Protein 5A0L (pdb70)

CATH classification: 2.30.30.670 (+1 more: 1.10.150.480)

InterPro domains:
  IPR013552 Thioester domain [PF08341] (47-152)
  IPR023849 TQXA domain [TIGR03934] (98-138)

Organism: Streptococcus pyogenes serotype M12 (strain MGAS2096) (NCBI:txid370553)

Nearest PDB structures (foldseek):
  5a0l-assembly2_B  TM=9.987E-01  e=3.197E-40  Streptococcus pyogenes MGAS2096
  4c0z-assembly2_A  TM=9.121E-01  e=4.976E-25  Streptococcus pyogenes
  4c0z-assembly3_C  TM=9.022E-01  e=4.557E-24  Streptococcus pyogenes
  5a0g-assembly6_F  TM=8.578E-01  e=2.120E-14  Clostridium perfringens B
  5a0d-assembly3_C  TM=8.491E-01  e=7.355E-12  Clostridium perfringens B

Structure (mmCIF, N/CA/C/O backbone):
data_5A0L
#
_entry.id   5A0L
#
_cell.length_a   165.120
_cell.length_b   165.120
_cell.length_c   42.520
_cell.angle_alpha   90.00
_cell.angle_beta   90.00
_cell.angle_gamma   90.00
#
_symmetry.space_group_name_H-M   'I 41'
#
loop_
_entity.id
_entity.type
_entity.pdbx_description
1 polymer 'FIBRONECTIN-BINDING PROTEIN'
2 non-polymer 'ZINC ION'
3 non-polymer 'ACETATE ION'
4 water water
#
loop_
_atom_site.group_PDB
_atom_site.id
_atom_site.type_symbol
_atom_site.label_atom_id
_atom_site.label_alt_id
_atom_site.label_comp_id
_atom_site.label_asym_id
_atom_site.label_entity_id
_atom_site.label_seq_id
_atom_site.pdbx_PDB_ins_code
_atom_site.Cartn_x
_atom_site.Cartn_y
_atom_site.Cartn_z
_atom_site.occupancy
_atom_site.B_iso_or_equiv
_atom_site.auth_seq_id
_atom_site.auth_comp_id
_atom_site.auth_asym_id
_atom_site.auth_atom_id
_atom_site.pdbx_PDB_model_num
ATOM 1 N N . THR A 1 6 ? 83.922 99.254 44.669 1.00 52.95 66 THR A N 1
ATOM 2 C CA . THR A 1 6 ? 84.722 100.351 45.326 1.00 41.59 66 THR A CA 1
ATOM 3 C C . THR A 1 6 ? 84.102 101.727 45.088 1.00 42.02 66 THR A C 1
ATOM 4 O O . THR A 1 6 ? 83.641 102.036 43.979 1.00 46.49 66 THR A O 1
ATOM 8 N N . VAL A 1 7 ? 84.097 102.547 46.137 1.00 28.43 67 VAL A N 1
ATOM 9 C CA . VAL A 1 7 ? 83.599 103.931 46.044 1.00 22.84 67 VAL A CA 1
ATOM 10 C C . VAL A 1 7 ? 84.729 104.925 46.336 1.00 21.75 67 VAL A C 1
ATOM 11 O O . VAL A 1 7 ? 85.647 104.643 47.094 1.00 25.80 67 VAL A O 1
ATOM 15 N N . PRO A 1 8 ? 84.630 106.118 45.760 1.00 19.60 68 PRO A N 1
ATOM 16 C CA . PRO A 1 8 ? 85.613 107.151 46.037 1.00 18.53 68 PRO A CA 1
ATOM 17 C C . PRO A 1 8 ? 85.420 107.763 47.428 1.00 17.28 68 PRO A C 1
ATOM 18 O O . PRO A 1 8 ? 84.349 107.689 48.031 1.00 18.82 68 PRO A O 1
ATOM 22 N N . ASN A 1 9 ? 86.461 108.385 47.943 1.00 19.16 69 ASN A N 1
ATOM 23 C CA . ASN A 1 9 ? 86.390 109.120 49.199 1.00 20.19 69 ASN A CA 1
ATOM 24 C C . ASN A 1 9 ? 87.109 110.460 49.044 1.00 21.44 69 ASN A C 1
ATOM 25 O O . ASN A 1 9 ? 88.333 110.562 49.172 1.00 23.22 69 ASN A O 1
ATOM 30 N N . PHE A 1 10 ? 86.331 111.503 48.763 1.00 19.94 70 PHE A N 1
ATOM 31 C CA . PHE A 1 10 ? 86.834 112.856 48.537 1.00 21.67 70 PHE A CA 1
ATOM 32 C C . PHE A 1 10 ? 86.192 113.777 49.558 1.00 20.72 70 PHE A C 1
ATOM 33 O O . PHE A 1 10 ? 84.990 113.733 49.771 1.00 24.42 70 PHE A O 1
ATOM 41 N N . LYS A 1 11 ? 86.971 114.652 50.155 1.00 23.94 71 LYS A N 1
ATOM 42 C CA . LYS A 1 11 ? 86.454 115.665 51.079 1.00 23.15 71 LYS A CA 1
ATOM 43 C C . LYS A 1 11 ? 86.401 117.029 50.383 1.00 22.29 71 LYS A C 1
ATOM 44 O O . LYS A 1 11 ? 87.380 117.491 49.791 1.00 24.79 71 LYS A O 1
ATOM 50 N N . SER A 1 12 ? 85.222 117.642 50.410 1.00 18.83 72 SER A N 1
ATOM 51 C CA . SER A 1 12 ? 85.046 118.944 49.805 1.00 18.60 72 SER A CA 1
ATOM 52 C C . SER A 1 12 ? 85.855 120.022 50.545 1.00 19.41 72 SER A C 1
ATOM 53 O O . SER A 1 12 ? 85.917 120.013 51.764 1.00 23.62 72 SER A O 1
ATOM 56 N N . PRO A 1 13 ? 86.382 121.010 49.811 1.00 22.01 73 PRO A N 1
ATOM 57 C CA . PRO A 1 13 ? 86.943 122.161 50.538 1.00 24.86 73 PRO A CA 1
ATOM 58 C C . PRO A 1 13 ? 85.909 123.030 51.252 1.00 23.33 73 PRO A C 1
ATOM 59 O O . PRO A 1 13 ? 86.294 123.825 52.092 1.00 27.17 73 PRO A O 1
ATOM 63 N N . ASP A 1 14 ? 84.627 122.867 50.929 1.00 20.75 74 ASP A N 1
ATOM 64 C CA . ASP A 1 14 ? 83.560 123.614 51.581 1.00 19.86 74 ASP A CA 1
ATOM 65 C C . ASP A 1 14 ? 82.593 122.612 52.230 1.00 17.76 74 ASP A C 1
ATOM 66 O O . ASP A 1 14 ? 81.876 121.880 51.515 1.00 18.66 74 ASP A O 1
ATOM 71 N N . PRO A 1 15 ? 82.539 122.585 53.566 1.00 19.03 75 PRO A N 1
ATOM 72 C CA . PRO A 1 15 ? 81.684 121.606 54.245 1.00 20.34 75 PRO A CA 1
ATOM 73 C C . PRO A 1 15 ? 80.191 121.777 54.013 1.00 19.21 75 PRO A C 1
ATOM 74 O O . PRO A 1 15 ? 79.425 120.850 54.272 1.00 20.14 75 PRO A O 1
ATOM 78 N N . ASP A 1 16 ? 79.788 122.934 53.501 1.00 18.05 76 ASP A N 1
ATOM 79 C CA A ASP A 1 16 ? 78.404 123.173 53.111 0.50 17.28 76 ASP A CA 1
ATOM 80 C CA B ASP A 1 16 ? 78.374 123.108 53.166 0.50 18.28 76 ASP A CA 1
ATOM 81 C C . ASP A 1 16 ? 78.008 122.451 51.831 1.00 16.56 76 ASP A C 1
ATOM 82 O O . ASP A 1 16 ? 76.827 122.313 51.540 1.00 17.03 76 ASP A O 1
ATOM 91 N N . TYR A 1 17 ? 79.008 122.058 51.034 1.00 15.42 77 TYR A N 1
ATOM 92 C CA . TYR A 1 17 ? 78.829 121.296 49.794 1.00 14.38 77 TYR A CA 1
ATOM 93 C C . TYR A 1 17 ? 79.640 120.007 49.901 1.00 14.93 77 TYR A C 1
ATOM 94 O O . TYR A 1 17 ? 80.645 119.852 49.210 1.00 15.49 77 TYR A O 1
ATOM 103 N N . PRO A 1 18 ? 79.217 119.077 50.764 1.00 13.73 78 PRO A N 1
ATOM 104 C CA . PRO A 1 18 ? 80.127 117.978 51.112 1.00 14.88 78 PRO A CA 1
ATOM 105 C C . PRO A 1 18 ? 80.017 116.723 50.225 1.00 14.42 78 PRO A C 1
ATOM 106 O O . PRO A 1 18 ? 80.875 115.838 50.349 1.00 15.88 78 PRO A O 1
ATOM 110 N N . TRP A 1 19 ? 78.971 116.622 49.396 1.00 13.82 79 TRP A N 1
ATOM 111 C CA . TRP A 1 19 ? 78.768 115.422 48.574 1.00 13.52 79 TRP A CA 1
ATOM 112 C C . TRP A 1 19 ? 79.626 115.483 47.333 1.00 13.74 79 TRP A C 1
ATOM 113 O O . TRP A 1 19 ? 79.685 116.514 46.661 1.00 14.14 79 TRP A O 1
ATOM 124 N N . TYR A 1 20 ? 80.283 114.370 47.009 1.00 14.07 80 TYR A N 1
ATOM 125 C CA . TYR A 1 20 ? 81.028 114.221 45.765 1.00 13.42 80 TYR A CA 1
ATOM 126 C C . TYR A 1 20 ? 80.081 113.659 44.693 1.00 12.86 80 TYR A C 1
ATOM 127 O O . TYR A 1 20 ? 79.432 112.640 44.933 1.00 14.53 80 TYR A O 1
ATOM 136 N N . GLY A 1 21 ? 80.003 114.341 43.547 1.00 12.64 81 GLY A N 1
ATOM 137 C CA . GLY A 1 21 ? 79.250 113.903 42.417 1.00 13.22 81 GLY A CA 1
ATOM 138 C C . GLY A 1 21 ? 80.171 113.609 41.267 1.00 13.38 81 GLY A C 1
ATOM 139 O O . GLY A 1 21 ? 81.060 114.422 40.974 1.00 15.21 81 GLY A O 1
ATOM 140 N N . TYR A 1 22 ? 79.940 112.510 40.564 1.00 12.93 82 TYR A N 1
ATOM 141 C CA . TYR A 1 22 ? 80.904 112.025 39.607 1.00 13.03 82 TYR A CA 1
ATOM 142 C C . TYR A 1 22 ? 80.255 111.158 38.548 1.00 12.33 82 TYR A C 1
ATOM 143 O O . TYR A 1 22 ? 79.187 110.552 38.770 1.00 14.09 82 TYR A O 1
ATOM 152 N N . ASP A 1 23 ? 80.881 111.102 37.377 1.00 12.90 83 ASP A N 1
ATOM 153 C CA . ASP A 1 23 ? 80.429 110.221 36.299 1.00 13.69 83 ASP A CA 1
ATOM 154 C C . ASP A 1 23 ? 81.207 108.914 36.408 1.00 14.18 83 ASP A C 1
ATOM 155 O O . ASP A 1 23 ? 82.416 108.909 36.203 1.00 15.37 83 ASP A O 1
ATOM 160 N N . SER A 1 24 ? 80.510 107.817 36.725 1.00 14.86 84 SER A N 1
ATOM 161 C CA . SER A 1 24 ? 81.107 106.509 36.917 1.00 15.98 84 SER A CA 1
ATOM 162 C C . SER A 1 24 ? 81.241 105.736 35.621 1.00 16.18 84 SER A C 1
ATOM 163 O O . SER A 1 24 ? 81.826 104.623 35.620 1.00 19.28 84 SER A O 1
ATOM 166 N N . TYR A 1 25 ? 80.744 106.249 34.502 1.00 15.60 85 TYR A N 1
ATOM 167 C CA . TYR A 1 25 ? 80.903 105.541 33.214 1.00 17.05 85 TYR A CA 1
ATOM 168 C C . TYR A 1 25 ? 82.367 105.618 32.768 1.00 17.15 85 TYR A C 1
ATOM 169 O O . TYR A 1 25 ? 82.971 106.696 32.777 1.00 18.41 85 TYR A O 1
ATOM 178 N N . ARG A 1 26 ? 82.931 104.470 32.401 1.00 18.46 86 ARG A N 1
ATOM 179 C CA . ARG A 1 26 ? 84.345 104.367 32.021 1.00 19.27 86 ARG A CA 1
ATOM 180 C C . ARG A 1 26 ? 84.542 104.036 30.553 1.00 20.66 86 ARG A C 1
ATOM 181 O O . ARG A 1 26 ? 85.688 103.861 30.110 1.00 23.63 86 ARG A O 1
ATOM 189 N N . GLY A 1 27 ? 83.455 103.886 29.805 1.00 22.54 87 GLY A N 1
ATOM 190 C CA . GLY A 1 27 ? 83.505 103.362 28.440 1.00 23.62 87 GLY A CA 1
ATOM 191 C C . GLY A 1 27 ? 83.750 104.397 27.352 1.00 24.67 87 GLY A C 1
ATOM 192 O O . GLY A 1 27 ? 84.030 105.577 27.628 1.00 25.23 87 GLY A O 1
ATOM 193 N N . ILE A 1 28 ? 83.637 103.960 26.099 1.00 27.68 88 ILE A N 1
ATOM 194 C CA . ILE A 1 28 ? 84.067 104.762 24.963 1.00 30.38 88 ILE A CA 1
ATOM 195 C C . ILE A 1 28 ? 82.962 105.530 24.239 1.00 31.86 88 ILE A C 1
ATOM 196 O O . ILE A 1 28 ? 83.246 106.272 23.298 1.00 35.30 88 ILE A O 1
ATOM 201 N N . PHE A 1 29 ? 81.712 105.358 24.660 1.00 26.25 89 PHE A N 1
ATOM 202 C CA . PHE A 1 29 ? 80.584 105.934 23.934 1.00 27.90 89 PHE A CA 1
ATOM 203 C C . PHE A 1 29 ? 80.115 107.205 24.622 1.00 28.38 89 PHE A C 1
ATOM 204 O O . PHE A 1 29 ? 79.591 107.179 25.741 1.00 26.59 89 PHE A O 1
ATOM 212 N N . ALA A 1 30 ? 80.325 108.323 23.940 1.00 31.24 90 ALA A N 1
ATOM 213 C CA . ALA A 1 30 ? 80.055 109.645 24.505 1.00 29.66 90 ALA A CA 1
ATOM 214 C C . ALA A 1 30 ? 78.591 109.876 24.853 1.00 27.22 90 ALA A C 1
ATOM 215 O O . ALA A 1 30 ? 78.270 110.771 25.640 1.00 27.45 90 ALA A O 1
ATOM 217 N N . ARG A 1 31 ? 77.703 109.082 24.259 1.00 26.59 91 ARG A N 1
ATOM 218 C CA . ARG A 1 31 ? 76.270 109.187 24.554 1.00 24.18 91 ARG A CA 1
ATOM 219 C C . ARG A 1 31 ? 75.899 108.800 25.995 1.00 20.12 91 ARG A C 1
ATOM 220 O O . ARG A 1 31 ? 74.831 109.164 26.487 1.00 22.78 91 ARG A O 1
ATOM 228 N N . TYR A 1 32 ? 76.770 108.031 26.649 1.00 17.33 92 TYR A N 1
ATOM 229 C CA . TYR A 1 32 ? 76.471 107.494 27.963 1.00 15.78 92 TYR A CA 1
ATOM 230 C C . TYR A 1 32 ? 77.127 108.255 29.104 1.00 15.58 92 TYR A C 1
ATOM 231 O O . TYR A 1 32 ? 78.253 108.729 28.989 1.00 16.84 92 TYR A O 1
ATOM 240 N N . HIS A 1 33 ? 76.379 108.340 30.192 1.00 15.07 93 HIS A N 1
ATOM 241 C CA A HIS A 1 33 ? 76.855 108.777 31.484 0.60 14.23 93 HIS A CA 1
ATOM 242 C CA B HIS A 1 33 ? 76.871 108.773 31.485 0.40 14.51 93 HIS A CA 1
ATOM 243 C C . HIS A 1 33 ? 76.239 107.868 32.556 1.00 13.73 93 HIS A C 1
ATOM 244 O O . HIS A 1 33 ? 75.180 107.238 32.325 1.00 15.46 93 HIS A O 1
ATOM 257 N N . ASN A 1 34 ? 76.851 107.818 33.732 1.00 13.33 94 ASN A N 1
ATOM 258 C CA . ASN A 1 34 ? 76.279 107.074 34.842 1.00 13.07 94 ASN A CA 1
ATOM 259 C C . ASN A 1 34 ? 76.654 107.800 36.113 1.00 14.02 94 ASN A C 1
ATOM 260 O O . ASN A 1 34 ? 77.682 107.547 36.741 1.00 14.02 94 ASN A O 1
ATOM 265 N N . LEU A 1 35 ? 75.840 108.801 36.430 1.00 12.78 95 LEU A N 1
ATOM 266 C CA . LEU A 1 35 ? 76.168 109.714 37.517 1.00 12.19 95 LEU A CA 1
ATOM 267 C C . LEU A 1 35 ? 75.838 109.151 38.874 1.00 12.85 95 LEU A C 1
ATOM 268 O O . LEU A 1 35 ? 74.780 108.506 39.064 1.00 13.62 95 LEU A O 1
ATOM 273 N N . LYS A 1 36 ? 76.716 109.404 39.837 1.00 12.45 96 LYS A N 1
ATOM 274 C CA . LYS A 1 36 ? 76.582 109.001 41.225 1.00 12.62 96 LYS A CA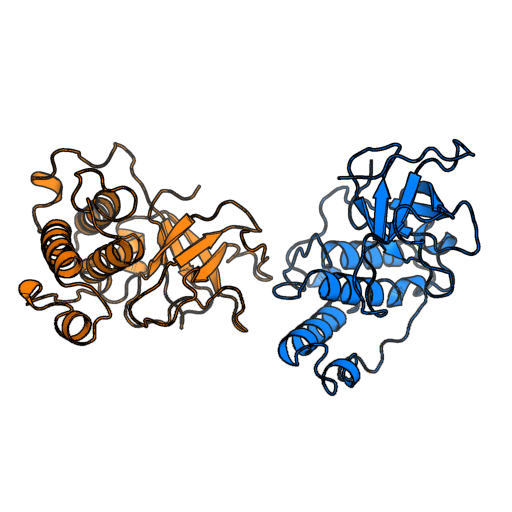 1
ATOM 275 C C . LYS A 1 36 ? 76.918 110.133 42.158 1.00 12.98 96 LYS A C 1
ATOM 276 O O . LYS A 1 36 ? 77.675 111.037 41.781 1.00 13.91 96 LYS A O 1
ATOM 282 N N . VAL A 1 37 ? 76.412 110.058 43.373 1.00 12.47 97 VAL A N 1
ATOM 283 C CA . VAL A 1 37 ? 76.849 110.902 44.466 1.00 13.21 97 VAL A CA 1
ATOM 284 C C . VAL A 1 37 ? 77.199 110.039 45.678 1.00 13.04 97 VAL A C 1
ATOM 285 O O . VAL A 1 37 ? 76.576 109.000 45.940 1.00 14.49 97 VAL A O 1
ATOM 289 N N . ASN A 1 38 ? 78.180 110.495 46.450 1.00 13.29 98 ASN A N 1
ATOM 290 C CA . ASN A 1 38 ? 78.463 109.883 47.743 1.00 14.32 98 ASN A CA 1
ATOM 291 C C . ASN A 1 38 ? 79.020 110.895 48.728 1.00 13.33 98 ASN A C 1
ATOM 292 O O . ASN A 1 38 ? 79.303 112.054 48.341 1.00 14.44 98 ASN A O 1
ATOM 297 N N . LEU A 1 39 ? 79.171 110.505 49.983 1.00 14.90 99 LEU A N 1
ATOM 298 C CA . LEU A 1 39 ? 79.515 111.417 51.045 1.00 15.09 99 LEU A CA 1
ATOM 299 C C . LEU A 1 39 ? 80.695 110.810 51.810 1.00 15.97 99 LEU A C 1
ATOM 300 O O . LEU A 1 39 ? 80.550 109.841 52.548 1.00 17.62 99 LEU A O 1
ATOM 305 N N . LYS A 1 40 ? 81.881 111.386 51.607 1.00 18.61 100 LYS A N 1
ATOM 306 C CA . LYS A 1 40 ? 83.112 111.001 52.285 1.00 20.95 100 LYS A CA 1
ATOM 307 C C . LYS A 1 40 ? 83.251 109.483 52.370 1.00 20.08 100 LYS A C 1
ATOM 308 O O . LYS A 1 40 ? 83.468 108.901 53.440 1.00 22.38 100 LYS A O 1
ATOM 314 N N . GLY A 1 41 ? 83.153 108.861 51.206 1.00 17.80 101 GLY A N 1
ATOM 315 C CA . GLY A 1 41 ? 83.424 107.429 51.115 1.00 18.11 101 GLY A CA 1
ATOM 316 C C . GLY A 1 41 ? 82.277 106.489 51.451 1.00 18.76 101 GLY A C 1
ATOM 317 O O . GLY A 1 41 ? 82.468 105.279 51.520 1.00 22.69 101 GLY A O 1
ATOM 318 N N . SER A 1 42 ? 81.086 107.030 51.612 1.00 18.37 102 SER A N 1
ATOM 319 C CA . SER A 1 42 ? 79.870 106.273 51.895 1.00 20.39 102 SER A CA 1
ATOM 320 C C . SER A 1 42 ? 79.420 105.496 50.693 1.00 18.46 102 SER A C 1
ATOM 321 O O . SER A 1 42 ? 79.898 105.700 49.574 1.00 18.65 102 SER A O 1
ATOM 324 N N . LYS A 1 43 ? 78.396 104.667 50.906 1.00 20.40 103 LYS A N 1
ATOM 325 C CA . LYS A 1 43 ? 77.714 104.069 49.796 1.00 20.78 103 LYS A CA 1
ATOM 326 C C . LYS A 1 43 ? 77.211 105.163 48.849 1.00 18.87 103 LYS A C 1
ATOM 327 O O . LYS A 1 43 ? 76.875 106.307 49.273 1.00 20.77 103 LYS A O 1
ATOM 331 N N . GLU A 1 44 ? 77.202 104.820 47.574 1.00 16.57 104 GLU A N 1
ATOM 332 C CA . GLU A 1 44 ? 76.872 105.760 46.517 1.00 16.42 104 GLU A CA 1
ATOM 333 C C . GLU A 1 44 ? 75.438 105.598 46.068 1.00 16.65 104 GLU A C 1
ATOM 334 O O . GLU A 1 44 ? 74.838 104.517 46.214 1.00 18.49 104 GLU A O 1
ATOM 340 N N . TYR A 1 45 ? 74.916 106.678 45.493 1.00 14.84 105 TYR A N 1
ATOM 341 C CA . TYR A 1 45 ? 73.559 106.761 45.044 1.00 14.71 105 TYR A CA 1
ATOM 342 C C . TYR A 1 45 ? 73.496 107.166 43.593 1.00 13.48 105 TYR A C 1
ATOM 343 O O . TYR A 1 45 ? 74.245 108.057 43.158 1.00 14.89 105 TYR A O 1
ATOM 352 N N . GLN A 1 46 ? 72.559 106.607 42.843 1.00 14.33 106 GLN A N 1
ATOM 353 C CA . GLN A 1 46 ? 72.359 106.960 41.444 1.00 13.51 106 GLN A CA 1
ATOM 354 C C . GLN A 1 46 ? 71.783 108.395 41.328 1.00 12.99 106 GLN A C 1
ATOM 355 O O . GLN A 1 46 ? 70.862 108.771 42.086 1.00 13.73 106 GLN A O 1
ATOM 361 N N . ALA A 1 47 ? 72.260 109.137 40.326 1.00 12.27 107 ALA A N 1
ATOM 362 C CA . ALA A 1 47 ? 71.781 110.468 40.034 1.00 12.02 107 ALA A CA 1
ATOM 363 C C . ALA A 1 47 ? 71.612 110.683 38.540 1.00 11.74 107 ALA A C 1
ATOM 364 O O . ALA A 1 47 ? 72.078 109.886 37.710 1.00 13.09 107 ALA A O 1
ATOM 366 N N . TYR A 1 48 ? 70.931 111.800 38.231 1.00 11.44 108 TYR A N 1
ATOM 367 C CA . TYR A 1 48 ? 70.680 112.283 36.892 1.00 11.90 108 TYR A CA 1
ATOM 368 C C . TYR A 1 48 ? 71.045 113.763 36.780 1.00 10.85 108 TYR A C 1
ATOM 369 O O . TYR A 1 48 ? 70.983 114.499 37.777 1.00 11.84 108 TYR A O 1
ATOM 378 N N . CYS A 1 49 ? 71.364 114.161 35.559 1.00 10.31 109 CYS A N 1
ATOM 379 C CA . CYS A 1 49 ? 71.578 115.589 35.276 1.00 11.03 109 CYS A CA 1
ATOM 380 C C . CYS A 1 49 ? 70.233 116.337 35.326 1.00 11.24 109 CYS A C 1
ATOM 381 O O . CYS A 1 49 ? 69.309 115.965 34.605 1.00 13.76 109 CYS A O 1
ATOM 384 N N . PHE A 1 50 ? 70.170 117.412 36.124 1.00 10.54 110 PHE A N 1
ATOM 385 C CA . PHE A 1 50 ? 68.939 118.203 36.191 1.00 11.24 110 PHE A CA 1
ATOM 386 C C . PHE A 1 50 ? 69.008 119.469 35.342 1.00 12.04 110 PHE A C 1
ATOM 387 O O . PHE A 1 50 ? 68.014 120.235 35.311 1.00 14.84 110 PHE A O 1
ATOM 395 N N . ASN A 1 51 ? 70.122 119.710 34.650 1.00 12.01 111 ASN A N 1
ATOM 396 C CA . ASN A 1 51 ? 70.335 120.934 33.870 1.00 12.44 111 ASN A CA 1
ATOM 397 C C . ASN A 1 51 ? 70.987 120.591 32.534 1.00 11.67 111 ASN A C 1
ATOM 398 O O . ASN A 1 51 ? 72.240 120.503 32.442 1.00 13.59 111 ASN A O 1
ATOM 403 N N . LEU A 1 52 ? 70.176 120.381 31.503 1.00 12.57 112 LEU A N 1
ATOM 404 C CA . LEU A 1 52 ? 70.629 120.028 30.172 1.00 14.39 112 LEU A CA 1
ATOM 405 C C . LEU A 1 52 ? 71.722 120.942 29.645 1.00 14.89 112 LEU A C 1
ATOM 406 O O . LEU A 1 52 ? 72.572 120.514 28.885 1.00 17.15 112 LEU A O 1
ATOM 411 N N . THR A 1 53 ? 71.690 122.220 30.001 1.00 15.39 113 THR A N 1
ATOM 412 C CA . THR A 1 53 ? 72.649 123.168 29.409 1.00 16.77 113 THR A CA 1
ATOM 413 C C . THR A 1 53 ? 73.917 123.375 30.218 1.00 16.20 113 THR A C 1
ATOM 414 O O . THR A 1 53 ? 74.703 124.257 29.875 1.00 21.79 113 THR A O 1
ATOM 418 N N . LYS A 1 54 ? 74.125 122.614 31.286 1.00 13.89 114 LYS A N 1
ATOM 419 C CA . LYS A 1 54 ? 75.335 122.719 32.092 1.00 13.75 114 LYS A CA 1
ATOM 420 C C . LYS A 1 54 ? 76.200 121.473 31.942 1.00 14.13 114 LYS A C 1
ATOM 421 O O . LYS A 1 54 ? 75.784 120.458 31.402 1.00 16.46 114 LYS A O 1
ATOM 427 N N . TYR A 1 55 ? 77.447 121.569 32.404 1.00 14.12 115 TYR A N 1
ATOM 428 C CA . TYR A 1 55 ? 78.387 120.453 32.239 1.00 14.52 115 TYR A CA 1
ATOM 429 C C . TYR A 1 55 ? 78.053 119.259 33.159 1.00 13.71 115 TYR A C 1
ATOM 430 O O . TYR A 1 55 ? 77.767 119.429 34.335 1.00 13.35 115 TYR A O 1
ATOM 439 N N . PHE A 1 56 ? 78.183 118.047 32.602 1.00 13.69 116 PHE A N 1
ATOM 440 C CA . PHE A 1 56 ? 78.079 116.852 33.416 1.00 13.93 116 PHE A CA 1
ATOM 441 C C . PHE A 1 56 ? 79.216 116.785 34.406 1.00 12.90 116 PHE A C 1
ATOM 442 O O . PHE A 1 56 ? 80.345 117.271 34.117 1.00 14.08 116 PHE A O 1
ATOM 450 N N . PRO A 1 57 ? 78.993 116.194 35.562 1.00 12.66 117 PRO A N 1
ATOM 451 C CA . PRO A 1 57 ? 80.115 115.910 36.466 1.00 13.49 117 PRO A CA 1
ATOM 452 C C . PRO A 1 57 ? 81.248 115.179 35.740 1.00 13.42 117 PRO A C 1
ATOM 453 O O . PRO A 1 57 ? 81.036 114.362 34.848 1.00 14.46 117 PRO A O 1
ATOM 457 N N . ARG A 1 58 ? 82.481 115.512 36.140 1.00 14.22 118 ARG A N 1
ATOM 458 C CA A ARG A 1 58 ? 83.679 114.852 35.637 0.50 14.38 118 ARG A CA 1
ATOM 459 C CA B ARG A 1 58 ? 83.662 114.850 35.604 0.50 14.61 118 ARG A CA 1
ATOM 460 C C . ARG A 1 58 ? 83.706 113.363 36.006 1.00 14.82 118 ARG A C 1
ATOM 461 O O . ARG A 1 58 ? 83.122 112.944 37.007 1.00 15.50 118 ARG A O 1
ATOM 476 N N . PRO A 1 59 ? 84.465 112.566 35.238 1.00 15.43 119 PRO A N 1
ATOM 477 C CA . PRO A 1 59 ? 84.681 111.174 35.609 1.00 15.73 119 PRO A CA 1
ATOM 478 C C . PRO A 1 59 ? 85.259 111.040 37.001 1.00 15.19 119 PRO A C 1
ATOM 479 O O . PRO A 1 59 ? 86.053 111.886 37.448 1.00 16.53 119 PRO A O 1
ATOM 483 N N . THR A 1 60 ? 84.940 109.961 37.680 1.00 15.66 120 THR A N 1
ATOM 484 C CA . THR A 1 60 ? 85.492 109.682 38.983 1.00 15.92 120 THR A CA 1
ATOM 485 C C . THR A 1 60 ? 87.022 109.757 38.964 1.00 16.86 120 THR A C 1
ATOM 486 O O . THR A 1 60 ? 87.673 109.288 38.023 1.00 18.61 120 THR A O 1
ATOM 490 N N . TYR A 1 61 ? 87.566 110.384 40.008 1.00 17.11 121 TYR A N 1
ATOM 491 C CA . TYR A 1 61 ? 89.027 110.412 40.227 1.00 17.82 121 TYR A CA 1
ATOM 492 C C . TYR A 1 61 ? 89.739 111.406 39.302 1.00 19.13 121 TYR A C 1
ATOM 493 O O . TYR A 1 61 ? 90.968 111.439 39.265 1.00 21.50 121 TYR A O 1
ATOM 502 N N . SER A 1 62 ? 88.987 112.244 38.600 1.00 19.85 122 SER A N 1
ATOM 503 C CA A SER A 1 62 ? 89.544 113.343 37.802 0.50 20.21 122 SER A CA 1
ATOM 504 C CA B SER A 1 62 ? 89.528 113.344 37.816 0.50 20.49 122 SER A CA 1
ATOM 505 C C . SER A 1 62 ? 90.343 114.294 38.690 1.00 21.02 122 SER A C 1
ATOM 506 O O . SER A 1 62 ? 90.224 114.282 39.927 1.00 22.70 122 SER A O 1
ATOM 511 N N . THR A 1 63 ? 91.164 115.120 38.044 1.00 24.42 123 THR A N 1
ATOM 512 C CA . THR A 1 63 ? 91.898 116.173 38.764 1.00 24.82 123 THR A CA 1
ATOM 513 C C . THR A 1 63 ? 91.037 117.362 39.180 1.00 25.33 123 THR A C 1
ATOM 514 O O . THR A 1 63 ? 91.477 118.167 39.981 1.00 32.78 123 THR A O 1
ATOM 518 N N . THR A 1 64 ? 89.850 117.448 38.584 1.00 24.07 124 THR A N 1
ATOM 519 C CA . THR A 1 64 ? 88.810 118.395 38.898 1.00 26.89 124 THR A CA 1
ATOM 520 C C . THR A 1 64 ? 87.657 117.584 39.488 1.00 22.31 124 THR A C 1
ATOM 521 O O . THR A 1 64 ? 87.203 116.624 38.854 1.00 24.62 124 THR A O 1
ATOM 525 N N . ASN A 1 65 ? 87.211 117.968 40.677 1.00 22.78 125 ASN A N 1
ATOM 526 C CA . ASN A 1 65 ? 86.131 117.253 41.380 1.00 19.66 125 ASN A CA 1
ATOM 527 C C . ASN A 1 65 ? 84.931 118.158 41.658 1.00 17.95 125 ASN A C 1
ATOM 528 O O . ASN A 1 65 ? 85.088 119.316 42.018 1.00 22.27 125 ASN A O 1
ATOM 533 N N . ASN A 1 66 ? 83.756 117.592 41.504 1.00 15.02 126 ASN A N 1
ATOM 534 C CA . ASN A 1 66 ? 82.496 118.271 41.653 1.00 14.00 126 ASN A CA 1
ATOM 535 C C . ASN A 1 66 ? 81.874 117.960 43.011 1.00 13.39 126 ASN A C 1
ATOM 536 O O . ASN A 1 66 ? 81.622 116.792 43.321 1.00 15.46 126 ASN A O 1
ATOM 541 N N . PHE A 1 67 ? 81.591 119.016 43.781 1.00 12.56 127 PHE A N 1
ATOM 542 C CA . PHE A 1 67 ? 80.964 118.892 45.067 1.00 12.88 127 PHE A CA 1
ATOM 543 C C . PHE A 1 67 ? 79.576 119.554 45.077 1.00 12.20 127 PHE A C 1
ATOM 544 O O . PHE A 1 67 ? 79.327 120.474 44.291 1.00 13.41 127 PHE A O 1
ATOM 552 N N . TYR A 1 68 ? 78.739 119.084 45.999 1.00 12.30 128 TYR A N 1
ATOM 553 C CA . TYR A 1 68 ? 77.335 119.369 45.992 1.00 12.37 128 TYR A CA 1
ATOM 554 C C . TYR A 1 68 ? 76.769 119.483 47.401 1.00 12.59 128 TYR A C 1
ATOM 555 O O . TYR A 1 68 ? 77.192 118.791 48.331 1.00 13.43 128 TYR A O 1
ATOM 564 N N . LYS A 1 69 ? 75.725 120.325 47.496 1.00 12.17 129 LYS A N 1
ATOM 565 C CA . LYS A 1 69 ? 74.879 120.425 48.681 1.00 12.80 129 LYS A CA 1
ATOM 566 C C . LYS A 1 69 ? 73.566 119.673 48.436 1.00 12.11 129 LYS A C 1
ATOM 567 O O . LYS A 1 69 ? 72.943 119.886 47.395 1.00 12.89 129 LYS A O 1
ATOM 573 N N . LYS A 1 70 ? 73.178 118.840 49.412 1.00 12.85 130 LYS A N 1
ATOM 574 C CA . LYS A 1 70 ? 71.952 118.030 49.258 1.00 12.93 130 LYS A CA 1
ATOM 575 C C . LYS A 1 70 ? 70.744 118.790 49.817 1.00 14.04 130 LYS A C 1
ATOM 576 O O . LYS A 1 70 ? 70.778 119.233 50.961 1.00 17.11 130 LYS A O 1
ATOM 582 N N . ILE A 1 71 ? 69.688 118.847 49.002 1.00 13.90 131 ILE A N 1
ATOM 583 C CA . ILE A 1 71 ? 68.422 119.576 49.291 1.00 16.27 131 ILE A CA 1
ATOM 584 C C . ILE A 1 71 ? 67.274 118.591 49.097 1.00 14.32 131 ILE A C 1
ATOM 585 O O . ILE A 1 71 ? 67.320 117.736 48.217 1.00 15.65 131 ILE A O 1
ATOM 590 N N . ASP A 1 72 ? 66.236 118.708 49.920 1.00 16.44 132 ASP A N 1
ATOM 591 C CA . ASP A 1 72 ? 65.066 117.841 49.696 1.00 16.16 132 ASP A CA 1
ATOM 592 C C . ASP A 1 72 ? 64.329 118.273 48.425 1.00 15.00 132 ASP A C 1
ATOM 593 O O . ASP A 1 72 ? 64.138 119.469 48.163 1.00 17.76 132 ASP A O 1
ATOM 598 N N . GLY A 1 73 ? 63.957 117.308 47.597 1.00 15.06 133 GLY A N 1
ATOM 599 C CA . GLY A 1 73 ? 63.155 117.602 46.447 1.00 14.93 133 GLY A CA 1
ATOM 600 C C . GLY A 1 73 ? 61.752 118.032 46.832 1.00 15.23 133 GLY A C 1
ATOM 601 O O . GLY A 1 73 ? 61.199 117.543 47.817 1.00 17.72 133 GLY A O 1
ATOM 602 N N . SER A 1 74 ? 61.211 118.945 46.036 1.00 13.87 134 SER A N 1
ATOM 603 C CA . SER A 1 74 ? 59.833 119.446 46.167 1.00 14.20 134 SER A CA 1
ATOM 604 C C . SER A 1 74 ? 59.498 120.155 44.882 1.00 14.17 134 SER A C 1
ATOM 605 O O . SER A 1 74 ? 60.405 120.484 44.101 1.00 14.81 134 SER A O 1
ATOM 608 N N . GLY A 1 75 ? 58.230 120.518 44.675 1.00 14.99 135 GLY A N 1
ATOM 609 C CA . GLY A 1 75 ? 57.921 121.269 43.478 1.00 15.51 135 GLY A CA 1
ATOM 610 C C . GLY A 1 75 ? 58.647 122.605 43.425 1.00 14.31 135 GLY A C 1
ATOM 611 O O . GLY A 1 75 ? 59.112 122.988 42.362 1.00 15.24 135 GLY A O 1
ATOM 612 N N . SER A 1 76 ? 58.767 123.282 44.568 1.00 14.61 136 SER A N 1
ATOM 613 C CA A SER A 1 76 ? 59.529 124.534 44.659 0.50 15.31 136 SER A CA 1
ATOM 614 C CA B SER A 1 76 ? 59.488 124.560 44.544 0.50 15.62 136 SER A CA 1
ATOM 615 C C . SER A 1 76 ? 60.994 124.366 44.260 1.00 15.37 136 SER A C 1
ATOM 616 O O . SER A 1 76 ? 61.549 125.147 43.498 1.00 16.34 136 SER A O 1
ATOM 621 N N . ALA A 1 77 ? 61.635 123.334 44.819 1.00 14.53 137 ALA A N 1
ATOM 622 C CA . ALA A 1 77 ? 63.038 123.090 44.519 1.00 14.03 137 ALA A CA 1
ATOM 623 C C . ALA A 1 77 ? 63.204 122.689 43.061 1.00 14.27 137 ALA A C 1
ATOM 624 O O . ALA A 1 77 ? 64.186 123.075 42.416 1.00 15.29 137 ALA A O 1
ATOM 626 N N . PHE A 1 78 ? 62.304 121.843 42.566 1.00 13.39 138 PHE A N 1
ATOM 627 C CA . PHE A 1 78 ? 62.406 121.454 41.179 1.00 14.05 138 PHE A CA 1
ATOM 628 C C . PHE A 1 78 ? 62.306 122.658 40.262 1.00 15.27 138 PHE A C 1
ATOM 629 O O . PHE A 1 78 ? 62.999 122.754 39.254 1.00 20.18 138 PHE A O 1
ATOM 637 N N . LYS A 1 79 ? 61.418 123.598 40.581 1.00 14.58 139 LYS A N 1
ATOM 638 C CA . LYS A 1 79 ? 61.335 124.835 39.796 1.00 15.23 139 LYS A CA 1
ATOM 639 C C . LYS A 1 79 ? 62.634 125.657 39.911 1.00 15.52 139 LYS A C 1
ATOM 640 O O . LYS A 1 79 ? 63.206 126.074 38.881 1.00 18.36 139 LYS A O 1
ATOM 646 N N . SER A 1 80 ? 63.093 125.867 41.154 1.00 14.57 140 SER A N 1
ATOM 647 C CA . SER A 1 80 ? 64.187 126.802 41.418 1.00 16.13 140 SER A CA 1
ATOM 648 C C . SER A 1 80 ? 65.518 126.352 40.836 1.00 16.03 140 SER A C 1
ATOM 649 O O . SER A 1 80 ? 66.352 127.189 40.470 1.00 19.09 140 SER A O 1
ATOM 652 N N . TYR A 1 81 ? 65.767 125.044 40.846 1.00 13.40 141 TYR A N 1
ATOM 653 C CA . TYR A 1 81 ? 67.063 124.500 40.402 1.00 14.05 141 TYR A CA 1
ATOM 654 C C . TYR A 1 81 ? 67.100 124.069 38.946 1.00 14.75 141 TYR A C 1
ATOM 655 O O . TYR A 1 81 ? 68.160 123.633 38.467 1.00 17.17 141 TYR A O 1
ATOM 664 N N . ALA A 1 82 ? 65.941 124.134 38.273 1.00 15.01 142 ALA A N 1
ATOM 665 C CA . ALA A 1 82 ? 65.808 123.883 36.845 1.00 15.69 142 ALA A CA 1
ATOM 666 C C . ALA A 1 82 ? 65.961 125.186 36.031 1.00 16.64 142 ALA A C 1
ATOM 667 O O . ALA A 1 82 ? 65.583 126.257 36.510 1.00 21.79 142 ALA A O 1
ATOM 669 N N . ALA A 1 83 ? 66.393 125.059 34.779 1.00 15.49 143 ALA A N 1
ATOM 670 C CA . ALA A 1 83 ? 66.569 126.222 33.905 1.00 16.59 143 ALA A CA 1
ATOM 671 C C . ALA A 1 83 ? 65.304 126.624 33.161 1.00 17.77 143 ALA A C 1
ATOM 672 O O . ALA A 1 83 ? 65.091 127.806 32.946 1.00 21.90 143 ALA A O 1
ATOM 674 N N . ASN A 1 84 ? 64.490 125.658 32.753 1.00 15.73 144 ASN A N 1
ATOM 675 C CA . ASN A 1 84 ? 63.301 125.931 31.962 1.00 16.73 144 ASN A CA 1
ATOM 676 C C . ASN A 1 84 ? 62.267 124.825 32.205 1.00 14.35 144 ASN A C 1
ATOM 677 O O . ASN A 1 84 ? 61.956 124.054 31.296 1.00 15.77 144 ASN A O 1
ATOM 682 N N . PRO A 1 85 ? 61.764 124.766 33.437 1.00 14.85 145 PRO A N 1
ATOM 683 C CA . PRO A 1 85 ? 60.910 123.646 33.800 1.00 15.49 145 PRO A CA 1
ATOM 684 C C . PRO A 1 85 ? 59.579 123.694 33.068 1.00 15.71 145 PRO A C 1
ATOM 685 O O . PRO A 1 85 ? 59.051 124.799 32.765 1.00 17.73 145 PRO A O 1
ATOM 689 N N . ARG A 1 86 ? 59.008 122.533 32.815 1.00 15.72 146 ARG A N 1
ATOM 690 C CA . ARG A 1 86 ? 57.738 122.403 32.122 1.00 17.03 146 ARG A CA 1
ATOM 691 C C . ARG A 1 86 ? 56.641 122.462 33.154 1.00 18.99 146 ARG A C 1
ATOM 692 O O . ARG A 1 86 ? 56.312 121.463 33.793 1.00 22.50 146 ARG A O 1
ATOM 700 N N . VAL A 1 87 ? 56.083 123.654 33.325 1.00 20.25 147 VAL A N 1
ATOM 701 C CA . VAL A 1 87 ? 55.054 123.900 34.305 1.00 21.34 147 VAL A CA 1
ATOM 702 C C . VAL A 1 87 ? 53.770 124.340 33.606 1.00 23.45 147 VAL A C 1
ATOM 703 O O . VAL A 1 87 ? 53.773 125.305 32.833 1.00 26.22 147 VAL A O 1
ATOM 707 N N . LEU A 1 88 ? 52.683 123.642 33.889 1.00 22.49 148 LEU A N 1
ATOM 708 C CA . LEU A 1 88 ? 51.358 123.999 33.371 1.00 23.44 148 LEU A CA 1
ATOM 709 C C . LEU A 1 88 ? 50.593 124.801 34.408 1.00 20.18 148 LEU A C 1
ATOM 710 O O . LEU A 1 88 ? 50.437 124.374 35.546 1.00 21.35 148 LEU A O 1
ATOM 715 N N . ASP A 1 89 ? 50.131 125.971 33.980 1.00 23.54 149 ASP A N 1
ATOM 716 C CA . ASP A 1 89 ? 49.254 126.818 34.794 1.00 27.56 149 ASP A CA 1
ATOM 717 C C . ASP A 1 89 ? 49.882 127.063 36.169 1.00 22.80 149 ASP A C 1
ATOM 718 O O . ASP A 1 89 ? 49.199 127.067 37.196 1.00 22.33 149 ASP A O 1
ATOM 723 N N . GLU A 1 90 ? 51.207 127.273 36.182 1.00 20.79 150 GLU A N 1
ATOM 724 C CA . GLU A 1 90 ? 51.922 127.643 37.414 1.00 18.77 150 GLU A CA 1
ATOM 725 C C . GLU A 1 90 ? 51.783 126.613 38.557 1.00 16.36 150 GLU A C 1
ATOM 726 O O . GLU A 1 90 ? 51.907 126.959 39.699 1.00 18.90 150 GLU A O 1
ATOM 732 N N . ASN A 1 91 ? 51.521 125.340 38.219 1.00 16.33 151 ASN A N 1
ATOM 733 C CA . ASN A 1 91 ? 51.221 124.348 39.233 1.00 16.02 151 ASN A CA 1
ATOM 734 C C . ASN A 1 91 ? 52.499 123.572 39.588 1.00 15.14 151 ASN A C 1
ATOM 735 O O . ASN A 1 91 ? 52.903 122.607 38.890 1.00 17.08 151 ASN A O 1
ATOM 740 N N . LEU A 1 92 ? 53.130 123.959 40.698 1.00 15.80 152 LEU A N 1
ATOM 741 C CA . LEU A 1 92 ? 54.360 123.310 41.114 1.00 16.81 152 LEU A CA 1
ATOM 742 C C . LEU A 1 92 ? 54.104 121.964 41.780 1.00 15.94 152 LEU A C 1
ATOM 743 O O . LEU A 1 92 ? 54.992 121.086 41.742 1.00 15.86 152 LEU A O 1
ATOM 748 N N . ASP A 1 93 ? 52.902 121.735 42.310 1.00 17.62 153 ASP A N 1
ATOM 749 C CA . ASP A 1 93 ? 52.565 120.412 42.831 1.00 16.91 153 ASP A CA 1
ATOM 750 C C . ASP A 1 93 ? 52.544 119.356 41.715 1.00 15.83 153 ASP A C 1
ATOM 751 O O . ASP A 1 93 ? 53.005 118.198 41.894 1.00 17.33 153 ASP A O 1
ATOM 756 N N . LYS A 1 94 ? 52.043 119.752 40.545 1.00 15.09 154 LYS A N 1
ATOM 757 C CA . LYS A 1 94 ? 51.986 118.866 39.383 1.00 16.43 154 LYS A CA 1
ATOM 758 C C . LYS A 1 94 ? 53.414 118.629 38.889 1.00 14.29 154 LYS A C 1
ATOM 759 O O . LYS A 1 94 ? 53.747 117.494 38.488 1.00 14.83 154 LYS A O 1
ATOM 763 N N . LEU A 1 95 ? 54.256 119.675 38.886 1.00 14.58 155 LEU A N 1
ATOM 764 C CA . LEU A 1 95 ? 55.654 119.464 38.528 1.00 12.73 155 LEU A CA 1
ATOM 765 C C . LEU A 1 95 ? 56.338 118.410 39.396 1.00 12.12 155 LEU A C 1
ATOM 766 O O . LEU A 1 95 ? 57.016 117.494 38.885 1.00 13.84 155 LEU A O 1
ATOM 771 N N . GLU A 1 96 ? 56.114 118.497 40.693 1.00 12.80 156 GLU A N 1
ATOM 772 C CA . GLU A 1 96 ? 56.627 117.517 41.644 1.00 13.14 156 GLU A CA 1
ATOM 773 C C . GLU A 1 96 ? 56.133 116.110 41.317 1.00 12.83 156 GLU A C 1
ATOM 774 O O . GLU A 1 96 ? 56.932 115.172 41.209 1.00 13.72 156 GLU A O 1
ATOM 780 N N . LYS A 1 97 ? 54.819 115.966 41.156 1.00 13.53 157 LYS A N 1
ATOM 781 C CA . LYS A 1 97 ? 54.223 114.659 40.848 1.00 14.17 157 LYS A CA 1
ATOM 782 C C . LYS A 1 97 ? 54.818 114.097 39.562 1.00 12.95 157 LYS A C 1
ATOM 783 O O . LYS A 1 97 ? 55.132 112.903 39.473 1.00 13.57 157 LYS A O 1
ATOM 789 N N . ASN A 1 98 ? 54.970 114.935 38.549 1.00 12.53 158 ASN A N 1
ATOM 790 C CA . ASN A 1 98 ? 55.485 114.513 37.273 1.00 12.86 158 ASN A CA 1
ATOM 791 C C . ASN A 1 98 ? 56.894 113.945 37.393 1.00 13.00 158 ASN A C 1
ATOM 792 O O . ASN A 1 98 ? 57.190 112.857 36.894 1.00 14.16 158 ASN A O 1
ATOM 797 N N . ILE A 1 99 ? 57.773 114.680 38.066 1.00 12.14 159 ILE A N 1
ATOM 798 C CA . ILE A 1 99 ? 59.150 114.249 38.190 1.00 11.58 159 ILE A CA 1
ATOM 799 C C . ILE A 1 99 ? 59.242 112.988 39.066 1.00 11.12 159 ILE A C 1
ATOM 800 O O . ILE A 1 99 ? 60.001 112.054 38.697 1.00 11.69 159 ILE A O 1
ATOM 805 N N . LEU A 1 100 ? 58.523 112.958 40.188 1.00 10.98 160 LEU A N 1
ATOM 806 C CA . LEU A 1 100 ? 58.568 111.760 41.027 1.00 11.60 160 LEU A CA 1
ATOM 807 C C . LEU A 1 100 ? 58.146 110.505 40.267 1.00 11.15 160 LEU A C 1
ATOM 808 O O . LEU A 1 100 ? 58.756 109.448 40.405 1.00 11.63 160 LEU A O 1
ATOM 813 N N . ASN A 1 101 ? 57.075 110.625 39.463 1.00 11.52 161 ASN A N 1
ATOM 814 C CA . ASN A 1 101 ? 56.592 109.477 38.744 1.00 11.09 161 ASN A CA 1
ATOM 815 C C . ASN A 1 101 ? 57.533 109.054 37.625 1.00 10.61 161 ASN A C 1
ATOM 816 O O . ASN A 1 101 ? 57.660 107.848 37.349 1.00 11.73 161 ASN A O 1
ATOM 821 N N . VAL A 1 102 ? 58.208 109.999 36.970 1.00 10.93 162 VAL A N 1
ATOM 822 C CA . VAL A 1 102 ? 59.240 109.627 36.012 1.00 10.45 162 VAL A CA 1
ATOM 823 C C . VAL A 1 102 ? 60.343 108.781 36.658 1.00 10.70 162 VAL A C 1
ATOM 824 O O . VAL A 1 102 ? 60.711 107.705 36.174 1.00 11.91 162 VAL A O 1
ATOM 828 N N . ILE A 1 103 ? 60.859 109.259 37.789 1.00 10.72 163 ILE A N 1
ATOM 829 C CA . ILE A 1 103 ? 61.972 108.561 38.433 1.00 11.26 163 ILE A CA 1
ATOM 830 C C . ILE A 1 103 ? 61.508 107.179 38.928 1.00 10.61 163 ILE A C 1
ATOM 831 O O . ILE A 1 103 ? 62.247 106.197 38.773 1.00 11.94 163 ILE A O 1
ATOM 836 N N . TYR A 1 104 ? 60.330 107.104 39.545 1.00 11.00 164 TYR A N 1
ATOM 837 C CA . TYR A 1 104 ? 59.872 105.847 40.098 1.00 11.35 164 TYR A CA 1
ATOM 838 C C . TYR A 1 104 ? 59.698 104.775 39.004 1.00 11.10 164 TYR A C 1
ATOM 839 O O . TYR A 1 104 ? 59.872 103.571 39.266 1.00 12.31 164 TYR A O 1
ATOM 848 N N . ASN A 1 105 ? 59.366 105.224 37.797 1.00 10.91 165 ASN A N 1
ATOM 849 C CA . ASN A 1 105 ? 59.162 104.347 36.665 1.00 11.19 165 ASN A CA 1
ATOM 850 C C . ASN A 1 105 ? 60.390 104.078 35.802 1.00 11.47 165 ASN A C 1
ATOM 851 O O . ASN A 1 105 ? 60.380 103.175 34.967 1.00 12.40 165 ASN A O 1
ATOM 856 N N . GLY A 1 106 ? 61.432 104.887 35.994 1.00 11.42 166 GLY A N 1
ATOM 857 C CA . GLY A 1 106 ? 62.667 104.799 35.227 1.00 11.20 166 GLY A CA 1
ATOM 858 C C . GLY A 1 106 ? 63.731 104.001 35.968 1.00 12.02 166 GLY A C 1
ATOM 859 O O . GLY A 1 106 ? 63.455 103.218 36.871 1.00 13.24 166 GLY A O 1
ATOM 860 N N . TYR A 1 107 ? 64.978 104.189 35.552 1.00 11.86 167 TYR A N 1
ATOM 861 C CA . TYR A 1 107 ? 66.099 103.429 36.142 1.00 12.26 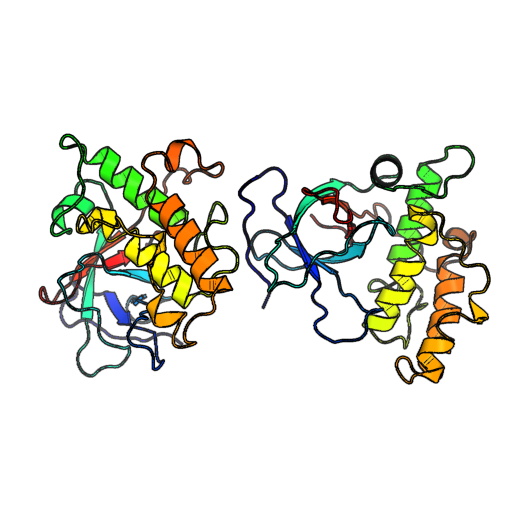167 TYR A CA 1
ATOM 862 C C . TYR A 1 107 ? 66.464 104.058 37.482 1.00 12.45 167 TYR A C 1
ATOM 863 O O . TYR A 1 107 ? 66.643 105.290 37.552 1.00 13.78 167 TYR A O 1
ATOM 872 N N . LYS A 1 108 ? 66.571 103.305 38.591 1.00 12.74 168 LYS A N 1
ATOM 873 C CA . LYS A 1 108 ? 66.555 101.843 38.677 1.00 12.72 168 LYS A CA 1
ATOM 874 C C . LYS A 1 108 ? 65.241 101.265 39.226 1.00 13.37 168 LYS A C 1
ATOM 875 O O . LYS A 1 108 ? 65.021 100.059 39.150 1.00 14.68 168 LYS A O 1
ATOM 880 N N A SER A 1 109 ? 64.353 102.083 39.788 0.50 11.59 169 SER A N 1
ATOM 881 N N B SER A 1 109 ? 64.383 102.123 39.759 0.50 12.92 169 SER A N 1
ATOM 882 C CA A SER A 1 109 ? 63.159 101.506 40.424 0.50 10.94 169 SER A CA 1
ATOM 883 C CA B SER A 1 109 ? 63.141 101.703 40.383 0.50 13.51 169 SER A CA 1
ATOM 884 C C A SER A 1 109 ? 62.239 100.767 39.469 0.50 11.30 169 SER A C 1
ATOM 885 C C B SER A 1 109 ? 62.287 100.816 39.480 0.50 12.09 169 SER A C 1
ATOM 886 O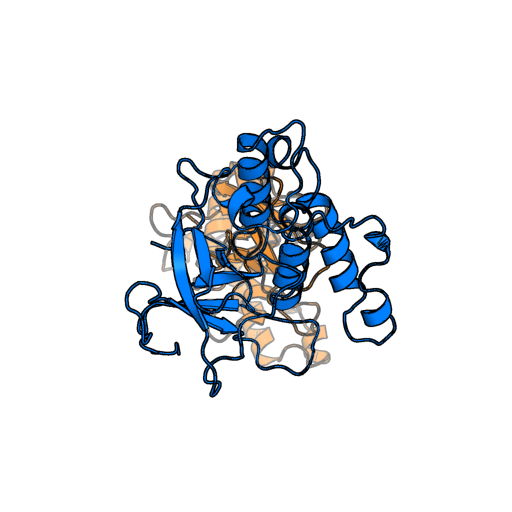 O A SER A 1 109 ? 61.657 99.751 39.845 0.50 12.73 169 SER A O 1
ATOM 887 O O B SER A 1 109 ? 61.839 99.742 39.887 0.50 13.95 169 SER A O 1
ATOM 892 N N . ASN A 1 110 ? 62.065 101.272 38.262 1.00 11.52 170 ASN A N 1
ATOM 893 C CA . ASN A 1 110 ? 61.361 100.499 37.221 1.00 11.53 170 ASN A CA 1
ATOM 894 C C . ASN A 1 110 ? 60.066 99.921 37.740 1.00 11.80 170 ASN A C 1
ATOM 895 O O . ASN A 1 110 ? 59.742 98.730 37.504 1.00 12.98 170 ASN A O 1
ATOM 900 N N . ALA A 1 111 ? 59.247 100.743 38.409 1.00 11.41 171 ALA A N 1
ATOM 901 C CA . ALA A 1 111 ? 58.176 100.159 39.240 1.00 12.13 171 ALA A CA 1
ATOM 902 C C . ALA A 1 111 ? 57.069 99.487 38.441 1.00 12.15 171 ALA A C 1
ATOM 903 O O . ALA A 1 111 ? 56.387 98.620 39.013 1.00 14.17 171 ALA A O 1
ATOM 905 N N . ASN A 1 112 ? 56.896 99.869 37.177 1.00 11.55 172 ASN A N 1
ATOM 906 C CA . ASN A 1 112 ? 55.860 99.306 36.332 1.00 12.32 172 ASN A CA 1
ATOM 907 C C . ASN A 1 112 ? 56.404 98.561 35.119 1.00 13.18 172 ASN A C 1
ATOM 908 O O . ASN A 1 112 ? 55.672 98.241 34.194 1.00 14.49 172 ASN A O 1
ATOM 913 N N . GLY A 1 113 ? 57.712 98.278 35.151 1.00 12.56 173 GLY A N 1
ATOM 914 C CA . GLY A 1 113 ? 58.330 97.482 34.109 1.00 13.57 173 GLY A CA 1
ATOM 915 C C . GLY A 1 113 ? 58.665 98.183 32.841 1.00 12.32 173 GLY A C 1
ATOM 916 O O . GLY A 1 113 ? 59.084 97.553 31.858 1.00 13.81 173 GLY A O 1
ATOM 917 N N . PHE A 1 114 ? 58.553 99.532 32.836 1.00 12.92 174 PHE A N 1
ATOM 918 C CA . PHE A 1 114 ? 58.854 100.229 31.583 1.00 13.86 174 PHE A CA 1
ATOM 919 C C . PHE A 1 114 ? 60.264 99.967 31.064 1.00 14.05 174 PHE A C 1
ATOM 920 O O . PHE A 1 114 ? 60.504 100.014 29.858 1.00 15.45 174 PHE A O 1
ATOM 928 N N A MET A 1 115 ? 61.194 99.778 32.018 0.50 13.12 175 MET A N 1
ATOM 929 N N B MET A 1 115 ? 61.195 99.725 31.975 0.50 12.76 175 MET A N 1
ATOM 930 C CA A MET A 1 115 ? 62.626 99.547 31.755 0.50 14.05 175 MET A CA 1
ATOM 931 C CA B MET A 1 115 ? 62.575 99.554 31.588 0.50 12.04 175 MET A CA 1
ATOM 932 C C A MET A 1 115 ? 62.980 98.097 31.427 0.50 13.35 175 MET A C 1
ATOM 933 C C B MET A 1 115 ? 62.980 98.097 31.415 0.50 12.91 175 MET A C 1
ATOM 934 O O A MET A 1 115 ? 64.136 97.816 31.123 0.50 14.83 175 MET A O 1
ATOM 935 O O B MET A 1 115 ? 64.149 97.817 31.168 0.50 14.53 175 MET A O 1
ATOM 944 N N . ASN A 1 116 ? 62.017 97.168 31.520 1.00 13.36 176 ASN A N 1
ATOM 945 C CA . ASN A 1 116 ? 62.347 95.739 31.409 1.00 13.63 176 ASN A CA 1
ATOM 946 C C . ASN A 1 116 ? 63.108 95.451 30.129 1.00 15.17 176 ASN A C 1
ATOM 947 O O . ASN A 1 116 ? 62.699 95.834 29.041 1.00 16.44 176 ASN A O 1
ATOM 952 N N . GLY A 1 117 ? 64.241 94.765 30.277 1.00 16.46 177 GLY A N 1
ATOM 953 C CA . GLY A 1 117 ? 65.039 94.349 29.131 1.00 20.07 177 GLY A CA 1
ATOM 954 C C . GLY A 1 117 ? 65.976 95.383 28.561 1.00 17.04 177 GLY A C 1
ATOM 955 O O . GLY A 1 117 ? 66.718 95.093 27.638 1.00 19.16 177 GLY A O 1
ATOM 956 N N . ILE A 1 118 ? 65.892 96.617 29.052 1.00 15.99 178 ILE A N 1
ATOM 957 C CA . ILE A 1 118 ? 66.776 97.688 28.587 1.00 15.10 178 ILE A CA 1
ATOM 958 C C . ILE A 1 118 ? 68.071 97.629 29.396 1.0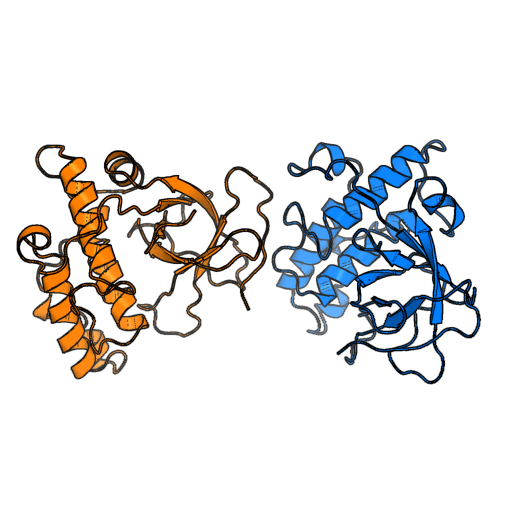0 14.93 178 ILE A C 1
ATOM 959 O O . ILE A 1 118 ? 68.039 97.612 30.607 1.00 16.75 178 ILE A O 1
ATOM 964 N N . GLU A 1 119 ? 69.201 97.586 28.684 1.00 14.98 179 GLU A N 1
ATOM 965 C CA . GLU A 1 119 ? 70.484 97.553 29.338 1.00 16.62 179 GLU A CA 1
ATOM 966 C C . GLU A 1 119 ? 70.646 98.799 30.210 1.00 15.42 179 GLU A C 1
ATOM 967 O O . GLU A 1 119 ? 70.158 99.876 29.851 1.00 14.84 179 GLU A O 1
ATOM 973 N N . ASP A 1 120 ? 71.360 98.677 31.323 1.00 14.82 180 ASP A N 1
ATOM 974 C CA . ASP A 1 120 ? 71.430 99.750 32.315 1.00 14.73 180 ASP A CA 1
ATOM 975 C C . ASP A 1 120 ? 71.790 101.121 31.694 1.00 14.69 180 ASP A C 1
ATOM 976 O O . ASP A 1 120 ? 71.128 102.114 31.993 1.00 14.07 180 ASP A O 1
ATOM 981 N N . LEU A 1 121 ? 72.824 101.191 30.865 1.00 13.76 181 LEU A N 1
ATOM 982 C CA . LEU A 1 121 ? 73.228 102.510 30.355 1.00 13.25 181 LEU A CA 1
ATOM 983 C C . LEU A 1 121 ? 72.175 103.083 29.432 1.00 13.09 181 LEU A C 1
ATOM 984 O O . LEU A 1 121 ? 72.005 104.312 29.378 1.00 13.22 181 LEU A O 1
ATOM 989 N N . ASN A 1 122 ? 71.489 102.233 28.675 1.00 13.22 182 ASN A N 1
ATOM 990 C CA . ASN A 1 122 ? 70.368 102.690 27.854 1.00 12.99 182 ASN A CA 1
ATOM 991 C C . ASN A 1 122 ? 69.150 103.121 28.702 1.00 12.38 182 ASN A C 1
ATOM 992 O O . ASN A 1 122 ? 68.433 104.050 28.306 1.00 13.10 182 ASN A O 1
ATOM 997 N N . ALA A 1 123 ? 68.935 102.446 29.819 1.00 12.38 183 ALA A N 1
ATOM 998 C CA . ALA A 1 123 ? 67.818 102.760 30.700 1.00 12.05 183 ALA A CA 1
ATOM 999 C C . ALA A 1 123 ? 68.075 104.117 31.358 1.00 12.51 183 ALA A C 1
ATOM 1000 O O . ALA A 1 123 ? 67.139 104.935 31.525 1.00 12.22 183 ALA A O 1
ATOM 1002 N N . ILE A 1 124 ? 69.313 104.351 31.787 1.00 12.15 184 ILE A N 1
ATOM 1003 C CA . ILE A 1 124 ? 69.703 105.674 32.319 1.00 11.91 184 ILE A CA 1
ATOM 1004 C C . ILE A 1 124 ? 69.470 106.728 31.230 1.00 12.02 184 ILE A C 1
ATOM 1005 O O . ILE A 1 124 ? 68.916 107.795 31.508 1.00 12.14 184 ILE A O 1
ATOM 1010 N N . LEU A 1 125 ? 69.876 106.448 30.011 1.00 11.84 185 LEU A N 1
ATOM 1011 C CA . LEU A 1 125 ? 69.733 107.410 28.926 1.00 12.96 185 LEU A CA 1
ATOM 1012 C C . LEU A 1 125 ? 68.267 107.758 28.672 1.00 12.67 185 LEU A C 1
ATOM 1013 O O . LEU A 1 125 ? 67.923 108.945 28.470 1.00 13.26 185 LEU A O 1
ATOM 1018 N N . VAL A 1 126 ? 67.404 106.752 28.652 1.00 12.22 186 VAL A N 1
ATOM 1019 C CA . VAL A 1 126 ? 65.963 107.006 28.506 1.00 11.66 186 VAL A CA 1
ATOM 1020 C C . VAL A 1 126 ? 65.434 107.863 29.650 1.00 11.23 186 VAL A C 1
ATOM 1021 O O . VAL A 1 126 ? 64.730 108.865 29.419 1.00 11.72 186 VAL A O 1
ATOM 1025 N N . THR A 1 127 ? 65.752 107.490 30.867 1.00 10.83 187 THR A N 1
ATOM 1026 C CA . THR A 1 127 ? 65.240 108.199 32.025 1.00 10.95 187 THR A CA 1
ATOM 1027 C C . THR A 1 127 ? 65.736 109.638 32.025 1.00 11.50 187 THR A C 1
ATOM 1028 O O . THR A 1 127 ? 64.990 110.572 32.341 1.00 11.37 187 THR A O 1
ATOM 1032 N N . GLN A 1 128 ? 66.998 109.814 31.658 1.00 10.64 188 GLN A N 1
ATOM 1033 C CA . GLN A 1 128 ? 67.608 111.146 31.590 1.00 11.09 188 GLN A CA 1
ATOM 1034 C C . GLN A 1 128 ? 66.851 112.029 30.602 1.00 11.30 188 GLN A C 1
ATOM 1035 O O . GLN A 1 128 ? 66.635 113.229 30.862 1.00 11.66 188 GLN A O 1
ATOM 1041 N N . ASN A 1 129 ? 66.463 111.478 29.465 1.00 11.30 189 ASN A N 1
ATOM 1042 C CA . ASN A 1 129 ? 65.698 112.247 28.502 1.00 11.64 189 ASN A CA 1
ATOM 1043 C C . ASN A 1 129 ? 64.311 112.613 29.037 1.00 12.14 189 ASN A C 1
ATOM 1044 O O . ASN A 1 129 ? 63.842 113.738 28.795 1.00 12.95 189 ASN A O 1
ATOM 1049 N N . ALA A 1 130 ? 63.662 111.714 29.782 1.00 11.59 190 ALA A N 1
ATOM 1050 C CA . ALA A 1 130 ? 62.382 112.029 30.370 1.00 11.52 190 ALA A CA 1
ATOM 1051 C C . ALA A 1 130 ? 62.516 113.120 31.412 1.00 11.55 190 ALA A C 1
ATOM 1052 O O . ALA A 1 130 ? 61.621 113.985 31.561 1.00 12.48 190 ALA A O 1
ATOM 1054 N N . ILE A 1 131 ? 63.611 113.120 32.162 1.00 10.68 191 ILE A N 1
ATOM 1055 C CA A ILE A 1 131 ? 63.825 114.192 33.144 0.50 10.89 191 ILE A CA 1
ATOM 1056 C CA B ILE A 1 131 ? 63.841 114.196 33.138 0.50 11.08 191 ILE A CA 1
ATOM 1057 C C . ILE A 1 131 ? 63.985 115.550 32.444 1.00 12.09 191 ILE A C 1
ATOM 1058 O O . ILE A 1 131 ? 63.385 116.544 32.861 1.00 12.09 191 ILE A O 1
ATOM 1067 N N . TRP A 1 132 ? 64.752 115.595 31.370 1.00 11.43 192 TRP A N 1
ATOM 1068 C CA . TRP A 1 132 ? 64.960 116.839 30.637 1.00 12.36 192 TRP A CA 1
ATOM 1069 C C . TRP A 1 132 ? 63.678 117.348 29.993 1.00 12.00 192 TRP A C 1
ATOM 1070 O O . TRP A 1 132 ? 63.524 118.574 29.819 1.00 12.78 192 TRP A O 1
ATOM 1081 N N . TYR A 1 133 ? 62.756 116.464 29.647 1.00 12.33 193 TYR A N 1
ATOM 1082 C CA . TYR A 1 133 ? 61.432 116.896 29.180 1.00 13.11 193 TYR A CA 1
ATOM 1083 C C . TYR A 1 133 ? 60.797 117.817 30.229 1.00 13.29 193 TYR A C 1
ATOM 1084 O O . TYR A 1 133 ? 60.133 118.817 29.863 1.00 13.67 193 TYR A O 1
ATOM 1093 N N . TYR A 1 134 ? 61.001 117.528 31.495 1.00 12.00 194 TYR A N 1
ATOM 1094 C CA . TYR A 1 134 ? 60.428 118.334 32.569 1.00 12.56 194 TYR A CA 1
ATOM 1095 C C . TYR A 1 134 ? 61.341 119.433 33.090 1.00 13.06 194 TYR A C 1
ATOM 1096 O O . TYR A 1 134 ? 60.847 120.486 33.496 1.00 14.50 194 TYR A O 1
ATOM 1105 N N . SER A 1 135 ? 62.651 119.218 33.171 1.00 12.17 195 SER A N 1
ATOM 1106 C CA . SER A 1 135 ? 63.555 120.217 33.752 1.00 12.45 195 SER A CA 1
ATOM 1107 C C . SER A 1 135 ? 63.881 121.352 32.776 1.00 12.43 195 SER A C 1
ATOM 1108 O O . SER A 1 135 ? 64.131 122.497 33.225 1.00 13.74 195 SER A O 1
ATOM 1111 N N . ASP A 1 136 ? 63.955 121.026 31.494 1.00 12.04 196 ASP A N 1
ATOM 1112 C CA . ASP A 1 136 ? 64.395 121.942 30.448 1.00 13.18 196 ASP A CA 1
ATOM 1113 C C . ASP A 1 136 ? 63.386 122.110 29.323 1.00 13.79 196 ASP A C 1
ATOM 1114 O O . ASP A 1 136 ? 63.674 122.751 28.323 1.00 16.48 196 ASP A O 1
ATOM 1119 N N . SER A 1 137 ? 62.190 121.535 29.518 1.00 13.44 197 SER A N 1
ATOM 1120 C CA . SER A 1 137 ? 61.166 121.600 28.478 1.00 14.97 197 SER A CA 1
ATOM 1121 C C . SER A 1 137 ? 61.717 121.113 27.143 1.00 15.27 197 SER A C 1
ATOM 1122 O O . SER A 1 137 ? 61.368 121.613 26.094 1.00 18.10 197 SER A O 1
ATOM 1125 N N . ALA A 1 138 ? 62.520 120.043 27.190 1.00 15.38 198 ALA A N 1
ATOM 1126 C CA . ALA A 1 138 ? 63.021 119.447 25.951 1.00 17.20 198 ALA A CA 1
ATOM 1127 C C . ALA A 1 138 ? 61.816 118.907 25.172 1.00 19.32 198 ALA A C 1
ATOM 1128 O O . ALA A 1 138 ? 61.003 118.204 25.748 1.00 19.58 198 ALA A O 1
ATOM 1130 N N . PRO A 1 139 ? 61.700 119.222 23.883 1.00 21.21 199 PRO A N 1
ATOM 1131 C CA . PRO A 1 139 ? 60.427 118.895 23.181 1.00 25.87 199 PRO A CA 1
ATOM 1132 C C . PRO A 1 139 ? 60.009 117.424 22.987 1.00 29.38 199 PRO A C 1
ATOM 1133 O O . PRO A 1 139 ? 58.811 117.018 23.122 1.00 36.92 199 PRO A O 1
ATOM 1137 N N . LEU A 1 140 ? 60.982 116.630 22.656 1.00 27.34 200 LEU A N 1
ATOM 1138 C CA . LEU A 1 140 ? 60.727 115.179 22.372 1.00 21.23 200 LEU A CA 1
ATOM 1139 C C . LEU A 1 140 ? 59.550 114.890 21.379 1.00 26.22 200 LEU A C 1
ATOM 1140 O O . LEU A 1 140 ? 58.667 114.068 21.653 1.00 26.70 200 LEU A O 1
ATOM 1145 N N A ASN A 1 141 ? 59.538 115.577 20.247 0.50 26.99 201 ASN A N 1
ATOM 1146 N N B ASN A 1 141 ? 59.562 115.573 20.238 0.50 24.97 201 ASN A N 1
ATOM 1147 C CA A ASN A 1 141 ? 58.433 115.445 19.302 0.50 30.14 201 ASN A CA 1
ATOM 1148 C CA B ASN A 1 141 ? 58.481 115.460 19.252 0.50 27.52 201 ASN A CA 1
ATOM 1149 C C A ASN A 1 141 ? 58.665 114.401 18.200 0.50 28.23 201 ASN A C 1
ATOM 1150 C C B ASN A 1 141 ? 58.729 114.472 18.129 0.50 25.23 201 ASN A C 1
ATOM 1151 O O A ASN A 1 141 ? 57.792 114.209 17.345 0.50 36.96 201 ASN A O 1
ATOM 1152 O O B ASN A 1 141 ? 57.954 114.414 17.167 0.50 29.66 201 ASN A O 1
ATOM 1161 N N . ASP A 1 142 ? 59.809 113.714 18.246 1.00 23.57 202 ASP A N 1
ATOM 1162 C CA . ASP A 1 142 ? 60.226 112.766 17.214 1.00 24.63 202 ASP A CA 1
ATOM 1163 C C . ASP A 1 142 ? 60.728 111.459 17.858 1.00 20.13 202 ASP A C 1
ATOM 1164 O O . ASP A 1 142 ? 61.751 110.900 17.419 1.00 20.34 202 ASP A O 1
ATOM 1169 N N . VAL A 1 143 ? 60.015 110.951 18.861 1.00 18.87 203 VAL A N 1
ATOM 1170 C CA . VAL A 1 143 ? 60.546 109.807 19.630 1.00 18.22 203 VAL A CA 1
ATOM 1171 C C . VAL A 1 143 ? 60.763 108.582 18.733 1.00 18.23 203 VAL A C 1
ATOM 1172 O O . VAL A 1 143 ? 61.725 107.848 18.934 1.00 17.95 203 VAL A O 1
ATOM 1176 N N . ASN A 1 144 ? 59.900 108.382 17.735 1.00 20.14 204 ASN A N 1
ATOM 1177 C CA . ASN A 1 144 ? 60.035 107.210 16.861 1.00 20.32 204 ASN A CA 1
ATOM 1178 C C . ASN A 1 144 ? 61.297 107.160 16.051 1.00 21.56 204 ASN A C 1
ATOM 1179 O O . ASN A 1 144 ? 61.638 106.098 15.523 1.00 24.59 204 ASN A O 1
ATOM 1184 N N . LYS A 1 145 ? 61.974 108.303 15.908 1.00 19.78 205 LYS A N 1
ATOM 1185 C CA . LYS A 1 145 ? 63.252 108.357 15.204 1.00 20.26 205 LYS A CA 1
ATOM 1186 C C . LYS A 1 145 ? 64.450 108.492 16.135 1.00 19.32 205 LYS A C 1
ATOM 1187 O O . LYS A 1 145 ? 65.572 108.535 15.675 1.00 20.16 205 LYS A O 1
ATOM 1193 N N . MET A 1 146 ? 64.231 108.553 17.441 1.00 17.89 206 MET A N 1
ATOM 1194 C CA . MET A 1 146 ? 65.362 108.751 18.352 1.00 15.88 206 MET A CA 1
ATOM 1195 C C . MET A 1 146 ? 66.294 107.559 18.306 1.00 15.88 206 MET A C 1
ATOM 1196 O O . MET A 1 146 ? 65.858 106.404 18.266 1.00 16.59 206 MET A O 1
ATOM 1201 N N . TRP A 1 147 ? 67.586 107.877 18.329 1.00 16.01 207 TRP A N 1
ATOM 1202 C CA . TRP A 1 147 ? 68.673 106.878 18.303 1.00 16.41 207 TRP A CA 1
ATOM 1203 C C . TRP A 1 147 ? 68.734 106.069 16.993 1.00 16.58 207 TRP A C 1
ATOM 1204 O O . TRP A 1 147 ? 69.422 105.038 16.922 1.00 19.15 207 TRP A O 1
ATOM 1215 N N . GLU A 1 148 ? 68.052 106.523 15.951 1.00 16.75 208 GLU A N 1
ATOM 1216 C CA . GLU A 1 148 ? 68.140 105.839 14.679 1.00 17.11 208 GLU A CA 1
ATOM 1217 C C . GLU A 1 148 ? 69.580 105.857 14.132 1.00 18.98 208 GLU A C 1
ATOM 1218 O O . GLU A 1 148 ? 69.997 104.926 13.440 1.00 20.00 208 GLU A O 1
ATOM 1224 N N . ARG A 1 149 ? 70.330 106.945 14.378 1.00 16.84 209 ARG A N 1
ATOM 1225 C CA . ARG A 1 149 ? 71.712 106.977 13.927 1.00 19.36 209 ARG A CA 1
ATOM 1226 C C . ARG A 1 149 ? 72.500 105.811 14.538 1.00 18.67 209 ARG A C 1
ATOM 1227 O O . ARG A 1 149 ? 73.246 105.096 13.837 1.00 21.07 209 ARG A O 1
ATOM 1235 N N . GLU A 1 150 ? 72.321 105.596 15.840 1.00 19.63 210 GLU A N 1
ATOM 1236 C CA . GLU A 1 150 ? 72.923 104.451 16.516 1.00 21.22 210 GLU A CA 1
ATOM 1237 C C . GLU A 1 150 ? 72.515 103.093 15.933 1.00 23.44 210 GLU A C 1
ATOM 1238 O O . GLU A 1 150 ? 73.339 102.215 15.819 1.00 24.06 210 GLU A O 1
ATOM 1244 N N . VAL A 1 151 ? 71.256 102.917 15.579 1.00 21.41 211 VAL A N 1
ATOM 1245 C CA . VAL A 1 151 ? 70.799 101.674 14.976 1.00 22.29 211 VAL A CA 1
ATOM 1246 C C . VAL A 1 151 ? 71.503 101.436 13.652 1.00 21.92 211 VAL A C 1
ATOM 1247 O O . VAL A 1 151 ? 72.045 100.352 13.400 1.00 24.07 211 VAL A O 1
ATOM 1251 N N . ARG A 1 152 ? 71.524 102.449 12.808 1.00 21.07 212 ARG A N 1
ATOM 1252 C CA A ARG A 1 152 ? 72.110 102.338 11.467 0.50 21.71 212 ARG A CA 1
ATOM 1253 C CA B ARG A 1 152 ? 72.075 102.222 11.500 0.50 24.67 212 ARG A CA 1
ATOM 1254 C C . ARG A 1 152 ? 73.596 102.001 11.531 1.00 25.71 212 ARG A C 1
ATOM 1255 O O . ARG A 1 152 ? 74.133 101.279 10.688 1.00 29.72 212 ARG A O 1
ATOM 1270 N N . ASN A 1 153 ? 74.264 102.552 12.531 1.00 22.94 213 ASN A N 1
ATOM 1271 C CA . ASN A 1 153 ? 75.698 102.328 12.709 1.00 26.16 213 ASN A CA 1
ATOM 1272 C C . ASN A 1 153 ? 76.087 101.122 13.565 1.00 26.47 213 ASN A C 1
ATOM 1273 O O . ASN A 1 153 ? 77.278 100.912 13.881 1.00 32.52 213 ASN A O 1
ATOM 1278 N N . GLY A 1 154 ? 75.090 100.324 13.920 1.00 25.45 214 GLY A N 1
ATOM 1279 C CA . GLY A 1 154 ? 75.310 99.079 14.634 1.00 26.30 214 GLY A CA 1
ATOM 1280 C C . GLY A 1 154 ? 75.717 99.250 16.079 1.00 29.84 214 GLY A C 1
ATOM 1281 O O . GLY A 1 154 ? 76.238 98.320 16.694 1.00 36.61 214 GLY A O 1
ATOM 1282 N N . GLU A 1 155 ? 75.432 100.421 16.640 1.00 27.97 215 GLU A N 1
ATOM 1283 C CA . GLU A 1 155 ? 75.843 100.743 18.005 1.00 30.73 215 GLU A CA 1
ATOM 1284 C C . GLU A 1 155 ? 74.837 100.357 19.070 1.00 31.78 215 GLU A C 1
ATOM 1285 O O . GLU A 1 155 ? 75.224 100.055 20.210 1.00 38.07 215 GLU A O 1
ATOM 1291 N N . ILE A 1 156 ? 73.555 100.461 18.727 1.00 29.88 216 ILE A N 1
ATOM 1292 C CA . ILE A 1 156 ? 72.493 99.960 19.564 1.00 28.15 216 ILE A CA 1
ATOM 1293 C C . ILE A 1 156 ? 71.633 99.114 18.653 1.00 29.54 216 ILE A C 1
ATOM 1294 O O . ILE A 1 156 ? 71.353 99.507 17.512 1.00 30.05 216 ILE A O 1
ATOM 1299 N N . SER A 1 157 ? 71.243 97.946 19.147 1.00 31.98 217 SER A N 1
ATOM 1300 C CA . SER A 1 157 ? 70.427 97.052 18.362 1.00 38.95 217 SER A CA 1
ATOM 1301 C C . SER A 1 157 ? 69.054 97.665 18.162 1.00 43.25 217 SER A C 1
ATOM 1302 O O . SER A 1 157 ? 68.569 98.501 18.964 1.00 32.90 217 SER A O 1
ATOM 1305 N N . GLU A 1 158 ? 68.470 97.259 17.042 1.00 54.69 218 GLU A N 1
ATOM 1306 C CA . GLU A 1 158 ? 67.105 97.595 16.747 1.00 39.86 218 GLU A CA 1
ATOM 1307 C C . GLU A 1 158 ? 66.232 97.199 17.928 1.00 36.64 218 GLU A C 1
ATOM 1308 O O . GLU A 1 158 ? 65.380 97.978 18.336 1.00 33.98 218 GLU A O 1
ATOM 1314 N N . SER A 1 159 ? 66.460 96.013 18.496 1.00 34.98 219 SER A N 1
ATOM 1315 C CA . SER A 1 159 ? 65.646 95.560 19.615 1.00 31.00 219 SER A CA 1
ATOM 1316 C C . SER A 1 159 ? 65.757 96.476 20.832 1.00 28.50 219 SER A C 1
ATOM 1317 O O . SER A 1 159 ? 64.712 96.838 21.423 1.00 29.95 219 SER A O 1
ATOM 1320 N N . GLN A 1 160 ? 66.980 96.892 21.212 1.00 30.46 220 GLN A N 1
ATOM 1321 C CA . GLN A 1 160 ? 67.135 97.779 22.375 1.00 23.92 220 GLN A CA 1
ATOM 1322 C C . GLN A 1 160 ? 66.443 99.132 22.067 1.00 19.34 220 GLN A C 1
ATOM 1323 O O . GLN A 1 160 ? 65.770 99.687 22.930 1.00 17.38 220 GLN A O 1
ATOM 1329 N N . VAL A 1 161 ? 66.650 99.666 20.861 1.00 19.50 221 VAL A N 1
ATOM 1330 C CA . VAL A 1 161 ? 66.131 101.000 20.557 1.00 17.87 221 VAL A CA 1
ATOM 1331 C C . VAL A 1 161 ? 64.596 100.983 20.547 1.00 18.40 221 VAL A C 1
ATOM 1332 O O . VAL A 1 161 ? 63.979 101.936 21.014 1.00 16.71 221 VAL A O 1
ATOM 1336 N N . THR A 1 162 ? 63.975 99.910 20.061 1.00 20.86 222 THR A N 1
ATOM 1337 C CA . THR A 1 162 ? 62.528 99.832 20.101 1.00 21.67 222 THR A CA 1
ATOM 1338 C C . THR A 1 162 ? 62.034 99.885 21.562 1.00 19.16 222 THR A C 1
ATOM 1339 O O . THR A 1 162 ? 61.063 100.607 21.891 1.00 19.87 222 THR A O 1
ATOM 1343 N N . LEU A 1 163 ? 62.683 99.135 22.448 1.00 18.15 223 LEU A N 1
ATOM 1344 C CA . LEU A 1 163 ? 62.300 99.183 23.873 1.00 17.43 223 LEU A CA 1
ATOM 1345 C C . LEU A 1 163 ? 62.463 100.601 24.433 1.00 14.85 223 LEU A C 1
ATOM 1346 O O . LEU A 1 163 ? 61.630 101.091 25.196 1.00 15.60 223 LEU A O 1
ATOM 1351 N N . MET A 1 164 ? 63.587 101.234 24.095 1.00 14.34 224 MET A N 1
ATOM 1352 C CA . MET A 1 164 ? 63.883 102.582 24.624 1.00 13.59 224 MET A CA 1
ATOM 1353 C C . MET A 1 164 ? 62.841 103.619 24.208 1.00 13.37 224 MET A C 1
ATOM 1354 O O . MET A 1 164 ? 62.397 104.426 25.033 1.00 14.01 224 MET A O 1
ATOM 1359 N N . ARG A 1 165 ? 62.466 103.600 22.938 1.00 14.29 225 ARG A N 1
ATOM 1360 C CA . ARG A 1 165 ? 61.480 104.550 22.445 1.00 14.76 225 ARG A CA 1
ATOM 1361 C C . ARG A 1 165 ? 60.137 104.346 23.126 1.00 15.64 225 ARG A C 1
ATOM 1362 O O . ARG A 1 165 ? 59.496 105.331 23.526 1.00 15.89 225 ARG A O 1
ATOM 1370 N N . GLU A 1 166 ? 59.703 103.094 23.276 1.00 15.77 226 GLU A N 1
ATOM 1371 C CA . GLU A 1 166 ? 58.426 102.857 23.911 1.00 15.98 226 GLU A CA 1
ATOM 1372 C C . GLU A 1 166 ? 58.428 103.267 25.371 1.00 14.93 226 GLU A C 1
ATOM 1373 O O . GLU A 1 166 ? 57.440 103.812 25.892 1.00 16.25 226 GLU A O 1
ATOM 1379 N N . ALA A 1 167 ? 59.533 103.007 26.063 1.00 14.28 227 ALA A N 1
ATOM 1380 C CA . ALA A 1 167 ? 59.660 103.396 27.459 1.00 13.93 227 ALA A CA 1
ATOM 1381 C C . ALA A 1 167 ? 59.583 104.919 27.601 1.00 13.38 227 ALA A C 1
ATOM 1382 O O . ALA A 1 167 ? 58.917 105.432 28.500 1.00 14.02 227 ALA A O 1
ATOM 1384 N N . LEU A 1 168 ? 60.314 105.617 26.738 1.00 13.00 228 LEU A N 1
ATOM 1385 C CA . LEU A 1 168 ? 60.332 107.080 26.824 1.00 12.95 228 LEU A CA 1
ATOM 1386 C C . LEU A 1 168 ? 58.910 107.668 26.656 1.00 13.09 228 LEU A C 1
ATOM 1387 O O . LEU A 1 168 ? 58.504 108.562 27.410 1.00 14.08 228 LEU A O 1
ATOM 1392 N N . LYS A 1 169 ? 58.155 107.142 25.704 1.00 13.78 229 LYS A N 1
ATOM 1393 C CA . LYS A 1 169 ? 56.795 107.609 25.495 1.00 14.90 229 LYS A CA 1
ATOM 1394 C C . LYS A 1 169 ? 55.947 107.434 26.762 1.00 15.26 229 LYS A C 1
ATOM 1395 O O . LYS A 1 169 ? 55.180 108.322 27.135 1.00 16.12 229 LYS A O 1
ATOM 1401 N N . LYS A 1 170 ? 56.095 106.290 27.434 1.00 14.23 230 LYS A N 1
ATOM 1402 C CA . LYS A 1 170 ? 55.323 106.047 28.646 1.00 14.84 230 LYS A CA 1
ATOM 1403 C C . LYS A 1 170 ? 55.718 107.013 29.757 1.00 13.97 230 LYS A C 1
ATOM 1404 O O . LYS A 1 170 ? 54.883 107.484 30.535 1.00 15.50 230 LYS A O 1
ATOM 1410 N N . LEU A 1 171 ? 57.014 107.293 29.868 1.00 13.48 231 LEU A N 1
ATOM 1411 C CA . LEU A 1 171 ? 57.525 108.150 30.918 1.00 12.72 231 LEU A CA 1
ATOM 1412 C C . LEU A 1 171 ? 57.044 109.587 30.805 1.00 12.96 231 LEU A C 1
ATOM 1413 O O . LEU A 1 171 ? 56.908 110.242 31.839 1.00 13.86 231 LEU A O 1
ATOM 1418 N N . ILE A 1 172 ? 56.855 110.084 29.578 1.00 12.90 232 ILE A N 1
ATOM 1419 C CA . ILE A 1 172 ? 56.492 111.493 29.382 1.00 13.42 232 ILE A CA 1
ATOM 1420 C C . ILE A 1 172 ? 54.992 111.693 29.180 1.00 15.74 232 ILE A C 1
ATOM 1421 O O . ILE A 1 172 ? 54.537 112.821 28.966 1.00 16.93 232 ILE A O 1
ATOM 1426 N N . ASP A 1 173 ? 54.191 110.631 29.282 1.00 14.83 233 ASP A N 1
ATOM 1427 C CA . ASP A 1 173 ? 52.752 110.785 29.165 1.00 15.22 233 ASP A CA 1
ATOM 1428 C C . ASP A 1 173 ? 52.229 111.556 30.372 1.00 14.95 233 ASP A C 1
ATOM 1429 O O . ASP A 1 173 ? 52.548 111.240 31.518 1.00 14.62 233 ASP A O 1
ATOM 1434 N N . PRO A 1 174 ? 51.346 112.567 30.117 1.00 16.15 234 PRO A N 1
ATOM 1435 C CA . PRO A 1 174 ? 50.861 113.362 31.246 1.00 16.58 234 PRO A CA 1
ATOM 1436 C C . PRO A 1 174 ? 49.982 112.604 32.226 1.00 14.57 234 PRO A C 1
ATOM 1437 O O . PRO A 1 174 ? 49.846 113.032 33.379 1.00 17.21 234 PRO A O 1
ATOM 1441 N N . ASN A 1 175 ? 49.457 111.443 31.803 1.00 13.87 235 ASN A N 1
ATOM 1442 C CA . ASN A 1 175 ? 48.610 110.616 32.653 1.00 14.72 235 ASN A CA 1
ATOM 1443 C C . ASN A 1 175 ? 49.332 109.456 33.317 1.00 14.62 235 ASN A C 1
ATOM 1444 O O . ASN A 1 175 ? 48.685 108.582 33.878 1.00 16.05 235 ASN A O 1
ATOM 1449 N N . LEU A 1 176 ? 50.667 109.485 33.326 1.00 13.89 236 LEU A N 1
ATOM 1450 C CA . LEU A 1 176 ? 51.460 108.380 33.878 1.00 13.92 236 LEU A CA 1
ATOM 1451 C C . LEU A 1 176 ? 50.970 107.995 35.278 1.00 14.07 236 LEU A C 1
ATOM 1452 O O . LEU A 1 176 ? 50.779 106.812 35.591 1.00 16.29 236 LEU A O 1
ATOM 1457 N N . GLU A 1 177 ? 50.838 108.976 36.175 1.00 14.42 237 GLU A N 1
ATOM 1458 C CA . GLU A 1 177 ? 50.462 108.669 37.563 1.00 15.65 237 GLU A CA 1
ATOM 1459 C C . GLU A 1 177 ? 49.100 107.980 37.653 1.00 16.31 237 GLU A C 1
ATOM 1460 O O . GLU A 1 177 ? 48.904 107.136 38.493 1.00 21.70 237 GLU A O 1
ATOM 1466 N N . ALA A 1 178 ? 48.157 108.410 36.809 1.00 15.79 238 ALA A N 1
ATOM 1467 C CA . ALA A 1 178 ? 46.801 107.913 36.853 1.00 16.36 238 ALA A CA 1
ATOM 1468 C C . ALA A 1 178 ? 46.703 106.485 36.338 1.00 16.53 238 ALA A C 1
ATOM 1469 O O . ALA A 1 178 ? 45.923 105.696 36.865 1.00 20.30 238 ALA A O 1
ATOM 1471 N N . THR A 1 179 ? 47.462 106.157 35.289 1.00 14.78 239 THR A N 1
ATOM 1472 C CA . THR A 1 179 ? 47.334 104.862 34.647 1.00 16.51 239 THR A CA 1
ATOM 1473 C C . THR A 1 179 ? 48.320 103.780 35.131 1.00 18.39 239 THR A C 1
ATOM 1474 O O . THR A 1 179 ? 48.061 102.574 34.959 1.00 21.57 239 THR A O 1
ATOM 1478 N N . ALA A 1 180 ? 49.417 104.167 35.760 1.00 16.67 240 ALA A N 1
ATOM 1479 C CA . ALA A 1 180 ? 50.379 103.187 36.242 1.00 17.23 240 ALA A CA 1
ATOM 1480 C C . ALA A 1 180 ? 49.729 102.396 37.371 1.00 16.54 240 ALA A C 1
ATOM 1481 O O . ALA A 1 180 ? 49.124 102.953 38.266 1.00 19.83 240 ALA A O 1
ATOM 1483 N N . ALA A 1 181 ? 49.871 101.074 37.332 1.00 15.30 241 ALA A N 1
ATOM 1484 C CA . ALA A 1 181 ? 49.274 100.283 38.386 1.00 16.56 241 ALA A CA 1
ATOM 1485 C C . ALA A 1 181 ? 49.961 100.441 39.735 1.00 16.44 241 ALA A C 1
ATOM 1486 O O . ALA A 1 181 ? 49.331 100.479 40.795 1.00 19.37 241 ALA A O 1
ATOM 1488 N N . ASN A 1 182 ? 51.292 100.441 39.707 1.00 15.26 242 ASN A N 1
ATOM 1489 C CA . ASN A 1 182 ? 52.080 100.561 40.938 1.00 16.20 242 ASN A CA 1
ATOM 1490 C C . ASN A 1 182 ? 52.377 102.055 41.167 1.00 16.51 242 ASN A C 1
ATOM 1491 O O . ASN A 1 182 ? 53.064 102.685 40.363 1.00 16.84 242 ASN A O 1
ATOM 1496 N N . LYS A 1 183 ? 51.821 102.601 42.246 1.00 16.55 243 LYS A N 1
ATOM 1497 C CA . LYS A 1 183 ? 51.896 104.012 42.571 1.00 16.15 243 LYS A CA 1
ATOM 1498 C C . LYS A 1 183 ? 53.105 104.309 43.462 1.00 17.31 243 LYS A C 1
ATOM 1499 O O . LYS A 1 183 ? 53.610 103.430 44.194 1.00 18.36 243 LYS A O 1
ATOM 1505 N N . ILE A 1 184 ? 53.564 105.555 43.433 1.00 17.00 244 ILE A N 1
ATOM 1506 C CA . ILE A 1 184 ? 54.649 105.927 44.332 1.00 17.26 244 ILE A CA 1
ATOM 1507 C C . ILE A 1 184 ? 54.245 105.667 45.792 1.00 17.85 244 ILE A C 1
ATOM 1508 O O . ILE A 1 184 ? 53.077 105.866 46.181 1.00 21.71 244 ILE A O 1
ATOM 1513 N N . PRO A 1 185 ? 55.209 105.203 46.606 1.00 19.77 245 PRO A N 1
ATOM 1514 C CA . PRO A 1 185 ? 54.889 104.882 47.997 1.00 21.51 245 PRO A CA 1
ATOM 1515 C C . PRO A 1 185 ? 54.609 106.108 48.834 1.00 20.65 245 PRO A C 1
ATOM 1516 O O . PRO A 1 185 ? 55.041 107.214 48.504 1.00 21.41 245 PRO A O 1
ATOM 1520 N N . SER A 1 186 ? 53.883 105.913 49.921 1.00 25.06 246 SER A N 1
ATOM 1521 C CA . SER A 1 186 ? 53.662 106.948 50.893 1.00 25.09 246 SER A CA 1
ATOM 1522 C C . SER A 1 186 ? 55.021 107.450 51.338 1.00 26.06 246 SER A C 1
ATOM 1523 O O . SER A 1 186 ? 55.906 106.662 51.643 1.00 29.73 246 SER A O 1
ATOM 1526 N N . GLY A 1 187 ? 55.188 108.761 51.333 1.00 26.09 247 GLY A N 1
ATOM 1527 C CA . GLY A 1 187 ? 56.435 109.385 51.806 1.00 24.72 247 GLY A CA 1
ATOM 1528 C C . GLY A 1 187 ? 57.579 109.403 50.799 1.00 22.07 247 GLY A C 1
ATOM 1529 O O . GLY A 1 187 ? 58.687 109.825 51.126 1.00 24.68 247 GLY A O 1
ATOM 1530 N N . TYR A 1 188 ? 57.320 108.950 49.587 1.00 18.27 248 TYR A N 1
ATOM 1531 C CA . TYR A 1 188 ? 58.341 108.940 48.527 1.00 15.95 248 TYR A CA 1
ATOM 1532 C C . TYR A 1 188 ? 58.968 110.328 48.412 1.00 15.83 248 TYR A C 1
ATOM 1533 O O . TYR A 1 188 ? 58.262 111.321 48.271 1.00 19.25 248 TYR A O 1
ATOM 1542 N N . ARG A 1 189 ? 60.296 110.370 48.352 1.00 15.57 249 ARG A N 1
ATOM 1543 C CA . ARG A 1 189 ? 61.023 111.637 48.319 1.00 16.51 249 ARG A CA 1
ATOM 1544 C C . ARG A 1 189 ? 62.311 111.447 47.519 1.00 14.77 249 ARG A C 1
ATOM 1545 O O . ARG A 1 189 ? 62.973 110.416 47.634 1.00 16.32 249 ARG A O 1
ATOM 1553 N N . LEU A 1 190 ? 62.660 112.489 46.760 1.00 12.63 250 LEU A N 1
ATOM 1554 C CA . LEU A 1 190 ? 63.928 112.556 46.057 1.00 11.93 250 LEU A CA 1
ATOM 1555 C C . LEU A 1 190 ? 64.702 113.771 46.569 1.00 12.18 250 LEU A C 1
ATOM 1556 O O . LEU A 1 190 ? 64.240 114.524 47.425 1.00 13.43 250 LEU A O 1
ATOM 1561 N N . ASN A 1 191 ? 65.907 113.954 46.020 1.00 11.40 251 ASN A N 1
ATOM 1562 C CA . ASN A 1 191 ? 66.820 115.011 46.445 1.00 12.33 251 ASN A CA 1
ATOM 1563 C C . ASN A 1 191 ? 67.404 115.708 45.239 1.00 11.81 251 ASN A C 1
ATOM 1564 O O . ASN A 1 191 ? 67.682 115.082 44.213 1.00 13.78 251 ASN A O 1
ATOM 1569 N N . ILE A 1 192 ? 67.611 117.021 45.426 1.00 11.78 252 ILE A N 1
ATOM 1570 C CA . ILE A 1 192 ? 68.374 117.830 44.487 1.00 12.21 252 ILE A CA 1
ATOM 1571 C C . ILE A 1 192 ? 69.766 118.035 45.107 1.00 11.48 252 ILE A C 1
ATOM 1572 O O . ILE A 1 192 ? 69.903 118.253 46.288 1.00 13.28 252 ILE A O 1
ATOM 1577 N N . PHE A 1 193 ? 70.759 117.941 44.227 1.00 10.80 253 PHE A N 1
ATOM 1578 C CA . PHE A 1 193 ? 72.152 118.223 44.585 1.00 10.98 253 PHE A CA 1
ATOM 1579 C C . PHE A 1 193 ? 72.546 119.517 43.864 1.00 11.20 253 PHE A C 1
ATOM 1580 O O . PHE A 1 193 ? 72.609 119.564 42.642 1.00 11.83 253 PHE A O 1
ATOM 1588 N N . LYS A 1 194 ? 72.799 120.548 44.688 1.00 10.90 254 LYS A N 1
ATOM 1589 C CA . LYS A 1 194 ? 73.131 121.886 44.202 1.00 11.76 254 LYS A CA 1
ATOM 1590 C C . LYS A 1 194 ? 74.663 121.967 44.026 1.00 11.24 254 LYS A C 1
ATOM 1591 O O . LYS A 1 194 ? 75.420 121.769 45.000 1.00 12.30 254 LYS A O 1
ATOM 1597 N N . SER A 1 195 ? 75.088 122.184 42.792 1.00 11.14 255 SER A N 1
ATOM 1598 C CA . SER A 1 195 ? 76.502 122.213 42.474 1.00 11.92 255 SER A CA 1
ATOM 1599 C C . SER A 1 195 ? 77.233 123.387 43.120 1.00 12.00 255 SER A C 1
ATOM 1600 O O . SER A 1 195 ? 76.794 124.535 43.024 1.00 13.42 255 SER A O 1
ATOM 1603 N N . GLU A 1 196 ? 78.402 123.113 43.710 1.00 12.82 256 GLU A N 1
ATOM 1604 C CA . GLU A 1 196 ? 79.269 124.154 44.265 1.00 14.03 256 GLU A CA 1
ATOM 1605 C C . GLU A 1 196 ? 79.846 125.007 43.145 1.00 13.77 256 GLU A C 1
ATOM 1606 O O . GLU A 1 196 ? 80.131 126.197 43.364 1.00 19.48 256 GLU A O 1
ATOM 1612 N N . ASN A 1 197 ? 80.049 124.439 41.963 1.00 13.48 257 ASN A N 1
ATOM 1613 C CA . ASN A 1 197 ? 80.538 125.132 40.772 1.00 13.59 257 ASN A CA 1
ATOM 1614 C C . ASN A 1 197 ? 79.361 125.253 39.791 1.00 14.28 257 ASN A C 1
ATOM 1615 O O . ASN A 1 197 ? 78.896 124.279 39.222 1.00 14.23 257 ASN A O 1
ATOM 1620 N N . GLU A 1 198 ? 78.853 126.480 39.619 1.00 14.82 258 GLU A N 1
ATOM 1621 C CA . GLU A 1 198 ? 77.591 126.688 38.920 1.00 15.60 258 GLU A CA 1
ATOM 1622 C C . GLU A 1 198 ? 77.699 126.595 37.401 1.00 15.28 258 GLU A C 1
ATOM 1623 O O . GLU A 1 198 ? 76.697 126.739 36.702 1.00 17.81 258 GLU A O 1
ATOM 1629 N N . ASP A 1 199 ? 78.869 126.229 36.876 1.00 15.30 259 ASP A N 1
ATOM 1630 C CA . ASP A 1 199 ? 78.965 125.822 35.485 1.00 15.28 259 ASP A CA 1
ATOM 1631 C C . ASP A 1 199 ? 78.571 124.329 35.279 1.00 13.73 259 ASP A C 1
ATOM 1632 O O . ASP A 1 199 ? 78.336 123.924 34.125 1.00 14.90 259 ASP A O 1
ATOM 1637 N N . TYR A 1 200 ? 78.515 123.573 36.381 1.00 12.45 260 TYR A N 1
ATOM 1638 C CA . TYR A 1 200 ? 78.195 122.141 36.332 1.00 12.30 260 TYR A CA 1
ATOM 1639 C C . TYR A 1 200 ? 76.734 121.945 36.742 1.00 12.07 260 TYR A C 1
ATOM 1640 O O . TYR A 1 200 ? 76.187 122.711 37.533 1.00 12.79 260 TYR A O 1
ATOM 1649 N N . GLN A 1 201 ? 76.145 120.866 36.231 1.00 11.74 261 GLN A N 1
ATOM 1650 C CA . GLN A 1 201 ? 74.759 120.581 36.505 1.00 11.43 261 GLN A CA 1
ATOM 1651 C C . GLN A 1 201 ? 74.461 120.437 37.980 1.00 11.16 261 GLN A C 1
ATOM 1652 O O . GLN A 1 201 ? 75.191 119.794 38.714 1.00 12.29 261 GLN A O 1
ATOM 1657 N N . ASN A 1 202 ? 73.286 120.912 38.381 1.00 11.28 262 ASN A N 1
ATOM 1658 C CA . ASN A 1 202 ? 72.630 120.386 39.559 1.00 11.14 262 ASN A CA 1
ATOM 1659 C C . ASN A 1 202 ? 72.127 118.959 39.193 1.00 10.30 262 ASN A C 1
ATOM 1660 O O . ASN A 1 202 ? 71.845 118.696 38.026 1.00 11.42 262 ASN A O 1
ATOM 1665 N N . LEU A 1 203 ? 72.049 118.113 40.224 1.00 10.38 263 LEU A N 1
ATOM 1666 C CA . LEU A 1 203 ? 71.660 116.700 40.011 1.00 10.18 263 LEU A CA 1
ATOM 1667 C C . LEU A 1 203 ? 70.355 116.382 40.716 1.00 10.63 263 LEU A C 1
ATOM 1668 O O . LEU A 1 203 ? 70.006 117.003 41.705 1.00 11.76 263 LEU A O 1
ATOM 1673 N N . LEU A 1 204 ? 69.689 115.350 40.209 1.00 10.79 264 LEU A N 1
ATOM 1674 C CA . LEU A 1 204 ? 68.473 114.813 40.796 1.00 11.02 264 LEU A CA 1
ATOM 1675 C C . LEU A 1 204 ? 68.762 113.339 41.154 1.00 10.32 264 LEU A C 1
ATOM 1676 O O . LEU A 1 204 ? 69.194 112.592 40.282 1.00 11.24 264 LEU A O 1
ATOM 1681 N N . SER A 1 205 ? 68.431 112.952 42.392 1.00 10.97 265 SER A N 1
ATOM 1682 C CA . SER A 1 205 ? 68.628 111.547 42.765 1.00 11.34 265 SER A CA 1
ATOM 1683 C C . SER A 1 205 ? 67.570 110.643 42.157 1.00 11.64 265 SER A C 1
ATOM 1684 O O . SER A 1 205 ? 66.479 111.066 41.790 1.00 13.18 265 SER A O 1
ATOM 1687 N N . ALA A 1 206 ? 67.916 109.355 42.074 1.00 11.89 266 ALA A N 1
ATOM 1688 C CA . ALA A 1 206 ? 67.026 108.320 41.534 1.00 12.16 266 ALA A CA 1
ATOM 1689 C C . ALA A 1 206 ? 66.309 107.554 42.648 1.00 12.63 266 ALA A C 1
ATOM 1690 O O . ALA A 1 206 ? 65.547 106.635 42.351 1.00 14.04 266 ALA A O 1
ATOM 1692 N N . GLU A 1 207 ? 66.525 107.946 43.889 1.00 12.90 267 GLU A N 1
ATOM 1693 C CA . GLU A 1 207 ? 65.881 107.427 45.085 1.00 13.14 267 GLU A CA 1
ATOM 1694 C C . GLU A 1 207 ? 66.147 108.426 46.210 1.00 13.03 267 GLU A C 1
ATOM 1695 O O . GLU A 1 207 ? 66.971 109.353 46.052 1.00 14.12 267 GLU A O 1
ATOM 1701 N N . TYR A 1 208 ? 65.501 108.276 47.353 1.00 13.86 268 TYR A N 1
ATOM 1702 C CA . TYR A 1 208 ? 65.775 109.120 48.487 1.00 13.85 268 TYR A CA 1
ATOM 1703 C C . TYR A 1 208 ? 67.221 108.918 48.937 1.00 14.45 268 TYR A C 1
ATOM 1704 O O . TYR A 1 208 ? 67.702 107.794 49.103 1.00 17.06 268 TYR A O 1
ATOM 1713 N N . VAL A 1 209 ? 67.912 110.036 49.153 1.00 13.56 269 VAL A N 1
ATOM 1714 C CA . VAL A 1 209 ? 69.278 110.043 49.663 1.00 13.29 269 VAL A CA 1
ATOM 1715 C C . VAL A 1 209 ? 69.224 110.670 51.048 1.00 14.25 269 VAL A C 1
ATOM 1716 O O . VAL A 1 209 ? 69.028 111.905 51.171 1.00 15.99 269 VAL A O 1
ATOM 1720 N N . PRO A 1 210 ? 69.397 109.859 52.105 1.00 16.01 270 PRO A N 1
ATOM 1721 C CA . PRO A 1 210 ? 69.335 110.415 53.416 1.00 18.47 270 PRO A CA 1
ATOM 1722 C C . PRO A 1 210 ? 70.622 111.138 53.770 1.00 24.19 270 PRO A C 1
ATOM 1723 O O . PRO A 1 210 ? 70.494 112.107 54.522 1.00 26.10 270 PRO A O 1
ATOM 1728 N N . THR B 1 6 ? 73.989 86.531 38.704 1.00 60.00 66 THR B N 1
ATOM 1729 C CA . THR B 1 6 ? 73.229 87.742 38.248 1.00 53.82 66 THR B CA 1
ATOM 1730 C C . THR B 1 6 ? 71.793 87.392 37.841 1.00 57.36 66 THR B C 1
ATOM 1731 O O . THR B 1 6 ? 71.541 86.979 36.712 1.00 105.83 66 THR B O 1
ATOM 1735 N N . VAL B 1 7 ? 70.846 87.551 38.764 1.00 31.31 67 VAL B N 1
ATOM 1736 C CA . VAL B 1 7 ? 69.449 87.264 38.467 1.00 25.07 67 VAL B CA 1
ATOM 1737 C C . VAL B 1 7 ? 68.797 88.477 37.809 1.00 20.54 67 VAL B C 1
ATOM 1738 O O . VAL B 1 7 ? 69.190 89.637 38.069 1.00 24.58 67 VAL B O 1
ATOM 1742 N N . PRO B 1 8 ? 67.834 88.204 36.920 1.00 18.76 68 PRO B N 1
ATOM 1743 C CA . PRO B 1 8 ? 67.153 89.311 36.307 1.00 17.23 68 PRO B CA 1
ATOM 1744 C C . PRO B 1 8 ? 66.270 90.064 37.300 1.00 15.72 68 PRO B C 1
ATOM 1745 O O . PRO B 1 8 ? 65.857 89.528 38.322 1.00 17.32 68 PRO B O 1
ATOM 1749 N N . ASN B 1 9 ? 65.975 91.318 36.957 1.00 15.44 69 ASN B N 1
ATOM 1750 C CA . ASN B 1 9 ? 65.099 92.139 37.803 1.00 14.55 69 ASN B CA 1
ATOM 1751 C C . ASN B 1 9 ? 64.088 92.813 36.908 1.00 14.11 69 ASN B C 1
ATOM 1752 O O . ASN B 1 9 ? 64.337 93.900 36.398 1.00 15.90 69 ASN B O 1
ATOM 1757 N N . PHE B 1 10 ? 62.946 92.147 36.679 1.00 13.95 70 PHE B N 1
ATOM 1758 C CA . PHE B 1 10 ? 61.891 92.632 35.837 1.00 14.34 70 PHE B CA 1
ATOM 1759 C C . PHE B 1 10 ? 60.654 92.879 36.725 1.00 13.96 70 PHE B C 1
ATOM 1760 O O . PHE B 1 10 ? 60.411 92.171 37.698 1.00 16.49 70 PHE B O 1
ATOM 1768 N N . LYS B 1 11 ? 59.868 93.893 36.353 1.00 13.04 71 LYS B N 1
ATOM 1769 C CA . LYS B 1 11 ? 58.564 94.191 37.002 1.00 12.77 71 LYS B CA 1
ATOM 1770 C C . LYS B 1 11 ? 57.432 94.022 36.014 1.00 12.99 71 LYS B C 1
ATOM 1771 O O . LYS B 1 11 ? 57.517 94.493 34.882 1.00 13.63 71 LYS B O 1
ATOM 1777 N N . SER B 1 12 ? 56.364 93.355 36.453 1.00 13.89 72 SER B N 1
ATOM 1778 C CA . SER B 1 12 ? 55.206 93.253 35.585 1.00 15.31 72 SER B CA 1
ATOM 1779 C C . SER B 1 12 ? 54.346 94.550 35.644 1.00 15.46 72 SER B C 1
ATOM 1780 O O . SER B 1 12 ? 54.044 95.029 36.706 1.00 17.40 72 SER B O 1
ATOM 1783 N N . PRO B 1 13 ? 53.905 95.078 34.511 1.00 19.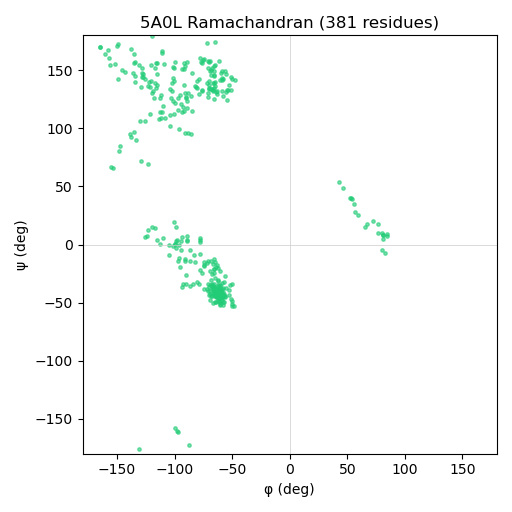76 73 PRO B N 1
ATOM 1784 C CA . PRO B 1 13 ? 52.901 96.193 34.570 1.00 19.12 73 PRO B CA 1
ATOM 1785 C C . PRO B 1 13 ? 51.529 95.743 35.018 1.00 20.27 73 PRO B C 1
ATOM 1786 O O . PRO B 1 13 ? 50.706 96.609 35.395 1.00 21.55 73 PRO B O 1
ATOM 1790 N N . ASP B 1 14 ? 51.286 94.408 35.022 1.00 18.50 74 ASP B N 1
ATOM 1791 C CA . ASP B 1 14 ? 50.065 93.817 35.568 1.00 16.09 74 ASP B CA 1
ATOM 1792 C C . ASP B 1 14 ? 50.427 93.206 36.910 1.00 14.36 74 ASP B C 1
ATOM 1793 O O . ASP B 1 14 ? 51.033 92.108 36.936 1.00 15.80 74 ASP B O 1
ATOM 1798 N N . PRO B 1 15 ? 50.084 93.892 38.026 1.00 16.66 75 PRO B N 1
ATOM 1799 C CA . PRO B 1 15 ? 50.535 93.432 39.335 1.00 17.28 75 PRO B CA 1
ATOM 1800 C C . PRO B 1 15 ? 49.952 92.106 39.759 1.00 15.92 75 PRO B C 1
ATOM 1801 O O . PRO B 1 15 ? 50.433 91.522 40.739 1.00 18.14 75 PRO B O 1
ATOM 1805 N N . ASP B 1 16 ? 48.916 91.621 39.054 1.00 15.44 76 ASP B N 1
ATOM 1806 C CA . ASP B 1 16 ? 48.337 90.300 39.367 1.00 15.30 76 ASP B CA 1
ATOM 1807 C C . ASP B 1 16 ? 49.280 89.165 38.944 1.00 14.56 76 ASP B C 1
ATOM 1808 O O . ASP B 1 16 ? 49.110 88.042 39.424 1.00 16.20 76 ASP B O 1
ATOM 1813 N N . TYR B 1 17 ? 50.283 89.467 38.101 1.00 13.56 77 TYR B N 1
ATOM 1814 C CA . TYR B 1 17 ? 51.230 88.453 37.619 1.00 13.85 77 TYR B CA 1
ATOM 1815 C C . TYR B 1 17 ? 52.653 88.987 37.851 1.00 12.53 77 TYR B C 1
ATOM 1816 O O . TYR B 1 17 ? 53.318 89.378 36.902 1.00 14.38 77 TYR B O 1
ATOM 1825 N N . PRO B 1 18 ? 53.083 89.035 39.115 1.00 13.32 78 PRO B N 1
ATOM 1826 C CA . PRO B 1 18 ? 54.337 89.760 39.394 1.00 13.99 78 PRO B CA 1
ATOM 1827 C C . PRO B 1 18 ? 55.589 88.925 39.239 1.00 13.64 78 PRO B C 1
ATOM 1828 O O . PRO B 1 18 ? 56.682 89.510 39.235 1.00 14.43 78 PRO B O 1
ATOM 1832 N N . TRP B 1 19 ? 55.497 87.608 39.158 1.00 13.86 79 TRP B N 1
ATOM 1833 C CA . TRP B 1 19 ? 56.681 86.745 39.019 1.00 13.58 79 TRP B CA 1
ATOM 1834 C C . TRP B 1 19 ? 57.140 86.669 37.590 1.00 13.24 79 TRP B C 1
ATOM 1835 O O . TRP B 1 19 ? 56.340 86.475 36.661 1.00 15.27 79 TRP B O 1
ATOM 1846 N N . TYR B 1 20 ? 58.467 86.768 37.418 1.00 13.60 80 TYR B N 1
ATOM 1847 C CA . TYR B 1 20 ? 59.084 86.632 36.105 1.00 13.30 80 TYR B CA 1
ATOM 1848 C C . TYR B 1 20 ? 59.535 85.173 35.957 1.00 13.46 80 TYR B C 1
ATOM 1849 O O . TYR B 1 20 ? 60.230 84.666 36.849 1.00 15.33 80 TYR B O 1
ATOM 1858 N N . GLY B 1 21 ? 59.149 84.510 34.853 1.00 12.96 81 GLY B N 1
ATOM 1859 C CA . GLY B 1 21 ? 59.598 83.141 34.578 1.00 13.50 81 GLY B CA 1
ATOM 1860 C C . GLY B 1 21 ? 60.406 83.154 33.299 1.00 14.10 81 GLY B C 1
ATOM 1861 O O . GLY B 1 21 ? 60.009 83.779 32.309 1.00 15.88 81 GLY B O 1
ATOM 1862 N N . TYR B 1 22 ? 61.515 82.401 33.297 1.00 14.60 82 TYR B N 1
ATOM 1863 C CA . TYR B 1 22 ? 62.469 82.462 32.208 1.00 15.36 82 TYR B CA 1
ATOM 1864 C C . TYR B 1 22 ? 63.289 81.181 32.156 1.00 14.74 82 TYR B C 1
ATOM 1865 O O . TYR B 1 22 ? 63.386 80.449 33.141 1.00 16.72 82 TYR B O 1
ATOM 1874 N N . ASP B 1 23 ? 63.879 80.958 30.991 1.00 16.43 83 ASP B N 1
ATOM 1875 C CA . ASP B 1 23 ? 64.768 79.806 30.774 1.00 17.43 83 ASP B CA 1
ATOM 1876 C C . ASP B 1 23 ? 66.214 80.278 30.962 1.00 19.03 83 ASP B C 1
ATOM 1877 O O . ASP B 1 23 ? 66.701 81.136 30.198 1.00 23.13 83 ASP B O 1
ATOM 1882 N N . SER B 1 24 ? 66.884 79.726 31.983 1.00 19.22 84 SER B N 1
ATOM 1883 C CA . SER B 1 24 ? 68.282 80.066 32.249 1.00 19.70 84 SER B CA 1
ATOM 1884 C C . SER B 1 24 ? 69.275 79.268 31.395 1.00 19.58 84 SER B C 1
ATOM 1885 O O . SER B 1 24 ? 70.453 79.573 31.390 1.00 23.31 84 SER B O 1
ATOM 1888 N N . TYR B 1 25 ? 68.818 78.251 30.663 1.00 20.76 85 TYR B N 1
ATOM 1889 C CA . TYR B 1 25 ? 69.707 77.476 29.796 1.00 20.74 85 TYR B CA 1
ATOM 1890 C C . TYR B 1 25 ? 69.993 78.304 28.562 1.00 22.34 85 TYR B C 1
ATOM 1891 O O . TYR B 1 25 ? 69.073 78.825 27.958 1.00 28.47 85 TYR B O 1
ATOM 1900 N N . ARG B 1 26 ? 71.265 78.377 28.185 1.00 30.74 86 ARG B N 1
ATOM 1901 C CA . ARG B 1 26 ? 71.665 79.231 27.073 1.00 38.80 86 ARG B CA 1
ATOM 1902 C C . ARG B 1 26 ? 72.397 78.491 25.951 1.00 42.17 86 ARG B C 1
ATOM 1903 O O . ARG B 1 26 ? 73.012 79.134 25.079 1.00 55.32 86 ARG B O 1
ATOM 1911 N N . GLY B 1 27 ? 72.330 77.140 26.012 1.00 39.84 87 GLY B N 1
ATOM 1912 C CA . GLY B 1 27 ? 73.086 76.462 24.939 1.00 35.43 87 GLY B CA 1
ATOM 1913 C C . GLY B 1 27 ? 72.163 76.024 23.814 1.00 36.66 87 GLY B C 1
ATOM 1914 O O . GLY B 1 27 ? 71.072 76.568 23.656 1.00 37.47 87 GLY B O 1
ATOM 1915 N N . ILE B 1 28 ? 72.599 75.040 23.026 1.00 35.90 88 ILE B N 1
ATOM 1916 C CA . ILE B 1 28 ? 71.924 74.745 21.754 1.00 41.64 88 ILE B CA 1
ATOM 1917 C C . ILE B 1 28 ? 71.240 73.377 21.654 1.00 37.49 88 ILE B C 1
ATOM 1918 O O . ILE B 1 28 ? 70.723 73.043 20.588 1.00 41.17 88 ILE B O 1
ATOM 1923 N N . PHE B 1 29 ? 71.230 72.599 22.743 1.00 32.53 89 PHE B N 1
ATOM 1924 C CA . PHE B 1 29 ? 70.573 71.290 22.754 1.00 31.28 89 PHE B CA 1
ATOM 1925 C C . PHE B 1 29 ? 69.097 71.519 23.078 1.00 30.04 89 PHE B C 1
ATOM 1926 O O . PHE B 1 29 ? 68.774 71.950 24.177 1.00 29.55 89 PHE B O 1
ATOM 1934 N N . ALA B 1 30 ? 68.221 71.216 22.116 1.00 34.41 90 ALA B N 1
ATOM 1935 C CA . ALA B 1 30 ? 66.801 71.563 22.226 1.00 35.04 90 ALA B CA 1
ATOM 1936 C C . ALA B 1 30 ? 66.073 70.832 23.336 1.00 32.92 90 ALA B C 1
ATOM 1937 O O . ALA B 1 30 ? 65.029 71.317 23.783 1.00 35.12 90 ALA B O 1
ATOM 1939 N N . ARG B 1 31 ? 66.620 69.689 23.786 1.00 29.85 91 ARG B N 1
ATOM 1940 C CA . ARG B 1 31 ? 66.010 68.934 24.877 1.00 30.96 91 ARG B CA 1
ATOM 1941 C C . ARG B 1 31 ? 66.235 69.593 26.226 1.00 24.38 91 ARG B C 1
ATOM 1942 O O . ARG B 1 31 ? 65.545 69.267 27.206 1.00 28.00 91 ARG B O 1
ATOM 1950 N N . TYR B 1 32 ? 67.226 70.486 26.299 1.00 20.11 92 TYR B N 1
ATOM 1951 C CA . TYR B 1 32 ? 67.591 71.092 27.578 1.00 19.19 92 TYR B CA 1
ATOM 1952 C C . TYR B 1 32 ? 66.860 72.401 27.857 1.00 18.67 92 TYR B C 1
ATOM 1953 O O . TYR B 1 32 ? 66.730 73.273 26.979 1.00 21.41 92 TYR B O 1
ATOM 1962 N N . HIS B 1 33 ? 66.426 72.503 29.102 1.00 18.48 93 HIS B N 1
ATOM 1963 C CA A HIS B 1 33 ? 65.863 73.727 29.660 0.40 18.67 93 HIS B CA 1
ATOM 1964 C CA B HIS B 1 33 ? 65.861 73.729 29.666 0.60 18.37 93 HIS B CA 1
ATOM 1965 C C . HIS B 1 33 ? 66.261 73.804 31.132 1.00 17.84 93 HIS B C 1
ATOM 1966 O O . HIS B 1 33 ? 66.563 72.773 31.780 1.00 19.20 93 HIS B O 1
ATOM 1979 N N . ASN B 1 34 ? 66.241 75.014 31.681 1.00 17.56 94 ASN B N 1
ATOM 1980 C CA . ASN B 1 34 ? 66.494 75.167 33.101 1.00 17.18 94 ASN B CA 1
ATOM 1981 C C . ASN B 1 34 ? 65.681 76.361 33.583 1.00 16.75 94 ASN B C 1
ATOM 1982 O O . ASN B 1 34 ? 66.142 77.498 33.642 1.00 17.75 94 ASN B O 1
ATOM 1987 N N . LEU B 1 35 ? 64.405 76.099 33.820 1.00 15.70 95 LEU B N 1
ATOM 1988 C CA . LEU B 1 35 ? 63.448 77.189 34.080 1.00 15.35 95 LEU B CA 1
ATOM 1989 C C . LEU B 1 35 ? 63.565 77.695 35.501 1.00 14.94 95 LEU B C 1
ATOM 1990 O O . LEU B 1 35 ? 63.765 76.902 36.454 1.00 15.92 95 LEU B O 1
ATOM 1995 N N . LYS B 1 36 ? 63.408 79.019 35.655 1.00 15.04 96 LYS B N 1
ATOM 1996 C CA . LYS B 1 36 ? 63.445 79.668 36.944 1.00 15.39 96 LYS B CA 1
ATOM 1997 C C . LYS B 1 36 ? 62.287 80.677 37.033 1.00 14.48 96 LYS B C 1
ATOM 1998 O O . LYS B 1 36 ? 61.811 81.176 35.998 1.00 15.74 96 LYS B O 1
ATOM 2004 N N . VAL B 1 37 ? 61.906 80.973 38.270 1.00 14.43 97 VAL B N 1
ATOM 2005 C CA . VAL B 1 37 ? 61.050 82.114 38.555 1.00 14.48 97 VAL B CA 1
ATOM 2006 C C . VAL B 1 37 ? 61.693 82.977 39.618 1.00 14.45 97 VAL B C 1
ATOM 2007 O O . VAL B 1 37 ? 62.385 82.491 40.511 1.00 16.04 97 VAL B O 1
ATOM 2011 N N . ASN B 1 38 ? 61.453 84.286 39.509 1.00 14.36 98 ASN B N 1
ATOM 2012 C CA . ASN B 1 38 ? 61.849 85.198 40.581 1.00 14.47 98 ASN B CA 1
ATOM 2013 C C . ASN B 1 38 ? 60.898 86.402 40.650 1.00 13.74 98 ASN B C 1
ATOM 2014 O O . ASN B 1 38 ? 60.053 86.582 39.770 1.00 14.67 98 ASN B O 1
ATOM 2019 N N . LEU B 1 39 ? 61.059 87.176 41.710 1.00 15.53 99 LEU B N 1
ATOM 2020 C CA . LEU B 1 39 ? 60.141 88.272 42.015 1.00 15.13 99 LEU B CA 1
ATOM 2021 C C . LEU B 1 39 ? 60.950 89.576 42.167 1.00 15.15 99 LEU B C 1
ATOM 2022 O O . LEU B 1 39 ? 61.672 89.747 43.157 1.00 16.45 99 LEU B O 1
ATOM 2027 N N . LYS B 1 40 ? 60.854 90.444 41.166 1.00 14.86 100 LYS B N 1
ATOM 2028 C CA A LYS B 1 40 ? 61.538 91.745 41.192 0.50 15.71 100 LYS B CA 1
ATOM 2029 C CA B LYS B 1 40 ? 61.486 91.771 41.234 0.50 16.14 100 LYS B CA 1
ATOM 2030 C C . LYS B 1 40 ? 62.968 91.657 41.688 1.00 16.07 100 LYS B C 1
ATOM 2031 O O . LYS B 1 40 ? 63.406 92.383 42.576 1.00 18.82 100 LYS B O 1
ATOM 2042 N N . GLY B 1 41 ? 63.713 90.741 41.076 1.00 16.33 101 GLY B N 1
ATOM 2043 C CA . GLY B 1 41 ? 65.134 90.624 41.353 1.00 18.02 101 GLY B CA 1
ATOM 2044 C C . GLY B 1 41 ? 65.522 89.798 42.559 1.00 18.88 101 GLY B C 1
ATOM 2045 O O . GLY B 1 41 ? 66.695 89.785 42.907 1.00 22.28 101 GLY B O 1
ATOM 2046 N N . SER B 1 42 ? 64.552 89.122 43.184 1.00 19.10 102 SER B N 1
ATOM 2047 C CA . SER B 1 42 ? 64.760 88.214 44.310 1.00 22.72 102 SER B CA 1
ATOM 2048 C C . SER B 1 42 ? 65.590 87.001 43.905 1.00 21.10 102 SER B C 1
ATOM 2049 O O . SER B 1 42 ? 65.843 86.763 42.717 1.00 19.94 102 SER B O 1
ATOM 2052 N N . LYS B 1 43 ? 65.924 86.194 44.908 1.00 23.78 103 LYS B N 1
ATOM 2053 C CA . LYS B 1 43 ? 66.433 84.844 44.681 1.00 24.55 103 LYS B CA 1
ATOM 2054 C C . LYS B 1 43 ? 65.559 84.101 43.668 1.00 20.70 103 LYS B C 1
ATOM 2055 O O . LYS B 1 43 ? 64.326 84.258 43.637 1.00 22.18 103 LYS B O 1
ATOM 2061 N N . GLU B 1 44 ? 66.203 83.328 42.810 1.00 20.87 104 GLU B N 1
ATOM 2062 C CA . GLU B 1 44 ? 65.474 82.545 41.852 1.00 20.63 104 GLU B CA 1
ATOM 2063 C C . GLU B 1 44 ? 65.184 81.162 42.392 1.00 19.64 104 GLU B C 1
ATOM 2064 O O . GLU B 1 44 ? 65.937 80.615 43.221 1.00 24.58 104 GLU B O 1
ATOM 2070 N N . TYR B 1 45 ? 64.083 80.615 41.916 1.00 17.03 105 TYR B N 1
ATOM 2071 C CA . TYR B 1 45 ? 63.614 79.301 42.295 1.00 18.19 105 TYR B CA 1
ATOM 2072 C C . TYR B 1 45 ? 63.494 78.443 41.049 1.00 16.55 105 TYR B C 1
ATOM 2073 O O . TYR B 1 45 ? 63.003 78.872 40.000 1.00 17.56 105 TYR B O 1
ATOM 2082 N N . GLN B 1 46 ? 63.907 77.184 41.218 1.00 18.34 106 GLN B N 1
ATOM 2083 C CA . GLN B 1 46 ? 63.820 76.209 40.154 1.00 16.96 106 GLN B CA 1
ATOM 2084 C C . GLN B 1 46 ? 62.358 75.896 39.834 1.00 16.44 106 GLN B C 1
ATOM 2085 O O . GLN B 1 46 ? 61.539 75.724 40.749 1.00 18.21 106 GLN B O 1
ATOM 2091 N N . ALA B 1 47 ? 62.056 75.782 38.538 1.00 15.47 107 ALA B N 1
ATOM 2092 C CA . ALA B 1 47 ? 60.709 75.432 38.069 1.00 15.78 107 ALA B CA 1
ATOM 2093 C C . ALA B 1 47 ? 60.760 74.386 36.965 1.00 15.98 107 ALA B C 1
ATOM 2094 O O . ALA B 1 47 ? 61.812 74.123 36.377 1.00 17.54 107 ALA B O 1
ATOM 2096 N N . TYR B 1 48 ? 59.599 73.792 36.730 1.00 16.64 108 TYR B N 1
ATOM 2097 C CA . TYR B 1 48 ? 59.361 72.831 35.671 1.00 16.08 108 TYR B CA 1
ATOM 2098 C C . TYR B 1 48 ? 58.149 73.262 34.861 1.00 16.24 108 TYR B C 1
ATOM 2099 O O . TYR B 1 48 ? 57.234 73.932 35.368 1.00 16.43 108 TYR B O 1
ATOM 2108 N N . CYS B 1 49 ? 58.150 72.870 33.599 1.00 14.71 109 CYS B N 1
ATOM 2109 C CA . CYS B 1 49 ? 56.987 73.023 32.737 1.00 15.99 109 CYS B CA 1
ATOM 2110 C C . CYS B 1 49 ? 55.826 72.147 33.206 1.00 16.54 109 CYS B C 1
ATOM 2111 O O . CYS B 1 49 ? 56.001 70.941 33.367 1.00 18.71 109 CYS B O 1
ATOM 2114 N N . PHE B 1 50 ? 54.641 72.724 33.443 1.00 16.45 110 PHE B N 1
ATOM 2115 C CA . PHE B 1 50 ? 53.479 71.950 33.867 1.00 16.91 110 PHE B CA 1
ATOM 2116 C C . PHE B 1 50 ? 52.526 71.650 32.726 1.00 18.62 110 PHE B C 1
ATOM 2117 O O . PHE B 1 50 ? 51.501 71.012 32.964 1.00 22.83 110 PHE B O 1
ATOM 2125 N N . ASN B 1 51 ? 52.828 72.093 31.511 1.00 17.66 111 ASN B N 1
ATOM 2126 C CA . ASN B 1 51 ? 51.939 71.945 30.353 1.00 18.42 111 ASN B CA 1
ATOM 2127 C C . ASN B 1 51 ? 52.763 71.575 29.126 1.00 19.06 111 ASN B C 1
ATOM 2128 O O . ASN B 1 51 ? 53.299 72.436 28.435 1.00 19.67 111 ASN B O 1
ATOM 2133 N N . LEU B 1 52 ? 52.847 70.275 28.864 1.00 20.01 112 LEU B N 1
ATOM 2134 C CA . LEU B 1 52 ? 53.632 69.745 27.753 1.00 21.64 112 LEU B CA 1
ATOM 2135 C C . LEU B 1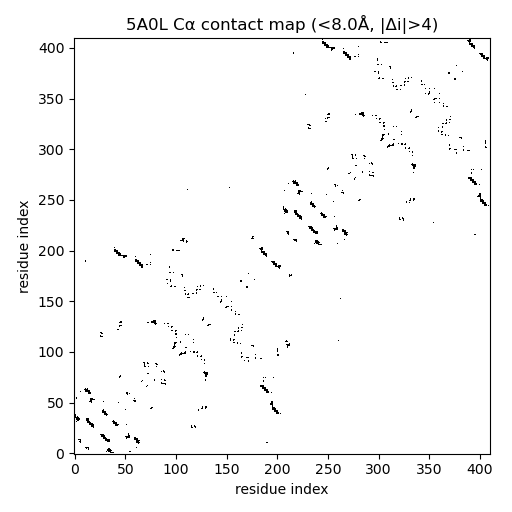 52 ? 53.319 70.397 26.394 1.00 20.96 112 LEU B C 1
ATOM 2136 O O . LEU B 1 52 ? 54.218 70.533 25.533 1.00 24.78 112 LEU B O 1
ATOM 2141 N N . THR B 1 53 ? 52.055 70.764 26.181 1.00 22.08 113 THR B N 1
ATOM 2142 C CA . THR B 1 53 ? 51.621 71.288 24.856 1.00 24.67 113 THR B CA 1
ATOM 2143 C C . THR B 1 53 ? 51.760 72.799 24.673 1.00 25.19 113 THR B C 1
ATOM 2144 O O . THR B 1 53 ? 51.363 73.310 23.632 1.00 31.30 113 THR B O 1
ATOM 2148 N N . LYS B 1 54 ? 52.298 73.497 25.675 1.00 20.07 114 LYS B N 1
ATOM 2149 C CA . LYS B 1 54 ? 52.431 74.969 25.633 1.00 20.77 114 LYS B CA 1
ATOM 2150 C C . LYS B 1 54 ? 53.895 75.375 25.526 1.00 19.62 114 LYS B C 1
ATOM 2151 O O . LYS B 1 54 ? 54.811 74.557 25.747 1.00 21.83 114 LYS B O 1
ATOM 2157 N N . TYR B 1 55 ? 54.119 76.629 25.163 1.00 20.28 115 TYR B N 1
ATOM 2158 C CA . TYR B 1 55 ? 55.468 77.115 24.971 1.00 19.15 115 TYR B CA 1
ATOM 2159 C C . TYR B 1 55 ? 56.261 77.257 26.278 1.00 18.62 115 TYR B C 1
ATOM 2160 O O . TYR B 1 55 ? 55.752 77.758 27.266 1.00 18.16 115 TYR B O 1
ATOM 2169 N N . PHE B 1 56 ? 57.534 76.834 26.242 1.00 18.69 116 PHE B N 1
ATOM 2170 C CA . PHE B 1 56 ? 58.435 77.106 27.354 1.00 17.84 116 PHE B CA 1
ATOM 2171 C C . PHE B 1 56 ? 58.689 78.604 27.470 1.00 17.08 116 PHE B C 1
ATOM 2172 O O . PHE B 1 56 ? 58.756 79.287 26.457 1.00 19.39 116 PHE B O 1
ATOM 2180 N N . PRO B 1 57 ? 58.859 79.096 28.709 1.00 17.50 117 PRO B N 1
ATOM 2181 C CA . PRO B 1 57 ? 59.353 80.454 28.901 1.00 19.46 117 PRO B CA 1
ATOM 2182 C C . PRO B 1 57 ? 60.594 80.687 28.085 1.00 18.49 117 PRO B C 1
ATOM 2183 O O . PRO B 1 57 ? 61.446 79.803 27.938 1.00 19.87 117 PRO B O 1
ATOM 2187 N N . ARG B 1 58 ? 60.668 81.889 27.566 1.00 23.64 118 ARG B N 1
ATOM 2188 C CA . ARG B 1 58 ? 61.755 82.331 26.783 1.00 26.97 118 ARG B CA 1
ATOM 2189 C C . ARG B 1 58 ? 63.044 82.537 27.663 1.00 25.37 118 ARG B C 1
ATOM 2190 O O . ARG B 1 58 ? 63.005 82.768 28.865 1.00 22.96 118 ARG B O 1
ATOM 2198 N N . PRO B 1 59 ? 64.207 82.506 27.043 1.00 30.16 119 PRO B N 1
ATOM 2199 C CA . PRO B 1 59 ? 65.436 82.942 27.752 1.00 30.27 119 PRO B CA 1
ATOM 2200 C C . PRO B 1 59 ? 65.336 84.435 28.178 1.00 30.47 119 PRO B C 1
ATOM 2201 O O . PRO B 1 59 ? 64.580 85.188 27.616 1.00 25.39 119 PRO B O 1
ATOM 2205 N N . THR B 1 60 ? 66.110 84.836 29.166 1.00 33.28 120 THR B N 1
ATOM 2206 C CA . THR B 1 60 ? 66.088 86.199 29.758 1.00 38.22 120 THR B CA 1
ATOM 2207 C C . THR B 1 60 ? 66.311 87.446 28.758 1.00 30.37 120 THR B C 1
ATOM 2208 O O . THR B 1 60 ? 65.881 88.635 28.936 1.00 35.26 120 THR B O 1
ATOM 2212 N N . TYR B 1 61 ? 67.035 87.164 27.663 1.00 33.50 121 TYR B N 1
ATOM 2213 C CA . TYR B 1 61 ? 67.272 88.216 26.628 1.00 40.00 121 TYR B CA 1
ATOM 2214 C C . TYR B 1 61 ? 66.080 88.473 25.672 1.00 37.43 121 TYR B C 1
ATOM 2215 O O . TYR B 1 61 ? 66.189 89.269 24.771 1.00 37.00 121 TYR B O 1
ATOM 2224 N N . SER B 1 62 ? 64.945 87.783 25.869 1.00 32.51 122 SER B N 1
ATOM 2225 C CA . SER B 1 62 ? 63.960 87.627 24.815 1.00 26.36 122 SER B CA 1
ATOM 2226 C C . SER B 1 62 ? 63.100 88.859 24.614 1.00 25.76 122 SER B C 1
ATOM 2227 O O . SER B 1 62 ? 62.965 89.699 25.504 1.00 26.69 122 SER B O 1
ATOM 2230 N N . THR B 1 63 ? 62.479 88.933 23.446 1.00 29.02 123 THR B N 1
ATOM 2231 C CA . THR B 1 63 ? 61.506 89.993 23.174 1.00 32.10 123 THR B CA 1
ATOM 2232 C C . THR B 1 63 ? 60.157 89.766 23.892 1.00 33.13 123 THR B C 1
ATOM 2233 O O . THR B 1 63 ? 59.341 90.688 24.026 1.00 46.73 123 THR B O 1
ATOM 2237 N N . THR B 1 64 ? 59.911 88.552 24.341 1.00 25.79 124 THR B N 1
ATOM 2238 C CA . THR B 1 64 ? 58.714 88.252 25.139 1.00 24.60 124 THR B CA 1
ATOM 2239 C C . THR B 1 64 ? 59.141 87.954 26.561 1.00 21.68 124 THR B C 1
ATOM 2240 O O . THR B 1 64 ? 59.976 87.079 26.789 1.00 26.93 124 THR B O 1
ATOM 2244 N N . ASN B 1 65 ? 58.662 88.747 27.507 1.00 19.74 125 ASN B N 1
ATOM 2245 C CA . ASN B 1 65 ? 58.879 88.499 28.923 1.00 19.11 125 ASN B CA 1
ATOM 2246 C C . ASN B 1 65 ? 57.655 87.848 29.526 1.00 17.94 125 ASN B C 1
ATOM 2247 O O . ASN B 1 65 ? 56.577 88.396 29.473 1.00 24.22 125 ASN B O 1
ATOM 2252 N N . ASN B 1 66 ? 57.816 86.663 30.102 1.00 15.62 126 ASN B N 1
ATOM 2253 C CA . ASN B 1 66 ? 56.695 85.908 30.640 1.00 14.85 126 ASN B CA 1
ATOM 2254 C C . ASN B 1 66 ? 56.506 86.160 32.117 1.00 14.41 126 ASN B C 1
ATOM 2255 O O . ASN B 1 66 ? 57.407 85.882 32.931 1.00 15.81 126 ASN B O 1
ATOM 2260 N N . PHE B 1 67 ? 55.307 86.658 32.466 1.00 13.66 127 PHE B N 1
ATOM 2261 C CA . PHE B 1 67 ? 54.942 86.899 33.846 1.00 13.47 127 PHE B CA 1
ATOM 2262 C C . PHE B 1 67 ? 53.891 85.884 34.309 1.00 11.71 127 PHE B C 1
ATOM 2263 O O . PHE B 1 67 ? 53.133 85.324 33.508 1.00 14.14 127 PHE B O 1
ATOM 2271 N N . TYR B 1 68 ? 53.896 85.701 35.625 1.00 12.53 128 TYR B N 1
ATOM 2272 C CA . TYR B 1 68 ? 53.184 84.615 36.300 1.00 12.98 128 TYR B CA 1
ATOM 2273 C C . TYR B 1 68 ? 52.577 85.035 37.628 1.00 13.61 128 TYR B C 1
ATOM 2274 O O . TYR B 1 68 ? 53.123 85.910 38.335 1.00 14.38 128 TYR B O 1
ATOM 2283 N N . LYS B 1 69 ? 51.451 84.407 37.960 1.00 14.17 129 LYS B N 1
ATOM 2284 C CA . LYS B 1 69 ? 50.852 84.544 39.249 1.00 14.98 129 LYS B CA 1
ATOM 2285 C C . LYS B 1 69 ? 51.127 83.290 40.081 1.00 15.28 129 LYS B C 1
ATOM 2286 O O . LYS B 1 69 ? 50.929 82.149 39.612 1.00 17.19 129 LYS B O 1
ATOM 2292 N N . LYS B 1 70 ? 51.534 83.477 41.325 1.00 16.48 130 LYS B N 1
ATOM 2293 C CA . LYS B 1 70 ? 51.866 82.345 42.210 1.00 17.03 130 LYS B CA 1
ATOM 2294 C C . LYS B 1 70 ? 50.615 81.863 42.957 1.00 18.99 130 LYS B C 1
ATOM 2295 O O . LYS B 1 70 ? 49.906 82.658 43.604 1.00 23.31 130 LYS B O 1
ATOM 2301 N N . ILE B 1 71 ? 50.404 80.546 42.909 1.00 18.05 131 ILE B N 1
ATOM 2302 C CA . ILE B 1 71 ? 49.247 79.862 43.493 1.00 20.60 131 ILE B CA 1
ATOM 2303 C C . ILE B 1 71 ? 49.785 78.723 44.376 1.00 18.85 131 ILE B C 1
ATOM 2304 O O . ILE B 1 71 ? 50.801 78.055 44.053 1.00 20.80 131 ILE B O 1
ATOM 2309 N N . ASP B 1 72 ? 49.104 78.463 45.487 1.00 23.05 132 ASP B N 1
ATOM 2310 C CA . ASP B 1 72 ? 49.486 77.329 46.318 1.00 24.59 132 ASP B CA 1
ATOM 2311 C C . ASP B 1 72 ? 49.214 76.028 45.565 1.00 23.19 132 ASP B C 1
ATOM 2312 O O . ASP B 1 72 ? 48.154 75.832 44.956 1.00 25.44 132 ASP B O 1
ATOM 2317 N N . GLY B 1 73 ? 50.198 75.141 45.578 1.00 24.87 133 GLY B N 1
ATOM 2318 C CA . GLY B 1 73 ? 50.005 73.800 45.073 1.00 25.67 133 GLY B CA 1
ATOM 2319 C C . GLY B 1 73 ? 48.990 73.032 45.910 1.00 28.39 133 GLY B C 1
ATOM 2320 O O . GLY B 1 73 ? 48.972 73.108 47.137 1.00 36.61 133 GLY B O 1
ATOM 2321 N N . SER B 1 74 ? 48.117 72.332 45.221 1.00 28.00 134 SER B N 1
ATOM 2322 C CA . SER B 1 74 ? 47.142 71.436 45.833 1.00 26.90 134 SER B CA 1
ATOM 2323 C C . SER B 1 74 ? 46.684 70.491 44.756 1.00 26.12 134 SER B C 1
ATOM 2324 O O . SER B 1 74 ? 46.862 70.748 43.589 1.00 26.59 134 SER B O 1
ATOM 2327 N N . GLY B 1 75 ? 46.049 69.397 45.161 1.00 27.61 135 GLY B N 1
ATOM 2328 C CA . GLY B 1 75 ? 45.393 68.508 44.206 1.00 29.24 135 GLY B CA 1
ATOM 2329 C C . GLY B 1 75 ? 44.470 69.286 43.276 1.00 28.53 135 GLY B C 1
ATOM 2330 O O . GLY B 1 75 ? 44.472 69.102 42.057 1.00 26.36 135 GLY B O 1
ATOM 2331 N N . SER B 1 76 ? 43.663 70.164 43.866 1.00 27.96 136 SER B N 1
ATOM 2332 C CA . SER B 1 76 ? 42.753 70.977 43.074 1.00 29.01 136 SER B CA 1
ATOM 2333 C C . SER B 1 76 ? 43.462 71.867 42.066 1.00 27.32 136 SER B C 1
ATOM 2334 O O . SER B 1 76 ? 43.069 71.904 40.897 1.00 27.14 136 SER B O 1
ATOM 2337 N N . ALA B 1 77 ? 44.522 72.560 42.509 1.00 25.35 137 ALA B N 1
ATOM 2338 C CA . ALA B 1 77 ? 45.280 73.431 41.612 1.00 24.02 137 ALA B CA 1
ATOM 2339 C C . ALA B 1 77 ? 45.980 72.608 40.521 1.00 22.83 137 ALA B C 1
ATOM 2340 O O . ALA B 1 77 ? 46.027 73.003 39.346 1.00 22.94 137 ALA B O 1
ATOM 2342 N N . PHE B 1 78 ? 46.528 71.453 40.911 1.00 21.74 138 PHE B N 1
ATOM 2343 C CA . PHE B 1 78 ? 47.190 70.617 39.942 1.00 24.41 138 PHE B CA 1
ATOM 2344 C C . PHE B 1 78 ? 46.224 70.167 38.854 1.00 22.49 138 PHE B C 1
ATOM 2345 O O . PHE B 1 78 ? 46.576 70.141 37.678 1.00 26.63 138 PHE B O 1
ATOM 2353 N N . LYS B 1 79 ? 44.988 69.821 39.245 1.00 23.16 139 LYS B N 1
ATOM 2354 C CA . LYS B 1 79 ? 43.971 69.459 38.248 1.00 27.86 139 LYS B CA 1
ATOM 2355 C C . LYS B 1 79 ? 43.628 70.661 37.354 1.00 25.11 139 LYS B C 1
ATOM 2356 O O . LYS B 1 79 ? 43.633 70.550 36.113 1.00 28.33 139 LYS B O 1
ATOM 2360 N N . SER B 1 80 ? 43.342 71.802 37.983 1.00 24.03 140 SER B N 1
ATOM 2361 C CA . SER B 1 80 ? 42.847 72.973 37.250 1.00 25.25 140 SER B CA 1
ATOM 2362 C C . SER B 1 80 ? 43.852 73.505 36.229 1.00 22.90 140 SER B C 1
ATOM 2363 O O . SER B 1 80 ? 43.461 73.961 35.159 1.00 25.29 140 SER B O 1
ATOM 2366 N N . TYR B 1 81 ? 45.138 73.442 36.556 1.00 20.35 141 TYR B N 1
ATOM 2367 C CA . TYR B 1 81 ? 46.186 74.078 35.756 1.00 20.10 141 TYR B CA 1
ATOM 2368 C C . TYR B 1 81 ? 46.954 73.113 34.866 1.00 21.88 141 TYR B C 1
ATOM 2369 O O . TYR B 1 81 ? 47.821 73.565 34.119 1.00 22.06 141 TYR B O 1
ATOM 2378 N N . ALA B 1 82 ? 46.604 71.823 34.931 1.00 21.66 142 ALA B N 1
ATOM 2379 C CA . ALA B 1 82 ? 47.091 70.779 34.005 1.00 22.45 142 ALA B CA 1
ATOM 2380 C C . ALA B 1 82 ? 46.120 70.591 32.847 1.00 25.28 142 ALA B C 1
ATOM 2381 O O . ALA B 1 82 ? 44.902 70.726 33.018 1.00 29.53 142 ALA B O 1
ATOM 2383 N N . ALA B 1 83 ? 46.637 70.174 31.692 1.00 25.45 143 ALA B N 1
ATOM 2384 C CA . ALA B 1 83 ? 45.828 69.939 30.500 1.00 27.74 143 ALA B CA 1
ATOM 2385 C C . ALA B 1 83 ? 45.169 68.559 30.465 1.00 25.95 143 ALA B C 1
ATOM 2386 O O . ALA B 1 83 ? 44.057 68.437 29.942 1.00 32.92 143 ALA B O 1
ATOM 2388 N N . ASN B 1 84 ? 45.838 67.539 31.009 1.00 26.38 144 ASN B N 1
ATOM 2389 C CA . ASN B 1 84 ? 45.326 66.158 30.971 1.00 27.79 144 ASN B CA 1
ATOM 2390 C C . ASN B 1 84 ? 45.906 65.354 32.111 1.00 25.74 144 ASN B C 1
ATOM 2391 O O . ASN B 1 84 ? 46.717 64.453 31.883 1.00 27.92 144 ASN B O 1
ATOM 2396 N N . PRO B 1 85 ? 45.546 65.706 33.352 1.00 25.92 145 PRO B N 1
ATOM 2397 C CA . PRO B 1 85 ? 46.232 65.108 34.491 1.00 30.36 145 PRO B CA 1
ATOM 2398 C C . PRO B 1 85 ? 45.883 63.627 34.629 1.00 28.69 145 PRO B C 1
ATOM 2399 O O . PRO B 1 85 ? 44.770 63.216 34.265 1.00 32.38 145 PRO B O 1
ATOM 2403 N N . ARG B 1 86 ? 46.838 62.845 35.143 1.00 28.12 146 ARG B N 1
ATOM 2404 C CA . ARG B 1 86 ? 46.683 61.411 35.360 1.00 29.12 146 ARG B CA 1
ATOM 2405 C C . ARG B 1 86 ? 46.032 61.234 36.726 1.00 33.95 146 ARG B C 1
ATOM 2406 O O . ARG B 1 86 ? 46.713 61.238 37.754 1.00 35.31 146 ARG B O 1
ATOM 2414 N N . VAL B 1 87 ? 44.702 61.094 36.725 1.00 34.26 147 VAL B N 1
ATOM 2415 C CA . VAL B 1 87 ? 43.920 60.970 37.955 1.00 36.97 147 VAL B CA 1
ATOM 2416 C C . VAL B 1 87 ? 43.130 59.654 37.885 1.00 42.51 147 VAL B C 1
ATOM 2417 O O . VAL B 1 87 ? 42.577 59.315 36.835 1.00 47.08 147 VAL B O 1
ATOM 2421 N N . LEU B 1 88 ? 43.101 58.912 38.994 1.00 49.70 148 LEU B N 1
ATOM 2422 C CA . LEU B 1 88 ? 42.331 57.659 39.098 1.00 48.01 148 LEU B CA 1
ATOM 2423 C C . LEU B 1 88 ? 41.172 57.866 40.073 1.00 61.07 148 LEU B C 1
ATOM 2424 O O . LEU B 1 88 ? 41.375 58.343 41.189 1.00 96.80 148 LEU B O 1
ATOM 2426 N N . ASP B 1 89 ? 39.962 57.518 39.641 1.00 55.91 149 ASP B N 1
ATOM 2427 C CA . ASP B 1 89 ? 38.755 57.637 40.478 1.00 63.85 149 ASP B CA 1
ATOM 2428 C C . ASP B 1 89 ? 38.522 59.059 41.018 1.00 67.04 149 ASP B C 1
ATOM 2429 O O . ASP B 1 89 ? 38.042 59.226 42.140 1.00 74.32 149 ASP B O 1
ATOM 2431 N N . GLU B 1 90 ? 38.870 60.072 40.216 1.00 63.23 150 GLU B N 1
ATOM 2432 C CA . GLU B 1 90 ? 38.698 61.493 40.588 1.00 50.84 150 GLU B CA 1
ATOM 2433 C C . GLU B 1 90 ? 39.406 61.881 41.902 1.00 50.25 150 GLU B C 1
ATOM 2434 O O . GLU B 1 90 ? 38.996 62.815 42.594 1.00 50.61 150 GLU B O 1
ATOM 2436 N N . ASN B 1 91 ? 40.482 61.171 42.228 1.00 42.83 151 ASN B N 1
ATOM 2437 C CA . ASN B 1 91 ? 41.161 61.356 43.514 1.00 43.03 151 ASN B CA 1
ATOM 2438 C C . ASN B 1 91 ? 42.270 62.405 43.456 1.00 40.87 151 ASN B C 1
ATOM 2439 O O . ASN B 1 91 ? 43.429 62.125 43.079 1.00 42.89 151 ASN B O 1
ATOM 2444 N N . LEU B 1 92 ? 41.926 63.629 43.848 1.00 38.68 152 LEU B N 1
ATOM 2445 C CA . LEU B 1 92 ? 42.874 64.728 43.773 1.00 32.97 152 LEU B CA 1
ATOM 2446 C C . LEU B 1 92 ? 43.925 64.709 44.871 1.00 32.39 152 LEU B C 1
ATOM 2447 O O . LEU B 1 92 ? 45.044 65.217 44.665 1.00 29.97 152 LEU B O 1
ATOM 2452 N N . ASP B 1 93 ? 43.625 64.085 46.007 1.00 34.87 153 ASP B N 1
ATOM 2453 C CA . ASP B 1 93 ? 44.653 63.871 47.028 1.00 35.20 153 ASP B CA 1
ATOM 2454 C C . ASP B 1 93 ? 45.772 62.963 46.500 1.00 32.67 153 ASP B C 1
ATOM 2455 O O . ASP B 1 93 ? 46.950 63.254 46.737 1.00 35.85 153 ASP B O 1
ATOM 2460 N N . LYS B 1 94 ? 45.405 61.900 45.761 1.00 35.67 154 LYS B N 1
ATOM 2461 C CA . LYS B 1 94 ? 46.371 60.986 45.134 1.00 32.70 154 LYS B CA 1
ATOM 2462 C C . LYS B 1 94 ? 47.201 61.759 44.102 1.00 32.09 154 LYS B C 1
ATOM 2463 O O . LYS B 1 94 ? 48.430 61.638 44.077 1.00 31.44 154 LYS B O 1
ATOM 2465 N N . LEU B 1 95 ? 46.552 62.600 43.290 1.00 30.96 155 LEU B N 1
ATOM 2466 C CA . LEU B 1 95 ? 47.297 63.410 42.309 1.00 28.19 155 LEU B CA 1
ATOM 2467 C C . LEU B 1 95 ? 48.343 64.331 42.963 1.00 25.91 155 LEU B C 1
ATOM 2468 O O . LEU B 1 95 ? 49.512 64.378 42.520 1.00 26.59 155 LEU B O 1
ATOM 2473 N N . GLU B 1 96 ? 47.936 65.019 44.030 1.00 27.74 156 GLU B N 1
ATOM 2474 C CA . GLU B 1 96 ? 48.841 65.854 44.815 1.00 27.01 156 GLU B CA 1
ATOM 2475 C C . GLU B 1 96 ? 50.012 65.027 45.338 1.00 26.65 156 GLU B C 1
ATOM 2476 O O . GLU B 1 96 ? 51.176 65.396 45.175 1.00 26.13 156 GLU B O 1
ATOM 2482 N N . LYS B 1 97 ? 49.714 63.880 45.944 1.00 28.37 157 LYS B N 1
ATOM 2483 C CA . LYS B 1 97 ? 50.761 63.041 46.513 1.00 28.61 157 LYS B CA 1
ATOM 2484 C C . LYS B 1 97 ? 51.726 62.549 45.433 1.00 25.18 157 LYS B C 1
ATOM 2485 O O . LYS B 1 97 ? 52.956 62.527 45.642 1.00 27.98 157 LYS B O 1
ATOM 2487 N N . ASN B 1 98 ? 51.193 62.175 44.267 1.00 26.40 158 ASN B N 1
ATOM 2488 C CA . ASN B 1 98 ? 52.049 61.681 43.181 1.00 26.46 158 ASN B CA 1
ATOM 2489 C C . ASN B 1 98 ? 53.022 62.759 42.721 1.00 23.61 158 ASN B C 1
ATOM 2490 O O . ASN B 1 98 ? 54.217 62.515 42.566 1.00 26.33 158 ASN B O 1
ATOM 2495 N N . ILE B 1 99 ? 52.525 63.976 42.522 1.00 23.77 159 ILE B N 1
ATOM 2496 C CA . ILE B 1 99 ? 53.378 65.077 42.047 1.00 22.22 159 ILE B CA 1
ATOM 2497 C C . ILE B 1 99 ? 54.415 65.502 43.097 1.00 21.29 159 ILE B C 1
ATOM 2498 O O . ILE B 1 99 ? 55.605 65.686 42.767 1.00 21.53 159 ILE B O 1
ATOM 2503 N N . LEU B 1 100 ? 53.999 65.624 44.349 1.00 22.56 160 LEU B N 1
ATOM 2504 C CA . LEU B 1 100 ? 54.914 65.944 45.439 1.00 23.91 160 LEU B CA 1
ATOM 2505 C C . LEU B 1 100 ? 56.051 64.914 45.532 1.00 22.09 160 LEU B C 1
ATOM 2506 O O . LEU B 1 100 ? 57.209 65.290 45.694 1.00 23.80 160 LEU B O 1
ATOM 2511 N N . ASN B 1 101 ? 55.728 63.619 45.424 1.00 23.99 161 ASN B N 1
ATOM 2512 C CA . ASN B 1 101 ? 56.767 62.591 45.523 1.00 22.62 161 ASN B CA 1
ATOM 2513 C C . ASN B 1 101 ? 57.750 62.616 44.352 1.00 22.15 161 ASN B C 1
ATOM 2514 O O . ASN B 1 101 ? 58.955 62.357 44.544 1.00 25.88 161 ASN B O 1
ATOM 2519 N N . VAL B 1 102 ? 57.262 62.933 43.153 1.00 22.64 162 VAL B N 1
ATOM 2520 C CA . VAL B 1 102 ? 58.150 63.092 42.007 1.00 22.37 162 VAL B CA 1
ATOM 2521 C C . VAL B 1 102 ? 59.144 64.205 42.272 1.00 20.57 162 VAL B C 1
ATOM 2522 O O . VAL B 1 102 ? 60.365 64.035 42.082 1.00 21.96 162 VAL B O 1
ATOM 2526 N N . ILE B 1 103 ? 58.639 65.365 42.676 1.00 20.66 163 ILE B N 1
ATOM 2527 C CA . ILE B 1 103 ? 59.525 66.503 42.903 1.00 20.05 163 ILE B CA 1
ATOM 2528 C C . ILE B 1 103 ? 60.503 66.255 44.056 1.00 19.56 163 ILE B C 1
ATOM 2529 O O . ILE B 1 103 ? 61.687 66.539 43.941 1.00 21.44 163 ILE B O 1
ATOM 2534 N N . TYR B 1 104 ? 60.028 65.653 45.134 1.00 21.14 164 TYR B N 1
ATOM 2535 C CA . TYR B 1 104 ? 60.882 65.410 46.290 1.00 22.30 164 TYR B CA 1
ATOM 2536 C C . TYR B 1 104 ? 62.043 64.482 45.943 1.00 22.64 164 TYR B C 1
ATOM 2537 O O . TYR B 1 104 ? 63.136 64.595 46.522 1.00 23.02 164 TYR B O 1
ATOM 2546 N N . ASN B 1 105 ? 61.803 63.565 45.006 1.00 21.28 165 ASN B N 1
ATOM 2547 C CA . ASN B 1 105 ? 62.802 62.573 44.621 1.00 21.37 165 ASN B CA 1
ATOM 2548 C C . ASN B 1 105 ? 63.620 62.940 43.405 1.00 21.14 165 ASN B C 1
ATOM 2549 O O . ASN B 1 105 ? 64.659 62.313 43.139 1.00 23.31 165 ASN B O 1
ATOM 2554 N N . GLY B 1 106 ? 63.192 63.976 42.688 1.00 20.84 166 GLY B N 1
ATOM 2555 C CA . GLY B 1 106 ? 63.876 64.416 41.482 1.00 21.23 166 GLY B CA 1
ATOM 2556 C C . GLY B 1 106 ? 64.811 65.571 41.716 1.00 19.08 166 GLY B C 1
ATOM 2557 O O . GLY B 1 106 ? 65.247 65.820 42.844 1.00 21.22 166 GLY B O 1
ATOM 2558 N N . TYR B 1 107 ? 65.150 66.269 40.633 1.00 19.42 167 TYR B N 1
ATOM 2559 C CA . TYR B 1 107 ? 66.102 67.382 40.765 1.00 19.68 167 TYR B CA 1
ATOM 2560 C C . TYR B 1 107 ? 65.372 68.603 41.392 1.00 20.80 167 TYR B C 1
ATOM 2561 O O . TYR B 1 107 ? 64.280 68.953 40.918 1.00 22.11 167 TYR B O 1
ATOM 2570 N N . LYS B 1 108 ? 65.903 69.287 42.411 1.00 21.70 168 LYS B N 1
ATOM 2571 C CA . LYS B 1 108 ? 67.222 69.107 43.039 1.00 22.03 168 LYS B CA 1
ATOM 2572 C C . LYS B 1 108 ? 67.157 68.400 44.414 1.00 23.40 168 LYS B C 1
ATOM 2573 O O . LYS B 1 108 ? 68.181 68.018 44.985 1.00 25.35 168 LYS B O 1
ATOM 2579 N N . SER B 1 109 ? 65.965 68.209 44.960 1.00 22.83 169 SER B N 1
ATOM 2580 C CA A SER B 1 109 ? 65.773 67.593 46.267 0.50 22.46 169 SER B CA 1
ATOM 2581 C CA B SER B 1 109 ? 65.835 67.610 46.301 0.50 22.69 169 SER B CA 1
ATOM 2582 C C . SER B 1 109 ? 66.468 66.226 46.401 1.00 23.56 169 SER B C 1
ATOM 2583 O O . SER B 1 109 ? 67.181 65.941 47.391 1.00 26.64 169 SER B O 1
ATOM 2588 N N . ASN B 1 110 ? 66.229 65.362 45.407 1.00 21.23 170 ASN B N 1
ATOM 2589 C CA . ASN B 1 110 ? 66.914 64.071 45.330 1.00 23.18 170 ASN B CA 1
ATOM 2590 C C . ASN B 1 110 ? 66.926 63.337 46.670 1.00 24.06 170 ASN B C 1
ATOM 2591 O O . ASN B 1 110 ? 67.963 62.817 47.100 1.00 27.15 170 ASN B O 1
ATOM 2596 N N . ALA B 1 111 ? 65.763 63.249 47.308 1.00 25.39 171 ALA B N 1
ATOM 2597 C CA . ALA B 1 111 ? 65.687 62.821 48.717 1.00 25.63 171 ALA B CA 1
ATOM 2598 C C . ALA B 1 111 ? 66.089 61.394 49.001 1.00 27.32 171 ALA B C 1
ATOM 2599 O O . ALA B 1 111 ? 66.450 61.083 50.137 1.00 31.99 171 ALA B O 1
ATOM 2601 N N . ASN B 1 112 ? 65.993 60.529 47.991 1.00 27.78 172 ASN B N 1
ATOM 2602 C CA . ASN B 1 112 ? 66.384 59.127 48.114 1.00 28.28 172 ASN B CA 1
ATOM 2603 C C . ASN B 1 112 ? 67.507 58.716 47.144 1.00 29.35 172 ASN B C 1
ATOM 2604 O O . ASN B 1 112 ? 67.789 57.518 46.955 1.00 32.68 172 ASN B O 1
ATOM 2609 N N . GLY B 1 113 ? 68.177 59.717 46.566 1.00 27.73 173 GLY B N 1
ATOM 2610 C CA . GLY B 1 113 ? 69.383 59.458 45.773 1.00 28.02 173 GLY B CA 1
ATOM 2611 C C . GLY B 1 113 ? 69.116 58.995 44.350 1.00 28.55 173 GLY B C 1
ATOM 2612 O O . GLY B 1 113 ? 70.061 58.614 43.642 1.00 28.65 173 GLY B O 1
ATOM 2613 N N . PHE B 1 114 ? 67.861 59.030 43.901 1.00 26.13 174 PHE B N 1
ATOM 2614 C CA . PHE B 1 114 ? 67.551 58.538 42.565 1.00 24.72 174 PHE B CA 1
ATOM 2615 C C . PHE B 1 114 ? 68.361 59.270 41.490 1.00 23.36 174 PHE B C 1
ATOM 2616 O O . PHE B 1 114 ? 68.635 58.717 40.437 1.00 25.69 174 PHE B O 1
ATOM 2624 N N . MET B 1 115 ? 68.648 60.540 41.735 1.00 23.06 175 MET B N 1
ATOM 2625 C CA . MET B 1 115 ? 69.333 61.362 40.763 1.00 22.22 175 MET B CA 1
ATOM 2626 C C . MET B 1 115 ? 70.847 61.337 40.863 1.00 24.32 175 MET B C 1
ATOM 2627 O O . MET B 1 115 ? 71.517 62.053 40.106 1.00 24.78 175 MET B O 1
ATOM 2632 N N . ASN B 1 116 ? 71.392 60.510 41.759 1.00 23.05 176 ASN B N 1
ATOM 2633 C CA . ASN B 1 116 ? 72.832 60.493 41.992 1.00 23.72 176 ASN B CA 1
ATOM 2634 C C . ASN B 1 116 ? 73.622 60.275 40.697 1.00 23.04 176 ASN B C 1
ATOM 2635 O O . ASN B 1 116 ? 73.287 59.419 39.880 1.00 24.13 176 ASN B O 1
ATOM 2640 N N . GLY B 1 117 ? 74.646 61.108 40.506 1.00 22.83 177 GLY B N 1
ATOM 2641 C CA . GLY B 1 117 ? 75.517 60.990 39.358 1.00 22.82 177 GLY B CA 1
ATOM 2642 C C . GLY B 1 117 ? 74.988 61.576 38.064 1.00 21.36 177 GLY B C 1
ATOM 2643 O O . GLY B 1 117 ? 75.713 61.578 37.068 1.00 21.34 177 GLY B O 1
ATOM 2644 N N . ILE B 1 118 ? 73.731 62.057 38.052 1.00 19.55 178 ILE B N 1
ATOM 2645 C CA . ILE B 1 118 ? 73.143 62.595 36.827 1.00 19.78 178 ILE B CA 1
ATOM 2646 C C . ILE B 1 118 ? 73.449 64.095 36.768 1.00 20.87 178 ILE B C 1
ATOM 2647 O O . ILE B 1 118 ? 73.187 64.821 37.728 1.00 22.69 178 ILE B O 1
ATOM 2652 N N . GLU B 1 119 ? 74.045 64.542 35.664 1.00 19.44 179 GLU B N 1
ATOM 2653 C CA . GLU B 1 119 ? 74.361 65.964 35.481 1.00 20.21 179 GLU B CA 1
ATOM 2654 C C . GLU B 1 119 ? 73.079 66.798 35.566 1.00 18.55 179 GLU B C 1
ATOM 2655 O O . GLU B 1 119 ? 72.003 66.330 35.150 1.00 20.14 179 GLU B O 1
ATOM 2661 N N . ASP B 1 120 ? 73.200 68.047 36.040 1.00 18.87 180 ASP B N 1
ATOM 2662 C CA . ASP B 1 120 ? 72.038 68.888 36.315 1.00 18.01 180 ASP B CA 1
ATOM 2663 C C . ASP B 1 120 ? 71.018 68.924 35.178 1.00 17.40 180 ASP B C 1
ATOM 2664 O O . ASP B 1 120 ? 69.825 68.718 35.406 1.00 18.77 180 ASP B O 1
ATOM 2669 N N . LEU B 1 121 ? 71.458 69.237 33.967 1.00 16.59 181 LEU B N 1
ATOM 2670 C CA . LEU B 1 121 ? 70.522 69.386 32.855 1.00 18.29 181 LEU B CA 1
ATOM 2671 C C . LEU B 1 121 ? 69.838 68.079 32.492 1.00 16.10 181 LEU B C 1
ATOM 2672 O O . LEU B 1 121 ? 68.666 68.080 32.099 1.00 17.60 181 LEU B O 1
ATOM 2677 N N . ASN B 1 122 ? 70.565 66.969 32.583 1.00 16.91 182 ASN B N 1
ATOM 2678 C CA . ASN B 1 122 ? 69.988 65.653 32.404 1.00 17.21 182 ASN B CA 1
ATOM 2679 C C . ASN B 1 122 ? 68.998 65.299 33.508 1.00 17.29 182 ASN B C 1
ATOM 2680 O O . ASN B 1 122 ? 67.970 64.654 33.245 1.00 18.33 182 ASN B O 1
ATOM 2685 N N . ALA B 1 123 ? 69.280 65.719 34.729 1.00 17.02 183 ALA B N 1
ATOM 2686 C CA . ALA B 1 123 ? 68.429 65.440 35.872 1.00 17.67 183 ALA B CA 1
ATOM 2687 C C . ALA B 1 123 ? 67.115 66.239 35.789 1.00 16.48 183 ALA B C 1
ATOM 2688 O O . ALA B 1 123 ? 66.030 65.726 36.115 1.00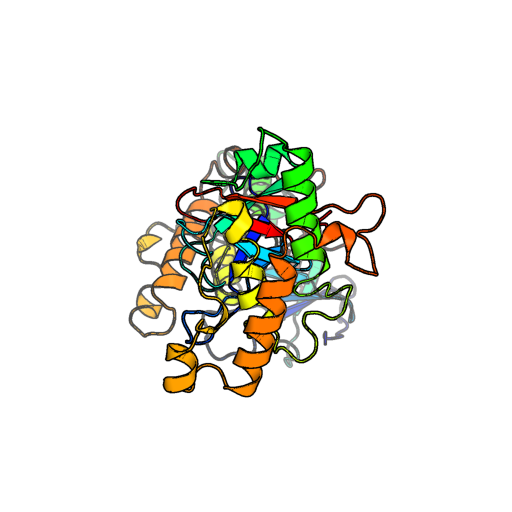 17.72 183 ALA B O 1
ATOM 2690 N N . ILE B 1 124 ? 67.231 67.486 35.347 1.00 16.18 184 ILE B N 1
ATOM 2691 C CA . ILE B 1 124 ? 66.049 68.306 35.055 1.00 15.62 184 ILE B CA 1
ATOM 2692 C C . ILE B 1 124 ? 65.211 67.637 33.975 1.00 16.07 184 ILE B C 1
ATOM 2693 O O . ILE B 1 124 ? 63.992 67.515 34.125 1.00 17.27 184 ILE B O 1
ATOM 2698 N N . LEU B 1 125 ? 65.850 67.155 32.913 1.00 16.28 185 LEU B N 1
ATOM 2699 C CA . LEU B 1 125 ? 65.146 66.505 31.807 1.00 16.80 185 LEU B CA 1
ATOM 2700 C C . LEU B 1 125 ? 64.380 65.259 32.289 1.00 17.01 185 LEU B C 1
ATOM 2701 O O . LEU B 1 125 ? 63.204 65.048 31.916 1.00 18.46 185 LEU B O 1
ATOM 2706 N N . VAL B 1 126 ? 65.012 64.436 33.124 1.00 17.61 186 VAL B N 1
ATOM 2707 C CA . VAL B 1 126 ? 64.359 63.244 33.685 1.00 18.13 186 VAL B CA 1
ATOM 2708 C C . VAL B 1 126 ? 63.140 63.698 34.500 1.00 17.56 186 VAL B C 1
ATOM 2709 O O . VAL B 1 126 ? 62.034 63.149 34.366 1.00 18.98 186 VAL B O 1
ATOM 2713 N N . THR B 1 127 ? 63.372 64.628 35.412 1.00 17.05 187 THR B N 1
ATOM 2714 C CA . THR B 1 127 ? 62.308 65.060 36.325 1.00 17.13 187 THR B CA 1
ATOM 2715 C C . THR B 1 127 ? 61.133 65.683 35.566 1.00 16.78 187 THR B C 1
ATOM 2716 O O . THR B 1 127 ? 59.960 65.423 35.852 1.00 18.34 187 THR B O 1
ATOM 2720 N N . GLN B 1 128 ? 61.473 66.447 34.545 1.00 16.90 188 GLN B N 1
ATOM 2721 C CA . GLN B 1 128 ? 60.478 67.064 33.664 1.00 16.65 188 GLN B CA 1
ATOM 2722 C C . GLN B 1 128 ? 59.579 66.009 32.992 1.00 17.56 188 GLN B C 1
ATOM 2723 O O . GLN B 1 128 ? 58.357 66.170 32.881 1.00 17.94 188 GLN B O 1
ATOM 2729 N N . ASN B 1 129 ? 60.181 64.931 32.521 1.00 18.36 189 ASN B N 1
ATOM 2730 C CA . ASN B 1 129 ? 59.423 63.841 31.924 1.00 18.36 189 ASN B CA 1
ATOM 2731 C C . ASN B 1 129 ? 58.501 63.156 32.930 1.00 18.16 189 ASN B C 1
ATOM 2732 O O . ASN B 1 129 ? 57.336 62.805 32.587 1.00 21.25 189 ASN B O 1
ATOM 2737 N N . ALA B 1 130 ? 58.971 62.996 34.160 1.00 18.49 190 ALA B N 1
ATOM 2738 C CA . ALA B 1 130 ? 58.140 62.398 35.215 1.00 19.89 190 ALA B CA 1
ATOM 2739 C C . ALA B 1 130 ? 56.950 63.322 35.553 1.00 19.76 190 ALA B C 1
ATOM 2740 O O . ALA B 1 130 ? 55.845 62.834 35.809 1.00 22.44 190 ALA B O 1
ATOM 2742 N N A ILE B 1 131 ? 57.176 64.626 35.578 0.50 19.70 191 ILE B N 1
ATOM 2743 N N B ILE B 1 131 ? 57.179 64.626 35.582 0.50 19.91 191 ILE B N 1
ATOM 2744 C CA A ILE B 1 131 ? 56.069 65.559 35.786 0.50 17.88 191 ILE B CA 1
ATOM 2745 C CA B ILE B 1 131 ? 56.074 65.557 35.816 0.50 18.65 191 ILE B CA 1
ATOM 2746 C C A ILE B 1 131 ? 55.026 65.426 34.694 0.50 18.53 191 ILE B C 1
ATOM 2747 C C B ILE B 1 131 ? 55.032 65.456 34.700 0.50 19.05 191 ILE B C 1
ATOM 2748 O O A ILE B 1 131 ? 53.831 65.353 34.989 0.50 20.64 191 ILE B O 1
ATOM 2749 O O B ILE B 1 131 ? 53.835 65.413 34.992 0.50 21.56 191 ILE B O 1
ATOM 2758 N N . TRP B 1 132 ? 55.466 65.393 33.444 1.00 18.39 192 TRP B N 1
ATOM 2759 C CA . TRP B 1 132 ? 54.555 65.271 32.316 1.00 18.83 192 TRP B CA 1
ATOM 2760 C C . TRP B 1 132 ? 53.755 63.973 32.312 1.00 20.51 192 TRP B C 1
ATOM 2761 O O . TRP B 1 132 ? 52.624 63.944 31.811 1.00 21.90 192 TRP B O 1
ATOM 2772 N N . TYR B 1 133 ? 54.341 62.893 32.835 1.00 21.78 193 TYR B N 1
ATOM 2773 C CA . TYR B 1 133 ? 53.594 61.649 33.056 1.00 21.65 193 TYR B CA 1
ATOM 2774 C C . TYR B 1 133 ? 52.321 61.934 33.870 1.00 24.06 193 TYR B C 1
ATOM 2775 O O . TYR B 1 133 ? 51.270 61.327 33.620 1.00 25.36 193 TYR B O 1
ATOM 2784 N N . TYR B 1 134 ? 52.410 62.829 34.857 1.00 23.05 194 TYR B N 1
ATOM 2785 C CA . TYR B 1 134 ? 51.253 63.182 35.696 1.00 22.77 194 TYR B CA 1
ATOM 2786 C C . TYR B 1 134 ? 50.436 64.381 35.222 1.00 23.47 194 TYR B C 1
ATOM 2787 O O . TYR B 1 134 ? 49.228 64.394 35.389 1.00 25.65 194 TYR B O 1
ATOM 2796 N N . SER B 1 135 ? 51.049 65.391 34.628 1.00 21.99 195 SER B N 1
ATOM 2797 C CA . SER B 1 135 ? 50.302 66.606 34.221 1.00 21.14 195 SER B CA 1
ATOM 2798 C C . SER B 1 135 ? 49.553 66.434 32.890 1.00 22.10 195 SER B C 1
ATOM 2799 O O . SER B 1 135 ? 48.501 67.062 32.661 1.00 24.33 195 SER B O 1
ATOM 2802 N N . ASP B 1 136 ? 50.137 65.632 32.001 1.00 21.93 196 ASP B N 1
ATOM 2803 C CA . ASP B 1 136 ? 49.667 65.489 30.655 1.00 23.38 196 ASP B CA 1
ATOM 2804 C C . ASP B 1 136 ? 49.405 64.031 30.300 1.00 25.03 196 ASP B C 1
ATOM 2805 O O . ASP B 1 136 ? 49.112 63.728 29.142 1.00 27.69 196 ASP B O 1
ATOM 2810 N N . SER B 1 137 ? 49.510 63.132 31.285 1.00 23.74 197 SER B N 1
ATOM 2811 C CA . SER B 1 137 ? 49.301 61.692 31.026 1.00 25.25 197 SER B CA 1
ATOM 2812 C C . SER B 1 137 ? 50.209 61.215 29.891 1.00 28.31 197 SER B C 1
ATOM 2813 O O . SER B 1 137 ? 49.832 60.395 29.065 1.00 32.49 197 SER B O 1
ATOM 2816 N N . ALA B 1 138 ? 51.436 61.723 29.871 1.00 26.00 198 ALA B N 1
ATOM 2817 C CA . ALA B 1 138 ? 52.397 61.263 28.864 1.00 27.78 198 ALA B CA 1
ATOM 2818 C C . ALA B 1 138 ? 52.659 59.777 29.104 1.00 27.81 198 ALA B C 1
ATOM 2819 O O . ALA B 1 138 ? 52.897 59.368 30.233 1.00 30.30 198 ALA B O 1
ATOM 2821 N N . PRO B 1 139 ? 52.549 58.959 28.057 1.00 32.25 199 PRO B N 1
ATOM 2822 C CA . PRO B 1 139 ? 52.633 57.506 28.313 1.00 31.72 199 PRO B CA 1
ATOM 2823 C C . PRO B 1 139 ? 53.980 56.919 28.784 1.00 36.86 199 PRO B C 1
ATOM 2824 O O . PRO B 1 139 ? 53.991 56.000 29.617 1.00 53.54 199 PRO B O 1
ATOM 2828 N N . LEU B 1 140 ? 55.092 57.402 28.272 1.00 37.08 200 LEU B N 1
ATOM 2829 C CA . LEU B 1 140 ? 56.397 56.787 28.656 1.00 35.77 200 LEU B CA 1
ATOM 2830 C C . LEU B 1 140 ? 56.417 55.213 28.691 1.00 39.78 200 LEU B C 1
ATOM 2831 O O . LEU B 1 140 ? 56.783 54.605 29.704 1.00 43.25 200 LEU B O 1
ATOM 2836 N N A ASN B 1 141 ? 56.036 54.583 27.585 0.50 42.40 201 ASN B N 1
ATOM 2837 N N B ASN B 1 141 ? 56.032 54.565 27.598 0.50 41.46 201 ASN B N 1
ATOM 2838 C CA A ASN B 1 141 ? 55.872 53.115 27.547 0.50 44.01 201 ASN B CA 1
ATOM 2839 C CA B ASN B 1 141 ? 55.891 53.091 27.606 0.50 41.12 201 ASN B CA 1
ATOM 2840 C C A ASN B 1 141 ? 57.124 52.289 27.213 0.50 43.26 201 ASN B C 1
ATOM 2841 C C B ASN B 1 141 ? 57.127 52.277 27.203 0.50 40.86 201 ASN B C 1
ATOM 2842 O O A ASN B 1 141 ? 57.092 51.051 27.303 0.50 54.22 201 ASN B O 1
ATOM 2843 O O B ASN B 1 141 ? 57.087 51.034 27.231 0.50 50.09 201 ASN B O 1
ATOM 2852 N N . ASP B 1 142 ? 58.206 52.958 26.820 1.00 40.93 202 ASP B N 1
ATOM 2853 C CA . ASP B 1 142 ? 59.485 52.284 26.526 1.00 36.87 202 ASP B CA 1
ATOM 2854 C C . ASP B 1 142 ? 60.627 53.147 27.031 1.00 34.81 202 ASP B C 1
ATOM 2855 O O . ASP B 1 142 ? 61.455 53.675 26.261 1.00 37.23 202 ASP B O 1
ATOM 2858 N N . VAL B 1 143 ? 60.680 53.262 28.350 1.00 32.08 203 VAL B N 1
ATOM 2859 C CA . VAL B 1 143 ? 61.741 54.054 29.000 1.00 28.09 203 VAL B CA 1
ATOM 2860 C C . VAL B 1 143 ? 63.149 53.527 28.652 1.00 30.39 203 VAL B C 1
ATOM 2861 O O . VAL B 1 143 ? 64.109 54.305 28.538 1.00 32.55 203 VAL B O 1
ATOM 2865 N N . ASN B 1 144 ? 63.253 52.212 28.466 1.00 33.36 204 ASN B N 1
ATOM 2866 C CA . ASN B 1 144 ? 64.532 51.565 28.171 1.00 33.34 204 ASN B CA 1
ATOM 2867 C C . ASN B 1 144 ? 65.210 52.037 26.896 1.00 34.08 204 ASN B C 1
ATOM 2868 O O . ASN B 1 144 ? 66.419 51.875 26.737 1.00 39.17 204 ASN B O 1
ATOM 2873 N N . LYS B 1 145 ? 64.434 52.593 25.981 1.00 32.98 205 LYS B N 1
ATOM 2874 C CA . LYS B 1 145 ? 64.957 53.073 24.720 1.00 38.52 205 LYS B CA 1
ATOM 2875 C C . LYS B 1 145 ? 64.928 54.600 24.644 1.00 33.28 205 LYS B C 1
ATOM 2876 O O . LYS B 1 145 ? 65.231 55.172 23.592 1.00 35.02 205 LYS B O 1
ATOM 2879 N N . MET B 1 146 ? 64.551 55.273 25.728 1.00 30.68 206 MET B N 1
ATOM 2880 C CA . MET B 1 146 ? 64.484 56.740 25.669 1.00 29.61 206 MET B CA 1
ATOM 2881 C C . MET B 1 146 ? 65.855 57.362 25.458 1.00 29.45 206 MET B C 1
ATOM 2882 O O . MET B 1 146 ? 66.859 56.898 26.008 1.00 30.41 206 MET B O 1
ATOM 2887 N N . TRP B 1 147 ? 65.867 58.394 24.615 1.00 31.20 207 TRP B N 1
ATOM 2888 C CA . TRP B 1 147 ? 67.066 59.146 24.280 1.00 31.47 207 TRP B CA 1
ATOM 2889 C C . TRP B 1 147 ? 68.114 58.359 23.479 1.00 32.98 207 TRP B C 1
ATOM 2890 O O . TRP B 1 147 ? 69.273 58.783 23.403 1.00 32.60 207 TRP B O 1
ATOM 2901 N N . GLU B 1 148 ? 67.718 57.235 22.868 1.00 36.75 208 GLU B N 1
ATOM 2902 C CA . GLU B 1 148 ? 68.646 56.441 22.050 1.00 36.73 208 GLU B CA 1
ATOM 2903 C C . GLU B 1 148 ? 69.204 57.278 20.890 1.00 36.43 208 GLU B C 1
ATOM 2904 O O . GLU B 1 148 ? 70.390 57.184 20.565 1.00 38.83 208 GLU B O 1
ATOM 2907 N N . ARG B 1 149 ? 68.365 58.106 20.273 1.00 35.12 209 ARG B N 1
ATOM 2908 C CA . ARG B 1 149 ? 68.843 58.991 19.206 1.00 38.19 209 ARG B CA 1
ATOM 2909 C C . ARG B 1 149 ? 69.876 60.009 19.720 1.00 37.73 209 ARG B C 1
ATOM 2910 O O . ARG B 1 149 ? 70.887 60.269 19.055 1.00 36.59 209 ARG B O 1
ATOM 2913 N N . GLU B 1 150 ? 69.611 60.570 20.902 1.00 35.29 210 GLU B N 1
ATOM 2914 C CA . GLU B 1 150 ? 70.514 61.535 21.531 1.00 36.37 210 GLU B CA 1
ATOM 2915 C C . GLU B 1 150 ? 71.874 60.924 21.800 1.00 35.43 210 GLU B C 1
ATOM 2916 O O . GLU B 1 150 ? 72.894 61.612 21.671 1.00 37.71 210 GLU B O 1
ATOM 2922 N N . VAL B 1 151 ? 71.892 59.638 22.161 1.00 35.62 211 VAL B N 1
ATOM 2923 C CA . VAL B 1 151 ? 73.153 58.929 22.399 1.00 38.49 211 VAL B CA 1
ATOM 2924 C C . VAL B 1 151 ? 73.899 58.741 21.085 1.00 38.69 211 VAL B C 1
ATOM 2925 O O . VAL B 1 151 ? 75.092 59.006 21.004 1.00 38.27 211 VAL B O 1
ATOM 2929 N N . ARG B 1 152 ? 73.194 58.282 20.057 1.00 37.63 212 ARG B N 1
ATOM 2930 C CA . ARG B 1 152 ? 73.799 58.116 18.732 1.00 42.92 212 ARG B CA 1
ATOM 2931 C C . ARG B 1 152 ? 74.382 59.431 18.205 1.00 39.58 212 ARG B C 1
ATOM 2932 O O . ARG B 1 152 ? 75.442 59.435 17.577 1.00 46.50 212 ARG B O 1
ATOM 2935 N N . ASN B 1 153 ? 73.702 60.545 18.488 1.00 38.55 213 ASN B N 1
ATOM 2936 C CA . ASN B 1 153 ? 74.147 61.869 18.042 1.00 39.21 213 ASN B CA 1
ATOM 2937 C C . ASN B 1 153 ? 75.286 62.463 18.879 1.00 34.98 213 ASN B C 1
ATOM 2938 O O . ASN B 1 153 ? 75.832 63.504 18.512 1.00 43.29 213 ASN B O 1
ATOM 2943 N N . GLY B 1 154 ? 75.630 61.821 20.000 1.00 35.21 214 GLY B N 1
ATOM 2944 C CA . GLY B 1 154 ? 76.651 62.334 20.892 1.00 35.24 214 GLY B CA 1
ATOM 2945 C C . GLY B 1 154 ? 76.168 63.492 21.748 1.00 35.25 214 GLY B C 1
ATOM 2946 O O . GLY B 1 154 ? 76.983 64.210 22.317 1.00 41.37 214 GLY B O 1
ATOM 2947 N N . GLU B 1 155 ? 74.851 63.674 21.868 1.00 32.47 215 GLU B N 1
ATOM 2948 C CA . GLU B 1 155 ? 74.288 64.813 22.603 1.00 33.60 215 GLU B CA 1
ATOM 2949 C C . GLU B 1 155 ? 74.063 64.503 24.084 1.00 31.51 215 GLU B C 1
ATOM 2950 O O . GLU B 1 155 ? 73.994 65.408 24.907 1.00 33.45 215 GLU B O 1
ATOM 2956 N N . ILE B 1 156 ? 73.875 63.220 24.400 1.00 27.98 216 ILE B N 1
ATOM 2957 C CA . ILE B 1 156 ? 73.838 62.729 25.773 1.00 26.93 216 ILE B CA 1
ATOM 2958 C C . ILE B 1 156 ? 74.726 61.473 25.771 1.00 27.22 216 ILE B C 1
ATOM 2959 O O . ILE B 1 156 ? 74.683 60.676 24.839 1.00 27.02 216 ILE B O 1
ATOM 2964 N N . SER B 1 157 ? 75.522 61.287 26.813 1.00 25.64 217 SER B N 1
ATOM 2965 C CA . SER B 1 157 ? 76.412 60.143 26.856 1.00 24.38 217 SER B CA 1
ATOM 2966 C C . SER B 1 157 ? 75.688 58.847 27.214 1.00 25.52 217 SER B C 1
ATOM 2967 O O . SER B 1 157 ? 74.647 58.843 27.879 1.00 22.29 217 SER B O 1
ATOM 2970 N N . GLU B 1 158 ? 76.292 57.727 26.820 1.00 26.46 218 GLU B N 1
ATOM 2971 C CA . GLU B 1 158 ? 75.691 56.422 27.106 1.00 25.98 218 GLU B CA 1
ATOM 2972 C C . GLU B 1 158 ? 75.608 56.193 28.612 1.00 21.71 218 GLU B C 1
ATOM 2973 O O . GLU B 1 158 ? 74.604 55.693 29.119 1.00 23.57 218 GLU B O 1
ATOM 2979 N N . SER B 1 159 ? 76.650 56.575 29.348 1.00 21.41 219 SER B N 1
ATOM 2980 C CA . SER B 1 159 ? 76.628 56.380 30.813 1.00 20.86 219 SER B CA 1
ATOM 2981 C C . SER B 1 159 ? 75.513 57.228 31.430 1.00 19.92 219 SER B C 1
ATOM 2982 O O . SER B 1 159 ? 74.811 56.772 32.310 1.00 20.36 219 SER B O 1
ATOM 2985 N N . GLN B 1 160 ? 75.397 58.482 31.008 1.00 20.87 220 GLN B N 1
ATOM 2986 C CA . GLN B 1 160 ? 74.316 59.330 31.536 1.00 18.37 220 GLN B CA 1
ATOM 2987 C C . GLN B 1 160 ? 72.940 58.789 31.210 1.00 19.94 220 GLN B C 1
ATOM 2988 O O . GLN B 1 160 ? 72.070 58.759 32.078 1.00 20.26 220 GLN B O 1
ATOM 2994 N N . VAL B 1 161 ? 72.737 58.373 29.964 1.00 20.51 221 VAL B N 1
ATOM 2995 C CA . VAL B 1 161 ? 71.434 57.891 29.546 1.00 21.36 221 VAL B CA 1
ATOM 2996 C C . VAL B 1 161 ? 71.022 56.654 30.337 1.00 21.37 221 VAL B C 1
ATOM 2997 O O . VAL B 1 161 ? 69.840 56.481 30.679 1.00 23.58 221 VAL B O 1
ATOM 3001 N N . THR B 1 162 ? 71.989 55.791 30.638 1.00 22.02 222 THR B N 1
ATOM 3002 C CA . THR B 1 162 ? 71.704 54.611 31.445 1.00 23.71 222 THR B CA 1
ATOM 3003 C C . THR B 1 162 ? 71.198 55.030 32.843 1.00 22.36 222 THR B C 1
ATOM 3004 O O . THR B 1 162 ? 70.214 54.484 33.341 1.00 26.15 222 THR B O 1
ATOM 3008 N N . LEU B 1 163 ? 71.875 55.993 33.479 1.00 21.73 223 LEU B N 1
ATOM 3009 C CA . LEU B 1 163 ? 71.429 56.505 34.777 1.00 21.32 223 LEU B CA 1
ATOM 3010 C C . LEU B 1 163 ? 70.039 57.172 34.690 1.00 21.12 223 LEU B C 1
ATOM 3011 O O . LEU B 1 163 ? 69.211 57.004 35.576 1.00 22.90 223 LEU B O 1
ATOM 3016 N N . MET B 1 164 ? 69.830 57.949 33.633 1.00 20.80 224 MET B N 1
ATOM 3017 C CA . MET B 1 164 ? 68.591 58.711 33.424 1.00 19.64 224 MET B CA 1
ATOM 3018 C C . MET B 1 164 ? 67.390 57.782 33.289 1.00 20.73 224 MET B C 1
ATOM 3019 O O . MET B 1 164 ? 66.313 58.030 33.842 1.00 22.03 224 MET B O 1
ATOM 3024 N N . ARG B 1 165 ? 67.562 56.709 32.529 1.00 21.84 225 ARG B N 1
ATOM 3025 C CA . ARG B 1 165 ? 66.450 55.790 32.316 1.00 22.95 225 ARG B CA 1
ATOM 3026 C C . ARG B 1 165 ? 66.050 55.115 33.638 1.00 23.36 225 ARG B C 1
ATOM 3027 O O . ARG B 1 165 ? 64.858 54.981 33.932 1.00 26.55 225 ARG B O 1
ATOM 3035 N N . GLU B 1 166 ? 67.051 54.675 34.414 1.00 23.66 226 GLU B N 1
ATOM 3036 C CA . GLU B 1 166 ? 66.823 54.070 35.741 1.00 27.55 226 GLU B CA 1
ATOM 3037 C C . GLU B 1 166 ? 66.077 55.056 36.671 1.00 25.32 226 GLU B C 1
ATOM 3038 O O . GLU B 1 166 ? 65.095 54.714 37.327 1.00 25.99 226 GLU B O 1
ATOM 3044 N N . ALA B 1 167 ? 66.556 56.285 36.710 1.00 25.03 227 ALA B N 1
ATOM 3045 C CA . ALA B 1 167 ? 65.915 57.294 37.550 1.00 22.37 227 ALA B CA 1
ATOM 3046 C C . ALA B 1 167 ? 64.460 57.569 37.137 1.00 22.43 227 ALA B C 1
ATOM 3047 O O . ALA B 1 167 ? 63.575 57.692 37.980 1.00 23.90 227 ALA B O 1
ATOM 3049 N N . LEU B 1 168 ? 64.220 57.684 35.840 1.00 20.54 228 LEU B N 1
ATOM 3050 C CA . LEU B 1 168 ? 62.874 57.964 35.384 1.00 21.98 228 LEU B CA 1
ATOM 3051 C C . LEU B 1 168 ? 61.896 56.868 35.799 1.00 23.42 228 LEU B C 1
ATOM 3052 O O . LEU B 1 168 ? 60.783 57.145 36.277 1.00 25.94 228 LEU B O 1
ATOM 3057 N N . LYS B 1 169 ? 62.319 55.620 35.662 1.00 25.23 229 LYS B N 1
ATOM 3058 C CA . LYS B 1 169 ? 61.495 54.511 36.106 1.00 29.49 229 LYS B CA 1
ATOM 3059 C C . LYS B 1 169 ? 61.112 54.619 37.574 1.00 25.93 229 LYS B C 1
ATOM 3060 O O . LYS B 1 169 ? 59.966 54.327 37.949 1.00 32.35 229 LYS B O 1
ATOM 3066 N N . LYS B 1 170 ? 62.082 54.976 38.414 1.00 27.15 230 LYS B N 1
ATOM 3067 C CA . LYS B 1 170 ? 61.851 55.116 39.847 1.00 26.42 230 LYS B CA 1
ATOM 3068 C C . LYS B 1 170 ? 60.864 56.242 40.133 1.00 26.77 230 LYS B C 1
ATOM 3069 O O . LYS B 1 170 ? 60.001 56.103 41.000 1.00 31.03 230 LYS B O 1
ATOM 3075 N N . LEU B 1 171 ? 60.968 57.330 39.376 1.00 25.81 231 LEU B N 1
ATOM 3076 C CA . LEU B 1 171 ? 60.086 58.484 39.583 1.00 23.34 231 LEU B CA 1
ATOM 3077 C C . LEU B 1 171 ? 58.634 58.231 39.182 1.00 25.44 231 LEU B C 1
ATOM 3078 O O . LEU B 1 171 ? 57.736 58.810 39.794 1.00 28.71 231 LEU B O 1
ATOM 3083 N N . ILE B 1 172 ? 58.394 57.468 38.123 1.00 25.81 232 ILE B N 1
ATOM 3084 C CA . ILE B 1 172 ? 57.014 57.202 37.677 1.00 24.71 232 ILE B CA 1
ATOM 3085 C C . ILE B 1 172 ? 56.405 55.904 38.228 1.00 30.27 232 ILE B C 1
ATOM 3086 O O . ILE B 1 172 ? 55.274 55.564 37.874 1.00 33.34 232 ILE B O 1
ATOM 3091 N N . ASP B 1 173 ? 57.153 55.207 39.083 1.00 28.45 233 ASP B N 1
ATOM 3092 C CA . ASP B 1 173 ? 56.708 53.980 39.783 1.00 32.36 233 ASP B CA 1
ATOM 3093 C C . ASP B 1 173 ? 55.409 54.342 40.509 1.00 34.24 233 ASP B C 1
ATOM 3094 O O . ASP B 1 173 ? 55.395 55.288 41.292 1.00 34.11 233 ASP B O 1
ATOM 3099 N N . PRO B 1 174 ? 54.310 53.600 40.264 1.00 36.14 234 PRO B N 1
ATOM 3100 C CA . PRO B 1 174 ? 53.088 53.925 41.012 1.00 38.34 234 PRO B CA 1
ATOM 3101 C C . PRO B 1 174 ? 53.175 53.710 42.533 1.00 40.87 234 PRO B C 1
ATOM 3102 O O . PRO B 1 174 ? 52.349 54.252 43.270 1.00 43.33 234 PRO B O 1
ATOM 3106 N N . ASN B 1 175 ? 54.139 52.910 42.989 1.00 39.41 235 ASN B N 1
ATOM 3107 C CA . ASN B 1 175 ? 54.344 52.656 44.417 1.00 43.09 235 ASN B CA 1
ATOM 3108 C C . ASN B 1 175 ? 55.482 53.463 45.030 1.00 39.71 235 ASN B C 1
ATOM 3109 O O . ASN B 1 175 ? 55.972 53.122 46.116 1.00 36.44 235 ASN B O 1
ATOM 3114 N N . LEU B 1 176 ? 55.882 54.552 44.360 1.00 34.40 236 LEU B N 1
ATOM 3115 C CA . LEU B 1 176 ? 56.966 55.393 44.846 1.00 33.95 236 LEU B CA 1
ATOM 3116 C C . LEU B 1 176 ? 56.794 55.799 46.317 1.00 36.85 236 LEU B C 1
ATOM 3117 O O . LEU B 1 176 ? 57.711 55.635 47.114 1.00 42.45 236 LEU B O 1
ATOM 3122 N N . GLU B 1 177 ? 55.630 56.355 46.659 1.00 37.41 237 GLU B N 1
ATOM 3123 C CA . GLU B 1 177 ? 55.392 56.889 48.017 1.00 38.10 237 GLU B CA 1
ATOM 3124 C C . GLU B 1 177 ? 55.575 55.800 49.079 1.00 45.67 237 GLU B C 1
ATOM 3125 O O . GLU B 1 177 ? 56.111 56.057 50.164 1.00 52.21 237 GLU B O 1
ATOM 3128 N N . ALA B 1 178 ? 55.133 54.587 48.749 1.00 45.16 238 ALA B N 1
ATOM 3129 C CA . ALA B 1 178 ? 55.138 53.460 49.679 1.00 45.29 238 ALA B CA 1
ATOM 3130 C C . ALA B 1 178 ? 56.530 52.888 49.897 1.00 47.38 238 ALA B C 1
ATOM 3131 O O . ALA B 1 178 ? 56.875 52.504 51.016 1.00 47.84 238 ALA B O 1
ATOM 3133 N N . THR B 1 179 ? 57.319 52.835 48.825 1.00 43.00 239 THR B N 1
ATOM 3134 C CA . THR B 1 179 ? 58.610 52.146 48.835 1.00 43.95 239 THR B CA 1
ATOM 3135 C C . THR B 1 179 ? 59.817 53.067 49.073 1.00 41.14 239 THR B C 1
ATOM 3136 O O . THR B 1 179 ? 60.921 52.576 49.353 1.00 45.09 239 THR B O 1
ATOM 3140 N N . ALA B 1 180 ? 59.621 54.382 48.955 1.00 42.07 240 ALA B N 1
ATOM 3141 C CA . ALA B 1 180 ? 60.690 55.350 49.209 1.00 38.15 240 ALA B CA 1
ATOM 3142 C C . ALA B 1 180 ? 61.053 55.323 50.697 1.00 39.73 240 ALA B C 1
ATOM 3143 O O . ALA B 1 180 ? 60.178 55.349 51.561 1.00 49.62 240 ALA B O 1
ATOM 3145 N N . ALA B 1 181 ? 62.344 55.253 50.992 1.00 35.06 241 ALA B N 1
ATOM 3146 C CA . ALA B 1 181 ? 62.805 55.234 52.379 1.00 41.14 241 ALA B CA 1
ATOM 3147 C C . ALA B 1 181 ? 62.509 56.564 53.088 1.00 37.39 241 ALA B C 1
ATOM 3148 O O . ALA B 1 181 ? 61.930 56.576 54.183 1.00 44.06 241 ALA B O 1
ATOM 3150 N N . ASN B 1 182 ? 62.900 57.671 52.460 1.00 36.69 242 ASN B N 1
ATOM 3151 C CA . ASN B 1 182 ? 62.640 58.998 52.997 1.00 34.00 242 ASN B CA 1
ATOM 3152 C C . ASN B 1 182 ? 61.338 59.537 52.428 1.00 34.51 242 ASN B C 1
ATOM 3153 O O . ASN B 1 182 ? 61.192 59.664 51.211 1.00 35.15 242 ASN B O 1
ATOM 3158 N N . LYS B 1 183 ? 60.385 59.791 53.322 1.00 34.42 243 LYS B N 1
ATOM 3159 C CA . LYS B 1 183 ? 59.044 60.225 52.949 1.00 34.61 243 LYS B CA 1
ATOM 3160 C C . LYS B 1 183 ? 58.993 61.753 52.863 1.00 34.63 243 LYS B C 1
ATOM 3161 O O . LYS B 1 183 ? 59.800 62.445 53.495 1.00 33.96 243 LYS B O 1
ATOM 3167 N N . ILE B 1 184 ? 58.042 62.290 52.105 1.00 33.71 244 ILE B N 1
ATOM 3168 C CA . ILE B 1 184 ? 57.903 63.749 52.053 1.00 32.38 244 ILE B CA 1
ATOM 3169 C C . ILE B 1 184 ? 57.638 64.261 53.470 1.00 33.60 244 ILE B C 1
ATOM 3170 O O . ILE B 1 184 ? 56.945 63.593 54.278 1.00 34.62 244 ILE B O 1
ATOM 3175 N N . PRO B 1 185 ? 58.240 65.416 53.799 1.00 37.32 245 PRO B N 1
ATOM 3176 C CA . PRO B 1 185 ? 58.098 65.971 55.139 1.00 41.15 245 PRO B CA 1
ATOM 3177 C C . PRO B 1 185 ? 56.669 66.364 55.446 1.00 44.24 245 PRO B C 1
ATOM 3178 O O . PRO B 1 185 ? 55.889 66.658 54.535 1.00 37.85 245 PRO B O 1
ATOM 3182 N N . SER B 1 186 ? 56.335 66.375 56.730 1.00 43.95 246 SER B N 1
ATOM 3183 C CA . SER B 1 186 ? 55.047 66.876 57.149 1.00 40.66 246 SER B CA 1
ATOM 3184 C C . SER B 1 186 ? 54.927 68.316 56.675 1.00 41.22 246 SER B C 1
ATOM 3185 O O . SER B 1 186 ? 55.827 69.134 56.908 1.00 41.76 246 SER B O 1
ATOM 3188 N N . GLY B 1 187 ? 53.834 68.610 55.979 1.00 38.63 247 GLY B N 1
ATOM 3189 C CA . GLY B 1 187 ? 53.569 69.969 55.500 1.00 38.32 247 GLY B CA 1
ATOM 3190 C C . GLY B 1 187 ? 54.299 70.364 54.223 1.00 35.98 247 GLY B C 1
ATOM 3191 O O . GLY B 1 187 ? 54.246 71.524 53.808 1.00 42.44 247 GLY B O 1
ATOM 3192 N N . TYR B 1 188 ? 54.958 69.407 53.581 1.00 34.51 248 TYR B N 1
ATOM 3193 C CA . TYR B 1 188 ? 55.638 69.640 52.307 1.00 30.70 248 TYR B CA 1
ATOM 3194 C C . TYR B 1 188 ? 54.686 70.237 51.304 1.00 29.03 248 TYR B C 1
ATOM 3195 O O . TYR B 1 188 ? 53.576 69.737 51.110 1.00 33.07 248 TYR B O 1
ATOM 3204 N N . ARG B 1 189 ? 55.138 71.286 50.629 1.00 26.96 249 ARG B N 1
ATOM 3205 C CA . ARG B 1 189 ? 54.283 71.967 49.671 1.00 25.10 249 ARG B CA 1
ATOM 3206 C C . ARG B 1 189 ? 55.081 72.632 48.569 1.00 24.49 249 ARG B C 1
ATOM 3207 O O . ARG B 1 189 ? 56.263 72.983 48.748 1.00 26.83 249 ARG B O 1
ATOM 3215 N N . LEU B 1 190 ? 54.409 72.803 47.437 1.00 22.20 250 LEU B N 1
ATOM 3216 C CA . LEU B 1 190 ? 54.947 73.426 46.228 1.00 21.62 250 LEU B CA 1
ATOM 3217 C C . LEU B 1 190 ? 53.964 74.484 45.724 1.00 20.27 250 LEU B C 1
ATOM 3218 O O . LEU B 1 190 ? 52.922 74.742 46.355 1.00 22.86 250 LEU B O 1
ATOM 3223 N N . ASN B 1 191 ? 54.291 75.074 44.578 1.00 18.49 251 ASN B N 1
ATOM 3224 C CA . ASN B 1 191 ? 53.504 76.144 44.006 1.00 18.56 251 ASN B CA 1
ATOM 3225 C C . ASN B 1 191 ? 53.307 75.958 42.513 1.00 18.05 251 ASN B C 1
ATOM 3226 O O . ASN B 1 191 ? 54.175 75.413 41.814 1.00 19.96 251 ASN B O 1
ATOM 3231 N N . ILE B 1 192 ? 52.140 76.417 42.049 1.00 17.58 252 ILE B N 1
ATOM 3232 C CA . ILE B 1 192 ? 51.866 76.558 40.635 1.00 16.61 252 ILE B CA 1
ATOM 3233 C C . ILE B 1 192 ? 52.055 78.042 40.273 1.00 15.97 252 ILE B C 1
ATOM 3234 O O . ILE B 1 192 ? 51.668 78.929 41.040 1.00 18.20 252 ILE B O 1
ATOM 3239 N N . PHE B 1 193 ? 52.647 78.277 39.099 1.00 14.61 253 PHE B N 1
ATOM 3240 C CA . PHE B 1 193 ? 52.755 79.596 38.517 1.00 14.63 253 PHE B CA 1
ATOM 3241 C C . PHE B 1 193 ? 51.889 79.635 37.273 1.00 14.74 253 PHE B C 1
ATOM 3242 O O . PHE B 1 193 ? 52.130 78.923 36.306 1.00 15.00 253 PHE B O 1
ATOM 3250 N N . LYS B 1 194 ? 50.830 80.468 37.346 1.00 14.68 254 LYS B N 1
ATOM 3251 C CA . LYS B 1 194 ? 49.873 80.567 36.278 1.00 15.46 254 LYS B CA 1
ATOM 3252 C C . LYS B 1 194 ? 50.354 81.640 35.303 1.00 13.35 254 LYS B C 1
ATOM 3253 O O . LYS B 1 194 ? 50.545 82.813 35.667 1.00 14.54 254 LYS B O 1
ATOM 3259 N N . SER B 1 195 ? 50.508 81.260 34.046 1.00 14.19 255 SER B N 1
ATOM 3260 C CA . SER B 1 195 ? 50.993 82.131 33.006 1.00 14.61 255 SER B CA 1
ATOM 3261 C C . SER B 1 195 ? 50.001 83.213 32.644 1.00 14.06 255 SER B C 1
ATOM 3262 O O . SER B 1 195 ? 48.821 82.960 32.356 1.00 15.86 255 SER B O 1
ATOM 3265 N N . GLU B 1 196 ? 50.495 84.440 32.540 1.00 13.79 256 GLU B N 1
ATOM 3266 C CA . GLU B 1 196 ? 49.675 85.573 32.082 1.00 14.15 256 GLU B CA 1
ATOM 3267 C C . GLU B 1 196 ? 49.288 85.407 30.614 1.00 15.49 256 GLU B C 1
ATOM 3268 O O . GLU B 1 196 ? 48.207 85.844 30.189 1.00 17.70 256 GLU B O 1
ATOM 3274 N N . ASN B 1 197 ? 50.173 84.843 29.819 1.00 17.53 257 ASN B N 1
ATOM 3275 C CA . ASN B 1 197 ? 49.868 84.503 28.441 1.00 20.18 257 ASN B CA 1
ATOM 3276 C C . ASN B 1 197 ? 49.654 83.001 28.341 1.00 18.21 257 ASN B C 1
ATOM 3277 O O . ASN B 1 197 ? 50.608 82.277 28.498 1.00 17.04 257 ASN B O 1
ATOM 3282 N N . GLU B 1 198 ? 48.407 82.530 28.069 1.00 20.17 258 GLU B N 1
ATOM 3283 C CA . GLU B 1 198 ? 48.148 81.061 28.172 1.00 22.16 258 GLU B CA 1
ATOM 3284 C C . GLU B 1 198 ? 48.674 80.295 26.944 1.00 21.27 258 GLU B C 1
ATOM 3285 O O . GLU B 1 198 ? 48.540 79.075 26.902 1.00 24.45 258 GLU B O 1
ATOM 3291 N N . ASP B 1 199 ? 49.350 80.980 25.995 1.00 19.68 259 ASP B N 1
ATOM 3292 C CA . ASP B 1 199 ? 50.184 80.257 24.994 1.00 20.51 259 ASP B CA 1
ATOM 3293 C C . ASP B 1 199 ? 51.410 79.603 25.656 1.00 19.07 259 ASP B C 1
ATOM 3294 O O . ASP B 1 199 ? 51.969 78.653 25.118 1.00 20.06 259 ASP B O 1
ATOM 3299 N N . TYR B 1 200 ? 51.843 80.160 26.784 1.00 16.99 260 TYR B N 1
ATOM 3300 C CA . TYR B 1 200 ? 53.014 79.660 27.521 1.00 16.03 260 TYR B CA 1
ATOM 3301 C C . TYR B 1 200 ? 52.598 78.808 28.696 1.00 16.64 260 TYR B C 1
ATOM 3302 O O . TYR B 1 200 ? 51.513 78.947 29.245 1.00 17.17 260 TYR B O 1
ATOM 3311 N N . GLN B 1 201 ? 53.477 77.877 29.054 1.00 15.77 261 GLN B N 1
ATOM 3312 C CA . GLN B 1 201 ? 53.202 76.927 30.098 1.00 15.68 261 GLN B CA 1
ATOM 3313 C C . GLN B 1 201 ? 52.952 77.561 31.435 1.00 14.59 261 GLN B C 1
ATOM 3314 O O . GLN B 1 201 ? 53.619 78.532 31.815 1.00 15.84 261 GLN B O 1
ATOM 3319 N N . ASN B 1 202 ? 52.017 77.019 32.197 1.00 15.18 262 ASN B N 1
ATOM 3320 C CA . ASN B 1 202 ? 52.045 77.143 33.637 1.00 15.00 262 ASN B CA 1
ATOM 3321 C C . ASN B 1 202 ? 53.267 76.377 34.133 1.00 14.65 262 ASN B C 1
ATOM 3322 O O . ASN B 1 202 ? 53.714 75.392 33.506 1.00 16.96 262 ASN B O 1
ATOM 3327 N N . LEU B 1 203 ? 53.773 76.794 35.283 1.00 14.69 263 LEU B N 1
ATOM 3328 C CA . LEU B 1 203 ? 54.996 76.176 35.856 1.00 14.33 263 LEU B CA 1
ATOM 3329 C C . LEU B 1 203 ? 54.714 75.590 37.225 1.00 15.30 263 LEU B C 1
ATOM 3330 O O . LEU B 1 203 ? 53.794 76.007 37.937 1.00 16.26 263 LEU B O 1
ATOM 3335 N N . LEU B 1 204 ? 55.528 74.600 37.583 1.00 15.68 264 LEU B N 1
ATOM 3336 C CA . LEU B 1 204 ? 55.489 73.985 38.889 1.00 17.29 264 LEU B CA 1
ATOM 3337 C C . LEU B 1 204 ? 56.845 74.222 39.544 1.00 15.27 264 LEU B C 1
ATOM 3338 O O . LEU B 1 204 ? 57.893 73.936 38.935 1.00 17.27 264 LEU B O 1
ATOM 3343 N N . SER B 1 205 ? 56.847 74.680 40.791 1.00 16.48 265 SER B N 1
ATOM 3344 C CA . SER B 1 205 ? 58.113 74.871 41.509 1.00 17.43 265 SER B CA 1
ATOM 3345 C C . SER B 1 205 ? 58.690 73.538 41.995 1.00 18.48 265 SER B C 1
ATOM 3346 O O . SER B 1 205 ? 57.971 72.547 42.175 1.00 20.71 265 SER B O 1
ATOM 3349 N N . ALA B 1 206 ? 60.016 73.542 42.200 1.00 18.92 266 ALA B N 1
ATOM 3350 C CA . ALA B 1 206 ? 60.747 72.371 42.707 1.00 19.65 266 ALA B CA 1
ATOM 3351 C C . ALA B 1 206 ? 60.966 72.407 44.215 1.00 22.67 266 ALA B C 1
ATOM 3352 O O . ALA B 1 206 ? 61.619 71.493 44.770 1.00 25.02 266 ALA B O 1
ATOM 3354 N N . GLU B 1 207 ? 60.490 73.470 44.853 1.00 22.65 267 GLU B N 1
ATOM 3355 C CA . GLU B 1 207 ? 60.453 73.634 46.300 1.00 23.94 267 GLU B CA 1
ATOM 3356 C C . GLU B 1 207 ? 59.372 74.674 46.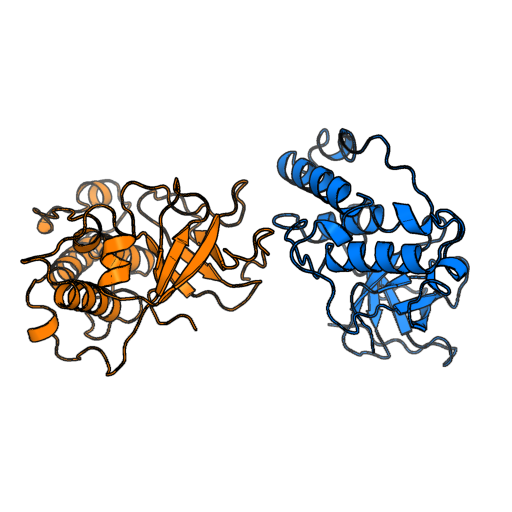628 1.00 23.59 267 GLU B C 1
ATOM 3357 O O . GLU B 1 207 ? 58.916 75.401 45.734 1.00 22.79 267 GLU B O 1
ATOM 3363 N N . TYR B 1 208 ? 58.991 74.790 47.895 1.00 25.84 268 TYR B N 1
ATOM 3364 C CA . TYR B 1 208 ? 58.081 75.835 48.318 1.00 26.08 268 TYR B CA 1
ATOM 3365 C C . TYR B 1 208 ? 58.637 77.235 47.998 1.00 25.98 268 TYR B C 1
ATOM 3366 O O . TYR B 1 208 ? 59.807 77.528 48.259 1.00 28.42 268 TYR B O 1
ATOM 3375 N N . VAL B 1 209 ? 57.801 78.083 47.392 1.00 22.86 269 VAL B N 1
ATOM 3376 C CA . VAL B 1 209 ? 58.166 79.463 47.097 1.00 22.42 269 VAL B CA 1
ATOM 3377 C C . VAL B 1 209 ? 57.302 80.364 47.984 1.00 24.55 269 VAL B C 1
ATOM 3378 O O . VAL B 1 209 ? 56.084 80.466 47.776 1.00 26.27 269 VAL B O 1
ATOM 3382 N N . PRO B 1 210 ? 57.912 80.998 49.004 1.00 28.18 270 PRO B N 1
ATOM 3383 C CA . PRO B 1 210 ? 57.065 81.805 49.889 1.00 32.29 270 PRO B CA 1
ATOM 3384 C C . PRO B 1 210 ? 56.643 83.130 49.270 1.00 34.99 270 PRO B C 1
ATOM 3385 O O . PRO B 1 210 ? 55.681 83.703 49.765 1.00 39.34 270 PRO B O 1
#

Foldseek 3Di:
DDDFDADPDVQQFKWKAWADDDDDPLFTWIWIDGRRDDIFTWEFLEPQFAAAYHPPDPDTWTWHKAWDFLVCLQVQFDAFDDDPNDSNLLSQLLLLLLCCAPPNVPQVLCPPADRRLRSSLSNVLSCCGRVVPPCPPLVCPCVVCCVVVNDDPVNSVSSSSSSVLSNDSCNQVPRPDHDDVPWIKIWIHIPDVSHGIIITSGHDD/DDDFDADPPNQFQKWKAWQDDDDDPLFTWIWIDGRRDDIFTKAFLEPQFAAHYHPVDPDIWTWHKAWDFLVVLQVQFDAFDDDPNDSNLLSQLLLLLLCCFPPNVVQVLCPPAPRRLRSSLSNVLSCCGRVVDPCPCLVCPCVVCCVVVNADPVNSVSSSSSSCLSNPSCNQVPRPDHQDVPFTWIWIHIPDVSHGIIITSGHDD

Secondary structure (DSSP, 8-state):
-------SSTTS-EEEEE---SS-TT---EEEEETTPPPEEEEES-TTSBPPPBTT-SS-EEEEEEE--HHHHHHH-SS---STT-HHHHHHHHHHHHHHSTTT-TTSTTTT--HHHHHHHHHHHHHHHHS------GGGTTHHHHHTTSS-HHHHHHHHHHHHHHH-TTHHHH-SSPPPTT---EEEEESSTTBPPEEESS---/-------SSTTS-EEEEE---SS-TT---EEEEETT---EEEEES-TTSBPPPBTT-SS-EEEEEEE--HHHHHHH-SS---STT-HHHHHHHHHHHHHHSTTT-TTSTTTT--HHHHHHHHHHHHHHHHS------GGGTTHHHHHTTSS-HHHHHHHHHHHHHHH-TTHHHH-SSPPPTT---EEEEESSTTBPPEEESS---

Radius of gyration: 26.8 Å; Cα contacts (8 Å, |Δi|>4): 838; chains: 2; bounding box: 53×76×46 Å

B-factor: mean 24.96, std 13.34, range [10.18, 192.04]

Solvent-accessible surface area: 19551 Å² total; per-residue (Å²): 180,53,5,109,51,162,10,121,50,112,90,32,32,14,2,1,3,12,30,39,232,43,153,80,97,48,20,57,24,4,29,0,0,57,116,27,41,103,60,28,19,1,1,0,0,5,76,112,75,136,42,2,104,55,31,130,30,147,69,44,5,16,0,72,54,41,70,16,39,5,69,9,0,93,81,54,15,69,85,17,78,44,117,126,155,65,59,118,44,1,58,81,23,0,13,6,1,0,40,0,0,24,118,40,9,10,3,10,30,9,15,34,13,110,83,49,3,1,9,24,0,0,10,20,0,0,31,39,10,0,15,30,16,94,32,130,79,12,96,140,37,31,43,195,36,25,179,103,70,85,7,59,99,60,20,0,70,73,0,26,76,2,0,75,104,0,22,64,108,86,12,64,67,107,9,50,48,99,52,66,123,68,40,106,1,0,0,0,52,2,88,65,117,91,28,0,16,0,0,0,5,87,97,0,100,187,60,21,68,18,24,6,80,48,65,93,46,40,14,3,1,4,9,42,42,135,44,181,29,90,121,28,49,24,3,29,0,0,55,113,25,42,131,56,26,20,1,1,0,0,1,77,114,57,142,38,2,103,20,39,158,23,129,53,44,6,12,0,97,56,38,100,19,39,4,69,10,0,68,81,64,13,66,84,33,80,51,77,107,89,67,49,115,42,2,55,38,48,1,10,5,1,0,39,0,0,21,138,51,41,22,38,25,35,9,101,62,16,107,76,46,2,1,8,14,0,0,10,18,0,1,31,39,11,0,16,32,14,94,30,135,63,12,93,77,37,14,69,77,15,34,109,91,66,82,6,58,101,80,18,0,72,74,0,36,88,1,0,82,83,0,21,48,113,86,10,67,76,98,7,92,79,104,50,62,124,67,45,128,2,0,0,0,29,1,72,66,105,88,24,0,5,0,0,0,10,78,73,0,106

Sequence (410 aa):
TVPNFKSPDPDDYPWYGYDSYRGIFARYHHNLKVNLKGSKEYQAYCFNLTKYFPRRPTYSSTTNNFYKKIDGSGSSAFKSYAANPRVLDENLDKLEKNILNVIYNGYKSSNANGFMMNGIEDLNAILVTQNAIIWYYSDSAPLNNDVNKMWEREVRRNGEISESQVTLMREALKKLIDPNLEATAANKIPSGYRLNIFKSENEDYQNLLSAEYVPTVPNFKSPDPDYPWYGYDSYRGIFARYHHNLKVNLKKGSKEYQAYCFNLTKYFPRPTYSTTNNFYKKIDGSGSAFKSYAANPRVLDENLDKLEKNILNVIYNGYKSSNANGFMNGIEDLNAILVTQNAIIWYYSDSAPLNNDVNKMWEREVRNGEISESQVTLMREALKKLIDPNLEATAANKIPSGYRLNIFKSENEDYQNLLSAEYVP